Protein AF-0000000085236898 (afdb_homodimer)

InterPro domains:
  IPR001519 Ferritin [PTHR11431] (28-196)
  IPR008331 Ferritin/DPS domain [PF00210] (46-177)
  IPR009040 Ferritin-like diiron domain [PS50905] (30-179)
  IPR009078 Ferritin-like superfamily [SSF47240] (22-196)
  IPR012347 Ferritin-like [G3DSA:1.20.1260.10] (22-197)

Nearest PDB structures (foldseek):
  4p18-assembly1_X  TM=9.624E-01  e=1.725E-09  Aquarana catesbeiana
  4p18-assembly1_U  TM=9.627E-01  e=2.567E-09  Aquarana catesbeiana
  8i8u-assembly1_X  TM=9.588E-01  e=2.979E-09  Equus caballus
  4p18-assembly1_A  TM=9.625E-01  e=3.634E-09  Aquarana catesbeiana
  2iu2-assembly1_A  TM=9.644E-01  e=4.896E-09  Homo sapiens

Structure (mmCIF, N/CA/C/O backbone):
data_AF-0000000085236898-model_v1
#
loop_
_entity.id
_entity.type
_entity.pdbx_description
1 polymer Ferritin
#
loop_
_atom_site.group_PDB
_atom_site.id
_atom_site.type_symbol
_atom_site.label_atom_id
_atom_site.label_alt_id
_atom_site.label_comp_id
_atom_site.label_asym_id
_atom_site.label_entity_id
_atom_site.label_seq_id
_atom_site.pdbx_PDB_ins_code
_atom_site.Cartn_x
_atom_site.Cartn_y
_atom_site.Cartn_z
_atom_site.occupancy
_atom_site.B_iso_or_equiv
_atom_site.auth_seq_id
_atom_site.auth_comp_id
_atom_site.auth_asym_id
_atom_site.auth_atom_id
_atom_site.pdbx_PDB_model_num
ATOM 1 N N . MET A 1 1 ? 45.156 -29.141 2.406 1 27.42 1 MET A N 1
ATOM 2 C CA . MET A 1 1 ? 44.844 -27.781 2.824 1 27.42 1 MET A CA 1
ATOM 3 C C . MET A 1 1 ? 43.375 -27.469 2.633 1 27.42 1 MET A C 1
ATOM 5 O O . MET A 1 1 ? 42.844 -27.594 1.526 1 27.42 1 MET A O 1
ATOM 9 N N . ALA A 1 2 ? 42.531 -27.484 3.748 1 35.25 2 ALA A N 1
ATOM 10 C CA . ALA A 1 2 ? 41.094 -27.375 3.777 1 35.25 2 ALA A CA 1
ATOM 11 C C . ALA A 1 2 ? 40.625 -26.078 3.117 1 35.25 2 ALA A C 1
ATOM 13 O O . ALA A 1 2 ? 41.188 -25.016 3.35 1 35.25 2 ALA A O 1
ATOM 14 N N . GLU A 1 3 ? 40.031 -26.094 1.934 1 35.41 3 GLU A N 1
ATOM 15 C CA . GLU A 1 3 ? 39.562 -24.953 1.132 1 35.41 3 GLU A CA 1
ATOM 16 C C . GLU A 1 3 ? 38.75 -23.984 1.964 1 35.41 3 GLU A C 1
ATOM 18 O O . GLU A 1 3 ? 37.844 -24.406 2.715 1 35.41 3 GLU A O 1
ATOM 23 N N . PRO A 1 4 ? 39.25 -22.734 2.248 1 33.22 4 PRO A N 1
ATOM 24 C CA . PRO A 1 4 ? 38.594 -21.781 3.168 1 33.22 4 PRO A CA 1
ATOM 25 C C . PRO A 1 4 ? 37.125 -21.641 2.912 1 33.22 4 PRO A C 1
ATOM 27 O O . PRO A 1 4 ? 36.656 -21.797 1.777 1 33.22 4 PRO A O 1
ATOM 30 N N . ALA A 1 5 ? 36.281 -22 3.854 1 33.91 5 ALA A N 1
ATOM 31 C CA . ALA A 1 5 ? 34.844 -21.859 3.896 1 33.91 5 ALA A CA 1
ATOM 32 C C . ALA A 1 5 ? 34.406 -20.469 3.426 1 33.91 5 ALA A C 1
ATOM 34 O O . ALA A 1 5 ? 34.844 -19.469 3.979 1 33.91 5 ALA A O 1
ATOM 35 N N . GLY A 1 6 ? 34.25 -20.25 2.166 1 28.98 6 GLY A N 1
ATOM 36 C CA . GLY A 1 6 ? 33.875 -19.016 1.508 1 28.98 6 GLY A CA 1
ATOM 37 C C . GLY A 1 6 ? 32.844 -18.203 2.277 1 28.98 6 GLY A C 1
ATOM 38 O O . GLY A 1 6 ? 31.891 -18.766 2.818 1 28.98 6 GLY A O 1
ATOM 39 N N . LYS A 1 7 ? 33.188 -17 2.824 1 34.94 7 LYS A N 1
ATOM 40 C CA . LYS A 1 7 ? 32.406 -15.992 3.51 1 34.94 7 LYS A CA 1
ATOM 41 C C . LYS A 1 7 ? 31.016 -15.852 2.861 1 34.94 7 LYS A C 1
ATOM 43 O O . LYS A 1 7 ? 30.906 -15.391 1.721 1 34.94 7 LYS A O 1
ATOM 48 N N . ARG A 1 8 ? 30.125 -16.719 3.07 1 31.36 8 ARG A N 1
ATOM 49 C CA . ARG A 1 8 ? 28.734 -16.547 2.668 1 31.36 8 ARG A CA 1
ATOM 50 C C . ARG A 1 8 ? 28.266 -15.117 2.896 1 31.36 8 ARG A C 1
ATOM 52 O O . ARG A 1 8 ? 28.234 -14.641 4.035 1 31.36 8 ARG A O 1
ATOM 59 N N . LEU A 1 9 ? 28.359 -14.156 1.987 1 33.47 9 LEU A N 1
ATOM 60 C CA . LEU A 1 9 ? 27.891 -12.781 2.025 1 33.47 9 LEU A CA 1
ATOM 61 C C . LEU A 1 9 ? 26.453 -12.703 2.527 1 33.47 9 LEU A C 1
ATOM 63 O O . LEU A 1 9 ? 25.578 -13.422 2.035 1 33.47 9 LEU A O 1
ATOM 67 N N . LYS A 1 10 ? 26.141 -12.211 3.729 1 42.09 10 LYS A N 1
ATOM 68 C CA . LYS A 1 10 ? 24.906 -11.984 4.465 1 42.09 10 LYS A CA 1
ATOM 69 C C . LYS A 1 10 ? 23.797 -11.477 3.537 1 42.09 10 LYS A C 1
ATOM 71 O O . LYS A 1 10 ? 23.984 -10.469 2.842 1 42.09 10 LYS A O 1
ATOM 76 N N . SER A 1 11 ? 22.984 -12.32 3.047 1 50 11 SER A N 1
ATOM 77 C CA . SER A 1 11 ? 21.906 -11.992 2.105 1 50 11 SER A CA 1
ATOM 78 C C . SER A 1 11 ? 21.047 -10.852 2.625 1 50 11 SER A C 1
ATOM 80 O O . SER A 1 11 ? 20.719 -10.805 3.811 1 50 11 SER A O 1
ATOM 82 N N . SER A 1 12 ? 21.078 -9.625 2.049 1 62.38 12 SER A N 1
ATOM 83 C CA . SER A 1 12 ? 20.234 -8.484 2.393 1 62.38 12 SER A CA 1
ATOM 84 C C . SER A 1 12 ? 18.797 -8.703 1.942 1 62.38 12 SER A C 1
ATOM 86 O O . SER A 1 12 ? 17.969 -7.793 2.031 1 62.38 12 SER A O 1
ATOM 88 N N . LEU A 1 13 ? 18.531 -9.969 1.569 1 67.31 13 LEU A N 1
ATOM 89 C CA . LEU A 1 13 ? 17.188 -10.219 1.052 1 67.31 13 LEU A CA 1
ATOM 90 C C . LEU A 1 13 ? 16.188 -10.406 2.191 1 67.31 13 LEU A C 1
ATOM 92 O O . LEU A 1 13 ? 16.5 -11.055 3.191 1 67.31 13 LEU A O 1
ATOM 96 N N . PRO A 1 14 ? 15.102 -9.766 2.109 1 61.53 14 PRO A N 1
ATOM 97 C CA . PRO A 1 14 ? 14.086 -9.953 3.146 1 61.53 14 PRO A CA 1
ATOM 98 C C . PRO A 1 14 ? 13.398 -11.32 3.059 1 61.53 14 PRO A C 1
ATOM 100 O O . PRO A 1 14 ? 12.422 -11.477 2.328 1 61.53 14 PRO A O 1
ATOM 103 N N . LEU A 1 15 ? 13.93 -12.312 3.691 1 61.09 15 LEU A N 1
ATOM 104 C CA . LEU A 1 15 ? 13.422 -13.68 3.582 1 61.09 15 LEU A CA 1
ATOM 105 C C . LEU A 1 15 ? 12.242 -13.898 4.516 1 61.09 15 LEU A C 1
ATOM 107 O O . LEU A 1 15 ? 12.188 -13.32 5.605 1 61.09 15 LEU A O 1
ATOM 111 N N . CYS A 1 16 ? 11.227 -14.484 3.955 1 60.56 16 CYS A N 1
ATOM 112 C CA . CYS A 1 16 ? 10.055 -14.844 4.746 1 60.56 16 CYS A CA 1
ATOM 113 C C . CYS A 1 16 ? 10.227 -16.219 5.391 1 60.56 16 CYS A C 1
ATOM 115 O O . CYS A 1 16 ? 10.336 -17.219 4.691 1 60.56 16 CYS A O 1
ATOM 117 N N . THR A 1 17 ? 10.273 -16.203 6.652 1 52.06 17 THR A N 1
ATOM 118 C CA . THR A 1 17 ? 10.469 -17.453 7.367 1 52.06 17 THR A CA 1
ATOM 119 C C . THR A 1 17 ? 9.25 -18.359 7.211 1 52.06 17 THR A C 1
ATOM 121 O O . THR A 1 17 ? 9.359 -19.594 7.34 1 52.06 17 THR A O 1
ATOM 124 N N . ALA A 1 18 ? 8.109 -17.766 6.859 1 53.56 18 ALA A N 1
ATOM 125 C CA . ALA A 1 18 ? 6.879 -18.547 6.77 1 53.56 18 ALA A CA 1
ATOM 126 C C . ALA A 1 18 ? 6.594 -18.953 5.328 1 53.56 18 ALA A C 1
ATOM 128 O O . ALA A 1 18 ? 5.508 -19.453 5.02 1 53.56 18 ALA A O 1
ATOM 129 N N . HIS A 1 19 ? 7.613 -18.703 4.531 1 60.81 19 HIS A N 1
ATOM 130 C CA . HIS A 1 19 ? 7.387 -18.984 3.117 1 60.81 19 HIS A CA 1
ATOM 131 C C . HIS A 1 19 ? 7.238 -20.484 2.863 1 60.81 19 HIS A C 1
ATOM 133 O O . HIS A 1 19 ? 8.094 -21.266 3.266 1 60.81 19 HIS A O 1
ATOM 139 N N . ARG A 1 20 ? 5.992 -20.891 2.637 1 57.41 20 ARG A N 1
ATOM 140 C CA . ARG A 1 20 ? 5.762 -22.266 2.256 1 57.41 20 ARG A CA 1
ATOM 141 C C . ARG A 1 20 ? 5.668 -22.422 0.742 1 57.41 20 ARG A C 1
ATOM 143 O O . ARG A 1 20 ? 4.902 -21.703 0.091 1 57.41 20 ARG A O 1
ATOM 150 N N . SER A 1 21 ? 6.73 -22.906 0.188 1 56.16 21 SER A N 1
ATOM 151 C CA . SER A 1 21 ? 6.699 -23.141 -1.25 1 56.16 21 SER A CA 1
ATOM 152 C C . SER A 1 21 ? 5.535 -24.062 -1.631 1 56.16 21 SER A C 1
ATOM 154 O O . SER A 1 21 ? 5.117 -24.906 -0.837 1 56.16 21 SER A O 1
ATOM 156 N N . SER A 1 22 ? 4.551 -23.5 -2.352 1 51.44 22 SER A N 1
ATOM 157 C CA . SER A 1 22 ? 3.439 -24.344 -2.791 1 51.44 22 SER A CA 1
ATOM 158 C C . SER A 1 22 ? 3.916 -25.75 -3.143 1 51.44 22 SER A C 1
ATOM 160 O O . SER A 1 22 ? 4.984 -25.922 -3.732 1 51.44 22 SER A O 1
ATOM 162 N N . ALA A 1 23 ? 3.49 -26.703 -2.488 1 47.5 23 ALA A N 1
ATOM 163 C CA . ALA A 1 23 ? 3.691 -28.094 -2.9 1 47.5 23 ALA A CA 1
ATOM 164 C C . ALA A 1 23 ? 3.662 -28.219 -4.422 1 47.5 23 ALA A C 1
ATOM 166 O O . ALA A 1 23 ? 3.23 -27.297 -5.121 1 47.5 23 ALA A O 1
ATOM 167 N N . ASP A 1 24 ? 4.062 -29.391 -4.973 1 46.81 24 ASP A N 1
ATOM 168 C CA . ASP A 1 24 ? 4.246 -30.078 -6.246 1 46.81 24 ASP A CA 1
ATOM 169 C C . ASP A 1 24 ? 3.135 -29.703 -7.23 1 46.81 24 ASP A C 1
ATOM 171 O O . ASP A 1 24 ? 3.109 -30.203 -8.359 1 46.81 24 ASP A O 1
ATOM 175 N N . GLY A 1 25 ? 2.072 -28.984 -6.773 1 46.72 25 GLY A N 1
ATOM 176 C CA . GLY A 1 25 ? 0.953 -29.188 -7.68 1 46.72 25 GLY A CA 1
ATOM 177 C C . GLY A 1 25 ? 0.885 -28.141 -8.781 1 46.72 25 GLY A C 1
ATOM 178 O O . GLY A 1 25 ? -0.084 -28.094 -9.539 1 46.72 25 GLY A O 1
ATOM 179 N N . SER A 1 26 ? 1.623 -26.984 -8.586 1 53.66 26 SER A N 1
ATOM 180 C CA . SER A 1 26 ? 1.399 -26.047 -9.68 1 53.66 26 SER A CA 1
ATOM 181 C C . SER A 1 26 ? 1.988 -26.578 -10.984 1 53.66 26 SER A C 1
ATOM 183 O O . SER A 1 26 ? 3.135 -27.031 -11.016 1 53.66 26 SER A O 1
ATOM 185 N N . ARG A 1 27 ? 1.148 -26.984 -11.82 1 51.62 27 ARG A N 1
ATOM 186 C CA . ARG A 1 27 ? 1.585 -27.453 -13.133 1 51.62 27 ARG A CA 1
ATOM 187 C C . ARG A 1 27 ? 2.553 -26.453 -13.773 1 51.62 27 ARG A C 1
ATOM 189 O O . ARG A 1 27 ? 3.453 -26.859 -14.516 1 51.62 27 ARG A O 1
ATOM 196 N N . ALA A 1 28 ? 2.365 -25.172 -13.492 1 52.16 28 ALA A N 1
ATOM 197 C CA . ALA A 1 28 ? 3.162 -24.156 -14.188 1 52.16 28 ALA A CA 1
ATOM 198 C C . ALA A 1 28 ? 4.484 -23.922 -13.461 1 52.16 28 ALA A C 1
ATOM 200 O O . ALA A 1 28 ? 5.383 -23.266 -14.008 1 52.16 28 ALA A O 1
ATOM 201 N N . LYS A 1 29 ? 4.457 -24.438 -12.188 1 57.09 29 LYS A N 1
ATOM 202 C CA . LYS A 1 29 ? 5.75 -24.234 -11.547 1 57.09 29 LYS A CA 1
ATOM 203 C C . LYS A 1 29 ? 6.879 -24.844 -12.367 1 57.09 29 LYS A C 1
ATOM 205 O O . LYS A 1 29 ? 7.109 -26.047 -12.312 1 57.09 29 LYS A O 1
ATOM 210 N N . HIS A 1 30 ? 6.961 -24.406 -13.578 1 62.94 30 HIS A N 1
ATOM 211 C CA . HIS A 1 30 ? 8.125 -24.875 -14.328 1 62.94 30 HIS A CA 1
ATOM 212 C C . HIS A 1 30 ? 9.383 -24.109 -13.922 1 62.94 30 HIS A C 1
ATOM 214 O O . HIS A 1 30 ? 9.602 -22.984 -14.367 1 62.94 30 HIS A O 1
ATOM 220 N N . ASN A 1 31 ? 10.258 -24.547 -12.953 1 71.44 31 ASN A N 1
ATOM 221 C CA . ASN A 1 31 ? 11.648 -24.219 -12.648 1 71.44 31 ASN A CA 1
ATOM 222 C C . ASN A 1 31 ? 11.75 -22.969 -11.781 1 71.44 31 ASN A C 1
ATOM 224 O O . ASN A 1 31 ? 12.586 -22.094 -12.031 1 71.44 31 ASN A O 1
ATOM 228 N N . LEU A 1 32 ? 10.688 -22.656 -10.875 1 88.88 32 LEU A N 1
ATOM 229 C CA . LEU A 1 32 ? 10.938 -21.562 -9.938 1 88.88 32 LEU A CA 1
ATOM 230 C C . LEU A 1 32 ? 11.547 -22.094 -8.641 1 88.88 32 LEU A C 1
ATOM 232 O O . LEU A 1 32 ? 10.844 -22.625 -7.793 1 88.88 32 LEU A O 1
ATOM 236 N N . PRO A 1 33 ? 12.867 -21.906 -8.562 1 91.75 33 PRO A N 1
ATOM 237 C CA . PRO A 1 33 ? 13.516 -22.391 -7.344 1 91.75 33 PRO A CA 1
ATOM 238 C C . PRO A 1 33 ? 12.953 -21.75 -6.082 1 91.75 33 PRO A C 1
ATOM 240 O O . PRO A 1 33 ? 12.617 -20.562 -6.082 1 91.75 33 PRO A O 1
ATOM 243 N N . ALA A 1 34 ? 12.867 -22.516 -5.066 1 89.69 34 ALA A N 1
ATOM 244 C CA . ALA A 1 34 ? 12.258 -22.094 -3.811 1 89.69 34 ALA A CA 1
ATOM 245 C C . ALA A 1 34 ? 12.93 -20.828 -3.277 1 89.69 34 ALA A C 1
ATOM 247 O O . ALA A 1 34 ? 12.258 -19.922 -2.775 1 89.69 34 ALA A O 1
ATOM 248 N N . ALA A 1 35 ? 14.234 -20.812 -3.383 1 90.88 35 ALA A N 1
ATOM 249 C CA . ALA A 1 35 ? 14.984 -19.672 -2.877 1 90.88 35 ALA A CA 1
ATOM 250 C C . ALA A 1 35 ? 14.641 -18.406 -3.65 1 90.88 35 ALA A C 1
ATOM 252 O O . ALA A 1 35 ? 14.555 -17.312 -3.07 1 90.88 35 ALA A O 1
ATOM 253 N N . VAL A 1 36 ? 14.445 -18.547 -4.949 1 93.94 36 VAL A N 1
ATOM 254 C CA . VAL A 1 36 ? 14.109 -17.422 -5.805 1 93.94 36 VAL A CA 1
ATOM 255 C C . VAL A 1 36 ? 12.688 -16.953 -5.508 1 93.94 36 VAL A C 1
ATOM 257 O O . VAL A 1 36 ? 12.422 -15.75 -5.434 1 93.94 36 VAL A O 1
ATOM 260 N N . GLU A 1 37 ? 11.805 -17.859 -5.293 1 92.12 37 GLU A N 1
ATOM 261 C CA . GLU A 1 37 ? 10.43 -17.547 -4.91 1 92.12 37 GLU A CA 1
ATOM 262 C C . GLU A 1 37 ? 10.391 -16.734 -3.619 1 92.12 37 GLU A C 1
ATOM 264 O O . GLU A 1 37 ? 9.734 -15.688 -3.555 1 92.12 37 GLU A O 1
ATOM 269 N N . GLU A 1 38 ? 11.102 -17.219 -2.697 1 91.81 38 GLU A N 1
ATOM 270 C CA . GLU A 1 38 ? 11.156 -16.531 -1.411 1 91.81 38 GLU A CA 1
ATOM 271 C C . GLU A 1 38 ? 11.727 -15.133 -1.562 1 91.81 38 GLU A C 1
ATOM 273 O O . GLU A 1 38 ? 11.234 -14.18 -0.947 1 91.81 38 GLU A O 1
ATOM 278 N N . ALA A 1 39 ? 12.75 -15.016 -2.336 1 93.88 39 ALA A N 1
ATOM 279 C CA . ALA A 1 39 ? 13.375 -13.719 -2.559 1 93.88 39 ALA A CA 1
ATOM 280 C C . ALA A 1 39 ? 12.422 -12.758 -3.264 1 93.88 39 ALA A C 1
ATOM 282 O O . ALA A 1 39 ? 12.359 -11.57 -2.932 1 93.88 39 ALA A O 1
ATOM 283 N N . LEU A 1 40 ? 11.688 -13.25 -4.223 1 94.69 40 LEU A N 1
ATOM 284 C CA . LEU A 1 40 ? 10.688 -12.438 -4.906 1 94.69 40 LEU A CA 1
ATOM 285 C C . LEU A 1 40 ? 9.633 -11.93 -3.928 1 94.69 40 LEU A C 1
ATOM 287 O O . LEU A 1 40 ? 9.234 -10.766 -3.98 1 94.69 40 LEU A O 1
ATOM 291 N N . CYS A 1 41 ? 9.25 -12.781 -3.041 1 92.19 41 CYS A N 1
ATOM 292 C CA . CYS A 1 41 ? 8.289 -12.398 -2.012 1 92.19 41 CYS A CA 1
ATOM 293 C C . CYS A 1 41 ? 8.852 -11.289 -1.129 1 92.19 41 CYS A C 1
ATOM 295 O O . CYS A 1 41 ? 8.18 -10.289 -0.875 1 92.19 41 CYS A O 1
ATOM 297 N N . GLY A 1 42 ? 10.047 -11.516 -0.758 1 93.38 42 GLY A N 1
ATOM 298 C CA . GLY A 1 42 ? 10.695 -10.531 0.093 1 93.38 42 GLY A CA 1
ATOM 299 C C . GLY A 1 42 ? 10.859 -9.18 -0.574 1 93.38 42 GLY A C 1
ATOM 300 O O . GLY A 1 42 ? 10.594 -8.148 0.04 1 93.38 42 GLY A O 1
ATOM 301 N N . VAL A 1 43 ? 11.297 -9.219 -1.784 1 95.5 43 VAL A N 1
ATOM 302 C CA . VAL A 1 43 ? 11.516 -7.973 -2.512 1 95.5 43 VAL A CA 1
ATOM 303 C C . VAL A 1 43 ? 10.188 -7.273 -2.768 1 95.5 43 VAL A C 1
ATOM 305 O O . VAL A 1 43 ? 10.094 -6.047 -2.688 1 95.5 43 VAL A O 1
ATOM 308 N N . SER A 1 44 ? 9.148 -7.988 -3.064 1 94.62 44 SER A N 1
ATOM 309 C CA . SER A 1 44 ? 7.828 -7.398 -3.244 1 94.62 44 SER A CA 1
ATOM 310 C C . SER A 1 44 ? 7.363 -6.691 -1.976 1 94.62 44 SER A C 1
ATOM 312 O O . SER A 1 44 ? 6.836 -5.578 -2.035 1 94.62 44 SER A O 1
ATOM 314 N N . SER A 1 45 ? 7.57 -7.316 -0.865 1 93.81 45 SER A N 1
ATOM 315 C CA . SER A 1 45 ? 7.203 -6.715 0.412 1 93.81 45 SER A CA 1
ATOM 316 C C . SER A 1 45 ? 8.008 -5.445 0.673 1 93.81 45 SER A C 1
ATOM 318 O O . SER A 1 45 ? 7.484 -4.473 1.227 1 93.81 45 SER A O 1
ATOM 320 N N . LEU A 1 46 ? 9.242 -5.512 0.314 1 94.94 46 LEU A N 1
ATOM 321 C CA . LEU A 1 46 ? 10.094 -4.336 0.464 1 94.94 46 LEU A CA 1
ATOM 322 C C . LEU A 1 46 ? 9.57 -3.172 -0.366 1 94.94 46 LEU A C 1
ATOM 324 O O . LEU A 1 46 ? 9.617 -2.02 0.07 1 94.94 46 LEU A O 1
ATOM 328 N N . LEU A 1 47 ? 9.094 -3.475 -1.547 1 95.94 47 LEU A N 1
ATOM 329 C CA . LEU A 1 47 ? 8.531 -2.432 -2.4 1 95.94 47 LEU A CA 1
ATOM 330 C C . LEU A 1 47 ? 7.27 -1.843 -1.783 1 95.94 47 LEU A C 1
ATOM 332 O O . LEU A 1 47 ? 7.07 -0.626 -1.812 1 95.94 47 LEU A O 1
ATOM 336 N N . TRP A 1 48 ? 6.488 -2.688 -1.167 1 93.5 48 TRP A N 1
ATOM 337 C CA . TRP A 1 48 ? 5.301 -2.203 -0.473 1 93.5 48 TRP A CA 1
ATOM 338 C C . TRP A 1 48 ? 5.684 -1.324 0.713 1 93.5 48 TRP A C 1
ATOM 340 O O . TRP A 1 48 ? 5.055 -0.292 0.957 1 93.5 48 TRP A O 1
ATOM 350 N N . ASP A 1 49 ? 6.664 -1.769 1.366 1 93.44 49 ASP A N 1
ATOM 351 C CA . ASP A 1 49 ? 7.195 -0.982 2.475 1 93.44 49 ASP A CA 1
ATOM 352 C C . ASP A 1 49 ? 7.633 0.403 2.006 1 93.44 49 ASP A C 1
ATOM 354 O O . ASP A 1 49 ? 7.328 1.407 2.652 1 93.44 49 ASP A O 1
ATOM 358 N N . GLY A 1 50 ? 8.32 0.394 0.92 1 94.94 50 GLY A N 1
ATOM 359 C CA . GLY A 1 50 ? 8.758 1.656 0.35 1 94.94 50 GLY A CA 1
ATOM 360 C C . GLY A 1 50 ? 7.613 2.559 -0.063 1 94.94 50 GLY A C 1
ATOM 361 O O . GLY A 1 50 ? 7.656 3.77 0.167 1 94.94 50 GLY A O 1
ATOM 362 N N . ALA A 1 51 ? 6.574 2.01 -0.68 1 94.69 51 ALA A N 1
ATOM 363 C CA . ALA A 1 51 ? 5.402 2.783 -1.083 1 94.69 51 ALA A CA 1
ATOM 364 C C . ALA A 1 51 ? 4.727 3.424 0.125 1 94.69 51 ALA A C 1
ATOM 366 O O . ALA A 1 51 ? 4.332 4.594 0.078 1 94.69 51 ALA A O 1
ATOM 367 N N . TYR A 1 52 ? 4.633 2.645 1.143 1 93.5 52 TYR A N 1
ATOM 368 C CA . TYR A 1 52 ? 4.039 3.117 2.389 1 93.5 52 TYR A CA 1
ATOM 369 C C . TYR A 1 52 ? 4.816 4.301 2.949 1 93.5 52 TYR A C 1
ATOM 371 O O . TYR A 1 52 ? 4.227 5.32 3.32 1 93.5 52 TYR A O 1
ATOM 379 N N . ARG A 1 53 ? 6.051 4.238 2.93 1 93.81 53 ARG A N 1
ATOM 380 C CA . ARG A 1 53 ? 6.91 5.305 3.43 1 93.81 53 ARG A CA 1
ATOM 381 C C . ARG A 1 53 ? 6.809 6.547 2.551 1 93.81 53 ARG A C 1
ATOM 383 O O . ARG A 1 53 ? 6.75 7.672 3.059 1 93.81 53 ARG A O 1
ATOM 390 N N . LEU A 1 54 ? 6.82 6.348 1.287 1 95.5 54 LEU A N 1
ATOM 391 C CA . LEU A 1 54 ? 6.766 7.469 0.354 1 95.5 54 LEU A CA 1
ATOM 392 C C . LEU A 1 54 ? 5.434 8.211 0.472 1 95.5 54 LEU A C 1
ATOM 394 O O . LEU A 1 54 ? 5.387 9.43 0.334 1 95.5 54 LEU A O 1
ATOM 398 N N . GLN A 1 55 ? 4.43 7.453 0.726 1 92.75 55 GLN A N 1
ATOM 399 C CA . GLN A 1 55 ? 3.135 8.086 0.952 1 92.75 55 GLN A CA 1
ATOM 400 C C . GLN A 1 55 ? 3.152 8.938 2.221 1 92.75 55 GLN A C 1
ATOM 402 O O . GLN A 1 55 ? 2.582 10.023 2.252 1 92.75 55 GLN A O 1
ATOM 407 N N . ALA A 1 56 ? 3.756 8.398 3.201 1 92.25 56 ALA A N 1
ATOM 408 C CA . ALA A 1 56 ? 3.895 9.156 4.441 1 92.25 56 ALA A CA 1
ATOM 409 C C . ALA A 1 56 ? 4.688 10.438 4.219 1 92.25 56 ALA A C 1
ATOM 411 O O . ALA A 1 56 ? 4.324 11.5 4.738 1 92.25 56 ALA A O 1
ATOM 412 N N . LEU A 1 57 ? 5.703 10.398 3.434 1 92.69 57 LEU A N 1
ATOM 413 C CA . LEU A 1 57 ? 6.523 11.57 3.143 1 92.69 57 LEU A CA 1
ATOM 414 C C . LEU A 1 57 ? 5.723 12.609 2.367 1 92.69 57 LEU A C 1
ATOM 416 O O . LEU A 1 57 ? 5.852 13.812 2.613 1 92.69 57 LEU A O 1
ATOM 420 N N . ALA A 1 58 ? 4.93 12.109 1.368 1 92.56 58 ALA A N 1
ATOM 421 C CA . ALA A 1 58 ? 4.07 13.031 0.632 1 92.56 58 ALA A CA 1
ATOM 422 C C . ALA A 1 58 ? 3.16 13.812 1.579 1 92.56 58 ALA A C 1
ATOM 424 O O . ALA A 1 58 ? 2.98 15.023 1.423 1 92.56 58 ALA A O 1
ATOM 425 N N . ASN A 1 59 ? 2.674 13.141 2.562 1 89.12 59 ASN A N 1
ATOM 426 C CA . ASN A 1 59 ? 1.763 13.758 3.521 1 89.12 59 ASN A CA 1
ATOM 427 C C . ASN A 1 59 ? 2.461 14.836 4.34 1 89.12 59 ASN A C 1
ATOM 429 O O . ASN A 1 59 ? 1.851 15.852 4.684 1 89.12 59 ASN A O 1
ATOM 433 N N . VAL A 1 60 ? 3.695 14.633 4.629 1 86.5 60 VAL A N 1
ATOM 434 C CA . VAL A 1 60 ? 4.465 15.617 5.387 1 86.5 60 VAL A CA 1
ATOM 435 C C . VAL A 1 60 ? 4.461 16.953 4.652 1 86.5 60 VAL A C 1
ATOM 437 O O . VAL A 1 60 ? 4.262 18 5.266 1 86.5 60 VAL A O 1
ATOM 440 N N . PHE A 1 61 ? 4.559 16.953 3.369 1 89.69 61 PHE A N 1
ATOM 441 C CA . PHE A 1 61 ? 4.746 18.172 2.596 1 89.69 61 PHE A CA 1
ATOM 442 C C . PHE A 1 61 ? 3.404 18.766 2.176 1 89.69 61 PHE A C 1
ATOM 444 O O . PHE A 1 61 ? 3.35 19.844 1.599 1 89.69 61 PHE A O 1
ATOM 451 N N . GLU A 1 62 ? 2.377 18.047 2.502 1 86.56 62 GLU A N 1
ATOM 452 C CA . GLU A 1 62 ? 1.028 18.547 2.266 1 86.56 62 GLU A CA 1
ATOM 453 C C . GLU A 1 62 ? 0.502 19.312 3.48 1 86.56 62 GLU A C 1
ATOM 455 O O . GLU A 1 62 ? -0.501 20.016 3.391 1 86.56 62 GLU A O 1
ATOM 460 N N . GLN A 1 63 ? 1.205 19.172 4.551 1 81.38 63 GLN A N 1
ATOM 461 C CA . GLN A 1 63 ? 0.742 19.812 5.781 1 81.38 63 GLN A CA 1
ATOM 462 C C . GLN A 1 63 ? 0.711 21.328 5.633 1 81.38 63 GLN A C 1
ATOM 464 O O . GLN A 1 63 ? 1.497 21.906 4.875 1 81.38 63 GLN A O 1
ATOM 469 N N . ASP A 1 64 ? -0.096 21.953 6.363 1 74.19 64 ASP A N 1
ATOM 470 C CA . ASP A 1 64 ? -0.372 23.375 6.227 1 74.19 64 ASP A CA 1
ATOM 471 C C . ASP A 1 64 ? 0.855 24.219 6.59 1 74.19 64 ASP A C 1
ATOM 473 O O . ASP A 1 64 ? 1.04 25.312 6.07 1 74.19 64 ASP A O 1
ATOM 477 N N . ASP A 1 65 ? 1.706 23.734 7.43 1 74.75 65 ASP A N 1
ATOM 478 C CA . ASP A 1 65 ? 2.859 24.516 7.867 1 74.75 65 ASP A CA 1
ATOM 479 C C . ASP A 1 65 ? 4.039 24.328 6.914 1 74.75 65 ASP A C 1
ATOM 481 O O . ASP A 1 65 ? 5.039 25.031 7.012 1 74.75 65 ASP A O 1
ATOM 485 N N . VAL A 1 66 ? 3.936 23.422 6.035 1 79.06 66 VAL A N 1
ATOM 486 C CA . VAL A 1 66 ? 4.988 23.172 5.055 1 79.06 66 VAL A CA 1
ATOM 487 C C . VAL A 1 66 ? 4.508 23.594 3.666 1 79.06 66 VAL A C 1
ATOM 489 O O . VAL A 1 66 ? 5.035 24.547 3.078 1 79.06 66 VAL A O 1
ATOM 492 N N . THR A 1 67 ? 3.434 23.203 3.168 1 80.62 67 THR A N 1
ATOM 493 C CA . THR A 1 67 ? 2.719 23.484 1.931 1 80.62 67 THR A CA 1
ATOM 494 C C . THR A 1 67 ? 3.688 23.578 0.756 1 80.62 67 THR A C 1
ATOM 496 O O . THR A 1 67 ? 3.908 24.672 0.219 1 80.62 67 THR A O 1
ATOM 499 N N . LEU A 1 68 ? 4.266 22.547 0.343 1 88.12 68 LEU A N 1
ATOM 500 C CA . LEU A 1 68 ? 5.066 22.391 -0.866 1 88.12 68 LEU A CA 1
ATOM 501 C C . LEU A 1 68 ? 4.422 21.406 -1.823 1 88.12 68 LEU A C 1
ATOM 503 O O . LEU A 1 68 ? 4.852 20.25 -1.912 1 88.12 68 LEU A O 1
ATOM 507 N N . PRO A 1 69 ? 3.438 21.875 -2.543 1 89.06 69 PRO A N 1
ATOM 508 C CA . PRO A 1 69 ? 2.566 20.969 -3.295 1 89.06 69 PRO A CA 1
ATOM 509 C C . PRO A 1 69 ? 3.316 20.188 -4.371 1 89.06 69 PRO A C 1
ATOM 511 O O . PRO A 1 69 ? 2.986 19.031 -4.641 1 89.06 69 PRO A O 1
ATOM 514 N N . ARG A 1 70 ? 4.27 20.75 -5.047 1 91.31 70 ARG A N 1
ATOM 515 C CA . ARG A 1 70 ? 4.988 20.031 -6.094 1 91.31 70 ARG A CA 1
ATOM 516 C C . ARG A 1 70 ? 5.891 18.953 -5.496 1 91.31 70 ARG A C 1
ATOM 518 O O . ARG A 1 70 ? 6.043 17.875 -6.074 1 91.31 70 ARG A O 1
ATOM 525 N N . VAL A 1 71 ? 6.477 19.266 -4.344 1 92.69 71 VAL A N 1
ATOM 526 C CA . VAL A 1 71 ? 7.277 18.266 -3.646 1 92.69 71 VAL A CA 1
ATOM 527 C C . VAL A 1 71 ? 6.387 17.109 -3.174 1 92.69 71 VAL A C 1
ATOM 529 O O . VAL A 1 71 ? 6.73 15.945 -3.342 1 92.69 71 VAL A O 1
ATOM 532 N N . ALA A 1 72 ? 5.258 17.5 -2.553 1 92.38 72 ALA A N 1
ATOM 533 C CA . ALA A 1 72 ? 4.293 16.484 -2.129 1 92.38 72 ALA A CA 1
ATOM 534 C C . ALA A 1 72 ? 3.873 15.609 -3.301 1 92.38 72 ALA A C 1
ATOM 536 O O . ALA A 1 72 ? 3.844 14.383 -3.184 1 92.38 72 ALA A O 1
ATOM 537 N N . SER A 1 73 ? 3.588 16.234 -4.43 1 92.94 73 SER A N 1
ATOM 538 C CA . SER A 1 73 ? 3.18 15.516 -5.629 1 92.94 73 SER A CA 1
ATOM 539 C C . SER A 1 73 ? 4.281 14.578 -6.113 1 92.94 73 SER A C 1
ATOM 541 O O . SER A 1 73 ? 4.008 13.469 -6.566 1 92.94 73 SER A O 1
ATOM 543 N N . PHE A 1 74 ? 5.492 15.047 -6.078 1 94.94 74 PHE A N 1
ATOM 544 C CA . PHE A 1 74 ? 6.641 14.234 -6.461 1 94.94 74 PHE A CA 1
ATOM 545 C C . PHE A 1 74 ? 6.684 12.945 -5.641 1 94.94 74 PHE A C 1
ATOM 547 O O . PHE A 1 74 ? 6.797 11.852 -6.203 1 94.94 74 PHE A O 1
ATOM 554 N N . PHE A 1 75 ? 6.551 13.047 -4.312 1 95.31 75 PHE A N 1
ATOM 555 C CA . PHE A 1 75 ? 6.617 11.875 -3.455 1 95.31 75 PHE A CA 1
ATOM 556 C C . PHE A 1 75 ? 5.395 10.984 -3.656 1 95.31 75 PHE A C 1
ATOM 558 O O . PHE A 1 75 ? 5.484 9.758 -3.57 1 95.31 75 PHE A O 1
ATOM 565 N N . HIS A 1 76 ? 4.293 11.578 -3.873 1 93.94 76 HIS A N 1
ATOM 566 C CA . HIS A 1 76 ? 3.096 10.805 -4.191 1 93.94 76 HIS A CA 1
ATOM 567 C C . HIS A 1 76 ? 3.295 9.961 -5.445 1 93.94 76 HIS A C 1
ATOM 569 O O . HIS A 1 76 ? 2.947 8.781 -5.469 1 93.94 76 HIS A O 1
ATOM 575 N N . GLN A 1 77 ? 3.85 10.57 -6.461 1 94.19 77 GLN A N 1
ATOM 576 C CA . GLN A 1 77 ? 4.094 9.867 -7.715 1 94.19 77 GLN A CA 1
ATOM 577 C C . GLN A 1 77 ? 5.113 8.75 -7.527 1 94.19 77 GLN A C 1
ATOM 579 O O . GLN A 1 77 ? 4.969 7.664 -8.094 1 94.19 77 GLN A O 1
ATOM 584 N N . GLU A 1 78 ? 6.117 9.055 -6.73 1 95.62 78 GLU A N 1
ATOM 585 C CA . GLU A 1 78 ? 7.09 8.008 -6.426 1 95.62 78 GLU A CA 1
ATOM 586 C C . GLU A 1 78 ? 6.434 6.836 -5.707 1 95.62 78 GLU A C 1
ATOM 588 O O . GLU A 1 78 ? 6.77 5.68 -5.965 1 95.62 78 GLU A O 1
ATOM 593 N N . ALA A 1 79 ? 5.531 7.105 -4.77 1 94.81 79 ALA A N 1
ATOM 594 C CA . ALA A 1 79 ? 4.805 6.066 -4.043 1 94.81 79 ALA A CA 1
ATOM 595 C C . ALA A 1 79 ? 3.973 5.207 -4.996 1 94.81 79 ALA A C 1
ATOM 597 O O . ALA A 1 79 ? 3.963 3.98 -4.883 1 94.81 79 ALA A O 1
ATOM 598 N N . LEU A 1 80 ? 3.312 5.852 -5.926 1 93.25 80 LEU A N 1
ATOM 599 C CA . LEU A 1 80 ? 2.484 5.141 -6.895 1 93.25 80 LEU A CA 1
ATOM 600 C C . LEU A 1 80 ? 3.34 4.242 -7.781 1 93.25 80 LEU A C 1
ATOM 602 O O . LEU A 1 80 ? 2.963 3.1 -8.062 1 93.25 80 LEU A O 1
ATOM 606 N N . LYS A 1 81 ? 4.449 4.777 -8.211 1 94.25 81 LYS A N 1
ATOM 607 C CA . LYS A 1 81 ? 5.363 3.982 -9.023 1 94.25 81 LYS A CA 1
ATOM 608 C C . LYS A 1 81 ? 5.832 2.74 -8.273 1 94.25 81 LYS A C 1
ATOM 610 O O . LYS A 1 81 ? 5.891 1.649 -8.844 1 94.25 81 LYS A O 1
ATOM 615 N N . GLN A 1 82 ? 6.141 2.961 -7.039 1 95.62 82 GLN A N 1
ATOM 616 C CA . GLN A 1 82 ? 6.59 1.845 -6.215 1 95.62 82 GLN A CA 1
ATOM 617 C C . GLN A 1 82 ? 5.488 0.801 -6.055 1 95.62 82 GLN A C 1
ATOM 619 O O . GLN A 1 82 ? 5.754 -0.402 -6.102 1 95.62 82 GLN A O 1
ATOM 624 N N . GLN A 1 83 ? 4.352 1.227 -5.828 1 93.38 83 GLN A N 1
ATOM 625 C CA . GLN A 1 83 ? 3.209 0.326 -5.723 1 93.38 83 GLN A CA 1
ATOM 626 C C . GLN A 1 83 ? 3.023 -0.479 -7.004 1 93.38 83 GLN A C 1
ATOM 628 O O . GLN A 1 83 ? 2.814 -1.693 -6.957 1 93.38 83 GLN A O 1
ATOM 633 N N . ASP A 1 84 ? 3.096 0.209 -8.109 1 93.44 84 ASP A N 1
ATOM 634 C CA . ASP A 1 84 ? 2.959 -0.451 -9.398 1 93.44 84 ASP A CA 1
ATOM 635 C C . ASP A 1 84 ? 4.027 -1.528 -9.586 1 93.44 84 ASP A C 1
ATOM 637 O O . ASP A 1 84 ? 3.74 -2.611 -10.094 1 93.44 84 ASP A O 1
ATOM 641 N N . GLU A 1 85 ? 5.188 -1.219 -9.188 1 96.12 85 GLU A N 1
ATOM 642 C CA . GLU A 1 85 ? 6.285 -2.17 -9.336 1 96.12 85 GLU A CA 1
ATOM 643 C C . GLU A 1 85 ? 6.098 -3.373 -8.414 1 96.12 85 GLU A C 1
ATOM 645 O O . GLU A 1 85 ? 6.414 -4.504 -8.789 1 96.12 85 GLU A O 1
ATOM 650 N N . ALA A 1 86 ? 5.625 -3.139 -7.219 1 95 86 ALA A N 1
ATOM 651 C CA . ALA A 1 86 ? 5.32 -4.238 -6.305 1 95 86 ALA A CA 1
ATOM 652 C C . ALA A 1 86 ? 4.273 -5.172 -6.902 1 95 86 ALA A C 1
ATOM 654 O O . ALA A 1 86 ? 4.426 -6.398 -6.852 1 95 86 ALA A O 1
ATOM 655 N N . GLU A 1 87 ? 3.25 -4.578 -7.473 1 91.81 87 GLU A N 1
ATOM 656 C CA . GLU A 1 87 ? 2.188 -5.359 -8.094 1 91.81 87 GLU A CA 1
ATOM 657 C C . GLU A 1 87 ? 2.709 -6.148 -9.289 1 91.81 87 GLU A C 1
ATOM 659 O O . GLU A 1 87 ? 2.33 -7.301 -9.492 1 91.81 87 GLU A O 1
ATOM 664 N N . ALA A 1 88 ? 3.523 -5.492 -10.078 1 94.88 88 ALA A N 1
ATOM 665 C CA . ALA A 1 88 ? 4.105 -6.164 -11.242 1 94.88 88 ALA A CA 1
ATOM 666 C C . ALA A 1 88 ? 4.957 -7.355 -10.812 1 94.88 88 ALA A C 1
ATOM 668 O O . ALA A 1 88 ? 4.934 -8.406 -11.453 1 94.88 88 ALA A O 1
ATOM 669 N N . MET A 1 89 ? 5.672 -7.195 -9.766 1 95.75 89 MET A N 1
ATOM 670 C CA . MET A 1 89 ? 6.516 -8.289 -9.289 1 95.75 89 MET A CA 1
ATOM 671 C C . MET A 1 89 ? 5.668 -9.445 -8.773 1 95.75 89 MET A C 1
ATOM 673 O O . MET A 1 89 ? 5.98 -10.609 -9.023 1 95.75 89 MET A O 1
ATOM 677 N N . LEU A 1 90 ? 4.641 -9.133 -8.133 1 92.5 90 LEU A N 1
ATOM 678 C CA . LEU A 1 90 ? 3.711 -10.164 -7.68 1 92.5 90 LEU A CA 1
ATOM 679 C C . LEU A 1 90 ? 3.074 -10.883 -8.867 1 92.5 90 LEU A C 1
ATOM 681 O O . LEU A 1 90 ? 2.887 -12.102 -8.836 1 92.5 90 LEU A O 1
ATOM 685 N N . GLY A 1 91 ? 2.719 -10.039 -9.828 1 90.75 91 GLY A N 1
ATOM 686 C CA . GLY A 1 91 ? 2.195 -10.648 -11.039 1 90.75 91 GLY A CA 1
ATOM 687 C C . GLY A 1 91 ? 3.156 -11.633 -11.68 1 90.75 91 GLY A C 1
ATOM 688 O O . GLY A 1 91 ? 2.752 -12.719 -12.102 1 90.75 91 GLY A O 1
ATOM 689 N N . TYR A 1 92 ? 4.41 -11.297 -11.734 1 93.75 92 TYR A N 1
ATOM 690 C CA . TYR A 1 92 ? 5.422 -12.195 -12.289 1 93.75 92 TYR A CA 1
ATOM 691 C C . TYR A 1 92 ? 5.539 -13.461 -11.445 1 93.75 92 TYR A C 1
ATOM 693 O O . TYR A 1 92 ? 5.641 -14.562 -11.992 1 93.75 92 TYR A O 1
ATOM 701 N N . LEU A 1 93 ? 5.559 -13.273 -10.125 1 92.31 93 LEU A N 1
ATOM 702 C CA . LEU A 1 93 ? 5.613 -14.406 -9.211 1 92.31 93 LEU A CA 1
ATOM 703 C C . LEU A 1 93 ? 4.484 -15.391 -9.5 1 92.31 93 LEU A C 1
ATOM 705 O O . LEU A 1 93 ? 4.715 -16.594 -9.594 1 92.31 93 LEU A O 1
ATOM 709 N N . ALA A 1 94 ? 3.334 -14.875 -9.703 1 87.88 94 ALA A N 1
ATOM 710 C CA . ALA A 1 94 ? 2.168 -15.711 -9.977 1 87.88 94 ALA A CA 1
ATOM 711 C C . ALA A 1 94 ? 2.301 -16.422 -11.328 1 87.88 94 ALA A C 1
ATOM 713 O O . ALA A 1 94 ? 1.954 -17.594 -11.453 1 87.88 94 ALA A O 1
ATOM 714 N N . GLU A 1 95 ? 2.793 -15.664 -12.289 1 88.38 95 GLU A N 1
ATOM 715 C CA . GLU A 1 95 ? 2.996 -16.234 -13.617 1 88.38 95 GLU A CA 1
ATOM 716 C C . GLU A 1 95 ? 3.943 -17.422 -13.57 1 88.38 95 GLU A C 1
ATOM 718 O O . GLU A 1 95 ? 3.801 -18.375 -14.359 1 88.38 95 GLU A O 1
ATOM 723 N N . ARG A 1 96 ? 4.863 -17.344 -12.656 1 89.94 96 ARG A N 1
ATOM 724 C CA . ARG A 1 96 ? 5.852 -18.406 -12.531 1 89.94 96 ARG A CA 1
ATOM 725 C C . ARG A 1 96 ? 5.336 -19.531 -11.625 1 89.94 96 ARG A C 1
ATOM 727 O O . ARG A 1 96 ? 6.062 -20.484 -11.336 1 89.94 96 ARG A O 1
ATOM 734 N N . GLY A 1 97 ? 4.105 -19.328 -11.141 1 84.44 97 GLY A N 1
ATOM 735 C CA . GLY A 1 97 ? 3.482 -20.344 -10.312 1 84.44 97 GLY A CA 1
ATOM 736 C C . GLY A 1 97 ? 3.871 -20.25 -8.852 1 84.44 97 GLY A C 1
ATOM 737 O O . GLY A 1 97 ? 3.729 -21.219 -8.102 1 84.44 97 GLY A O 1
ATOM 738 N N . GLY A 1 98 ? 4.43 -19.094 -8.461 1 87.06 98 GLY A N 1
ATOM 739 C CA . GLY A 1 98 ? 4.8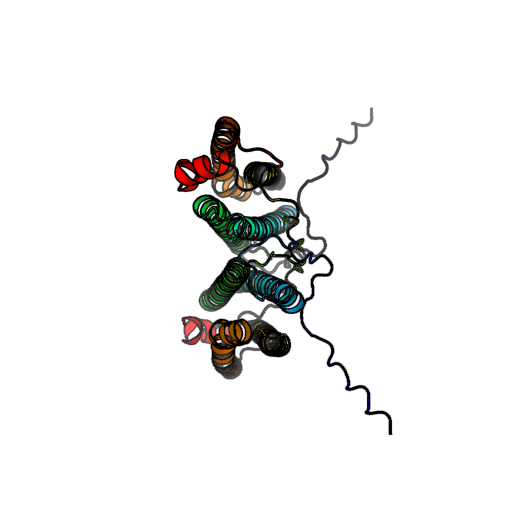59 -18.922 -7.082 1 87.06 98 GLY A CA 1
ATOM 740 C C . GLY A 1 98 ? 3.754 -18.422 -6.168 1 87.06 98 GLY A C 1
ATOM 741 O O . GLY A 1 98 ? 2.781 -17.828 -6.633 1 87.06 98 GLY A O 1
ATOM 742 N N . ASN A 1 99 ? 3.998 -18.672 -4.906 1 84.19 99 ASN A N 1
ATOM 743 C CA . ASN A 1 99 ? 3.1 -18.203 -3.855 1 84.19 99 ASN A CA 1
ATOM 744 C C . ASN A 1 99 ? 3.682 -17.016 -3.113 1 84.19 99 ASN A C 1
ATOM 746 O O . ASN A 1 99 ? 4.875 -16.984 -2.801 1 84.19 99 ASN A O 1
ATOM 750 N N . PHE A 1 100 ? 2.787 -16.141 -2.969 1 89.12 100 PHE A N 1
ATOM 751 C CA . PHE A 1 100 ? 3.24 -14.938 -2.27 1 89.12 100 PHE A CA 1
ATOM 752 C C . PHE A 1 100 ? 3.139 -15.117 -0.76 1 89.12 100 PHE A C 1
ATOM 754 O O . PHE A 1 100 ? 2.078 -15.477 -0.244 1 89.12 100 PHE A O 1
ATOM 761 N N . CYS A 1 101 ? 4.23 -14.93 -0.151 1 85.62 101 CYS A N 1
ATOM 762 C CA . CYS A 1 101 ? 4.336 -14.844 1.302 1 85.62 101 CYS A CA 1
ATOM 763 C C . CYS A 1 101 ? 4.891 -13.492 1.731 1 85.62 101 CYS A C 1
ATOM 765 O O . CYS A 1 101 ? 6.105 -13.273 1.697 1 85.62 101 CYS A O 1
ATOM 767 N N . GLY A 1 102 ? 3.982 -12.656 2.096 1 86.62 102 GLY A N 1
ATOM 768 C CA . GLY A 1 102 ? 4.359 -11.289 2.416 1 86.62 102 GLY A CA 1
ATOM 769 C C . GLY A 1 102 ? 5.016 -11.156 3.779 1 86.62 102 GLY A C 1
ATOM 770 O O . GLY A 1 102 ? 4.91 -12.055 4.613 1 86.62 102 GLY A O 1
ATOM 771 N N . LYS A 1 103 ? 5.68 -10.031 3.994 1 89.19 103 LYS A N 1
ATOM 772 C CA . LYS A 1 103 ? 6.324 -9.703 5.266 1 89.19 103 LYS A CA 1
ATOM 773 C C . LYS A 1 103 ? 5.637 -8.523 5.941 1 89.19 103 LYS A C 1
ATOM 775 O O . LYS A 1 103 ? 4.863 -7.801 5.312 1 89.19 103 LYS A O 1
ATOM 780 N N . ASP A 1 104 ? 5.949 -8.492 7.191 1 91.81 104 ASP A N 1
ATOM 781 C CA . ASP A 1 104 ? 5.465 -7.32 7.914 1 91.81 104 ASP A CA 1
ATOM 782 C C . ASP A 1 104 ? 6.07 -6.039 7.34 1 91.81 104 ASP A C 1
ATOM 784 O O . ASP A 1 104 ? 7.219 -6.031 6.898 1 91.81 104 ASP A O 1
ATOM 788 N N . ILE A 1 105 ? 5.309 -5.074 7.367 1 91.56 105 ILE A N 1
ATOM 789 C CA . ILE A 1 105 ? 5.75 -3.75 6.945 1 91.56 105 ILE A CA 1
ATOM 790 C C . ILE A 1 105 ? 5.832 -2.822 8.156 1 91.56 105 ILE A C 1
ATOM 792 O O . ILE A 1 105 ? 4.887 -2.732 8.945 1 91.56 105 ILE A O 1
ATOM 796 N N . GLN A 1 106 ? 6.93 -2.217 8.273 1 88 106 GLN A N 1
ATOM 797 C CA . GLN A 1 106 ? 7.148 -1.333 9.414 1 88 106 GLN A CA 1
ATOM 798 C C . GLN A 1 106 ? 6.488 0.025 9.195 1 88 106 GLN A C 1
ATOM 800 O O . GLN A 1 106 ? 6.367 0.483 8.055 1 88 106 GLN A O 1
ATOM 805 N N . ARG A 1 107 ? 6.105 0.618 10.266 1 90.38 107 ARG A N 1
ATOM 806 C CA . ARG A 1 107 ? 5.566 1.972 10.18 1 90.38 107 ARG A CA 1
ATOM 807 C C . ARG A 1 107 ? 6.582 2.93 9.57 1 90.38 107 ARG A C 1
ATOM 809 O O . ARG A 1 107 ? 7.785 2.787 9.781 1 90.38 107 ARG A O 1
ATOM 816 N N . PRO A 1 108 ? 5.98 3.859 8.836 1 87.31 108 PRO A N 1
ATOM 817 C CA . PRO A 1 108 ? 6.914 4.844 8.281 1 87.31 108 PRO A CA 1
ATOM 818 C C . PRO A 1 108 ? 7.562 5.711 9.359 1 87.31 108 PRO A C 1
ATOM 820 O O . PRO A 1 108 ? 6.906 6.09 10.328 1 87.31 108 PRO A O 1
ATOM 823 N N . SER A 1 109 ? 8.867 5.754 9.438 1 78.88 109 SER A N 1
ATOM 824 C CA . SER A 1 109 ? 9.586 6.594 10.391 1 78.88 109 SER A CA 1
ATOM 825 C C . SER A 1 109 ? 9.906 7.957 9.797 1 78.88 109 SER A C 1
ATOM 827 O O . SER A 1 109 ? 11.078 8.312 9.641 1 78.88 109 SER A O 1
ATOM 829 N N . CYS A 1 110 ? 8.836 8.688 9.477 1 78.06 110 CYS A N 1
ATOM 830 C CA . CYS A 1 110 ? 9.055 9.969 8.812 1 78.06 110 CYS A CA 1
ATOM 831 C C . CYS A 1 110 ? 8.836 11.125 9.781 1 78.06 110 CYS A C 1
ATOM 833 O O . CYS A 1 110 ? 8.844 12.289 9.375 1 78.06 110 CYS A O 1
ATOM 835 N N . GLU A 1 111 ? 8.672 10.891 11.008 1 71 111 GLU A N 1
ATOM 836 C CA . GLU A 1 111 ? 8.352 11.922 11.984 1 71 111 GLU A CA 1
ATOM 837 C C . GLU A 1 111 ? 9.469 12.961 12.078 1 71 111 GLU A C 1
ATOM 839 O O . GLU A 1 111 ? 9.211 14.133 12.375 1 71 111 GLU A O 1
ATOM 844 N N . ALA A 1 112 ? 10.594 12.492 11.727 1 73.5 112 ALA A N 1
ATOM 845 C CA . ALA A 1 112 ? 11.734 13.391 11.883 1 73.5 112 ALA A CA 1
ATOM 846 C C . ALA A 1 112 ? 11.977 14.195 10.609 1 73.5 112 ALA A C 1
ATOM 848 O O . ALA A 1 112 ? 12.781 15.133 10.609 1 73.5 112 ALA A O 1
ATOM 849 N N . VAL A 1 113 ? 11.25 13.844 9.609 1 82.44 113 VAL A N 1
ATOM 850 C CA . VAL A 1 113 ? 11.484 14.523 8.336 1 82.44 113 VAL A CA 1
ATOM 851 C C . VAL A 1 113 ? 10.633 15.789 8.258 1 82.44 113 VAL A C 1
ATOM 853 O O . VAL A 1 113 ? 9.406 15.719 8.344 1 82.44 113 VAL A O 1
ATOM 856 N N . CYS A 1 114 ? 11.266 16.984 8.148 1 76.81 114 CYS A N 1
ATOM 857 C CA . CYS A 1 114 ? 10.516 18.234 8.125 1 76.81 114 CYS A CA 1
ATOM 858 C C . CYS A 1 114 ? 10.984 19.125 6.977 1 76.81 114 CYS A C 1
ATOM 860 O O . CYS A 1 114 ? 10.492 20.25 6.816 1 76.81 114 CYS A O 1
ATOM 862 N N . ALA A 1 115 ? 11.984 18.625 6.242 1 87.88 115 ALA A N 1
ATOM 863 C CA . ALA A 1 115 ? 12.531 19.422 5.141 1 87.88 115 ALA A CA 1
ATOM 864 C C . ALA A 1 115 ? 12.711 18.562 3.891 1 87.88 115 ALA A C 1
ATOM 866 O O . ALA A 1 115 ? 12.703 17.328 3.963 1 87.88 115 ALA A O 1
ATOM 867 N N . VAL A 1 116 ? 12.859 19.219 2.836 1 91.19 116 VAL A N 1
ATOM 868 C CA . VAL A 1 116 ? 12.914 18.547 1.537 1 91.19 116 VAL A CA 1
ATOM 869 C C . VAL A 1 116 ? 14.203 17.734 1.43 1 91.19 116 VAL A C 1
ATOM 871 O O . VAL A 1 116 ? 14.188 16.594 0.97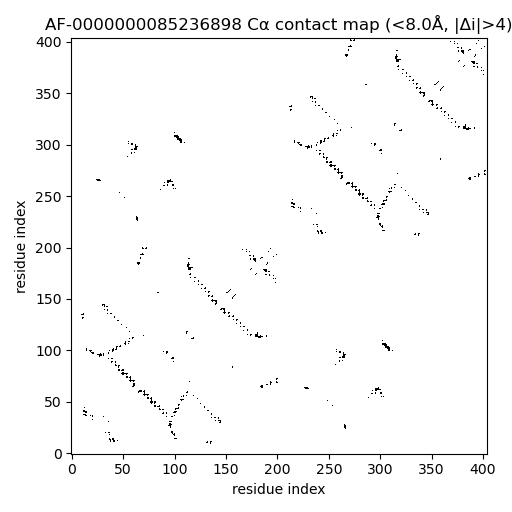2 1 91.19 116 VAL A O 1
ATOM 874 N N . LEU A 1 117 ? 15.312 18.312 1.897 1 92 117 LEU A N 1
ATOM 875 C CA . LEU A 1 117 ? 16.609 17.672 1.72 1 92 117 LEU A CA 1
ATOM 876 C C . LEU A 1 117 ? 16.656 16.328 2.439 1 92 117 LEU A C 1
ATOM 878 O O . LEU A 1 117 ? 16.969 15.297 1.831 1 92 117 LEU A O 1
ATOM 882 N N . PRO A 1 118 ? 16.312 16.25 3.695 1 92.69 118 PRO A N 1
ATOM 883 C CA . PRO A 1 118 ? 16.312 14.953 4.355 1 92.69 118 PRO A CA 1
ATOM 884 C C . PRO A 1 118 ? 15.336 13.961 3.719 1 92.69 118 PRO A C 1
ATOM 886 O O . PRO A 1 118 ? 15.594 12.758 3.711 1 92.69 118 PRO A O 1
ATOM 889 N N . ALA A 1 119 ? 14.258 14.414 3.23 1 93.5 119 ALA A N 1
ATOM 890 C CA . ALA A 1 119 ? 13.305 13.539 2.553 1 93.5 119 ALA A CA 1
ATOM 891 C C . ALA A 1 119 ? 13.922 12.93 1.296 1 93.5 119 ALA A C 1
ATOM 893 O O . ALA A 1 119 ? 13.773 11.734 1.04 1 93.5 119 ALA A O 1
ATOM 894 N N . LEU A 1 120 ? 14.586 13.773 0.537 1 94.25 120 LEU A N 1
ATOM 895 C CA . LEU A 1 120 ? 15.25 13.297 -0.673 1 94.25 120 LEU A CA 1
ATOM 896 C C . LEU A 1 120 ? 16.375 12.328 -0.333 1 94.25 120 LEU A C 1
ATOM 898 O O . LEU A 1 120 ? 16.594 11.352 -1.05 1 94.25 120 LEU A O 1
ATOM 902 N N . GLU A 1 121 ? 17.062 12.586 0.704 1 94.06 121 GLU A N 1
ATOM 903 C CA . GLU A 1 121 ? 18.125 11.688 1.147 1 94.06 121 GLU A CA 1
ATOM 904 C C . GLU A 1 121 ? 17.562 10.336 1.569 1 94.06 121 GLU A C 1
ATOM 906 O O . GLU A 1 121 ? 18.172 9.297 1.302 1 94.06 121 GLU A O 1
ATOM 911 N N . LEU A 1 122 ? 16.469 10.352 2.252 1 94.06 122 LEU A N 1
ATOM 912 C CA . LEU A 1 122 ? 15.805 9.102 2.623 1 94.06 122 LEU A CA 1
ATOM 913 C C . LEU A 1 122 ? 15.398 8.312 1.382 1 94.06 122 LEU A C 1
ATOM 915 O O . LEU A 1 122 ? 15.547 7.09 1.344 1 94.06 122 LEU A O 1
ATOM 919 N N . LEU A 1 123 ? 14.852 9.008 0.42 1 95.94 123 LEU A N 1
ATOM 920 C CA . LEU A 1 123 ? 14.477 8.352 -0.83 1 95.94 123 LEU A CA 1
ATOM 921 C C . LEU A 1 123 ? 15.703 7.758 -1.515 1 95.94 123 LEU A C 1
ATOM 923 O O . LEU A 1 123 ? 15.641 6.648 -2.053 1 95.94 123 LEU A O 1
ATOM 927 N N . LEU A 1 124 ? 16.844 8.484 -1.5 1 95.75 124 LEU A N 1
ATOM 928 C CA . LEU A 1 124 ? 18.078 7.984 -2.082 1 95.75 124 LEU A CA 1
ATOM 929 C C . LEU A 1 124 ? 18.516 6.695 -1.395 1 95.75 124 LEU A C 1
ATOM 931 O O . LEU A 1 124 ? 18.875 5.723 -2.061 1 95.75 124 LEU A O 1
ATOM 935 N N . LEU A 1 125 ? 18.484 6.695 -0.092 1 94.81 125 LEU A N 1
ATOM 936 C CA . LEU A 1 125 ? 18.859 5.512 0.674 1 94.81 125 LEU A CA 1
ATOM 937 C C . LEU A 1 125 ? 17.938 4.336 0.345 1 94.81 125 LEU A C 1
ATOM 939 O O . LEU A 1 125 ? 18.406 3.205 0.193 1 94.81 125 LEU A O 1
ATOM 943 N N . GLN A 1 126 ? 16.672 4.574 0.3 1 95.31 126 GLN A N 1
ATOM 944 C CA . GLN A 1 126 ? 15.695 3.551 -0.069 1 95.31 126 GLN A CA 1
ATOM 945 C C . GLN A 1 126 ? 16.016 2.957 -1.438 1 95.31 126 GLN A C 1
ATOM 947 O O . GLN A 1 126 ? 16.016 1.735 -1.605 1 95.31 126 GLN A O 1
ATOM 952 N N . LEU A 1 127 ? 16.25 3.82 -2.404 1 96.69 127 LEU A N 1
ATOM 953 C CA . LEU A 1 127 ? 16.547 3.371 -3.762 1 96.69 127 LEU A 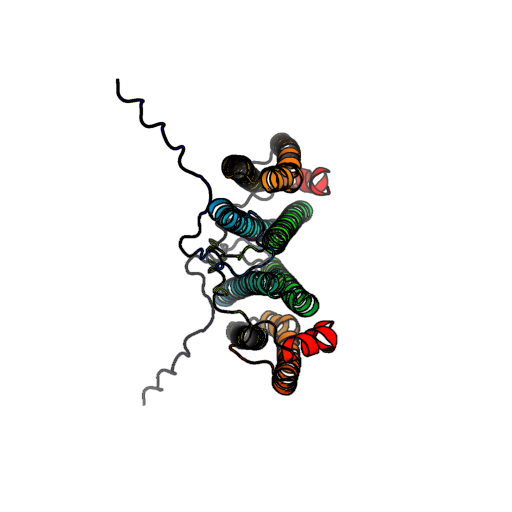CA 1
ATOM 954 C C . LEU A 1 127 ? 17.828 2.543 -3.803 1 96.69 127 LEU A C 1
ATOM 956 O O . LEU A 1 127 ? 17.891 1.53 -4.5 1 96.69 127 LEU A O 1
ATOM 960 N N . LYS A 1 128 ? 18.828 2.961 -3.102 1 95.94 128 LYS A N 1
ATOM 961 C CA . LYS A 1 128 ? 20.078 2.209 -3.045 1 95.94 128 LYS A CA 1
ATOM 962 C C . LYS A 1 128 ? 19.859 0.821 -2.451 1 95.94 128 LYS A C 1
ATOM 964 O O . LYS A 1 128 ? 20.422 -0.164 -2.939 1 95.94 128 LYS A O 1
ATOM 969 N N . GLU A 1 129 ? 19.094 0.763 -1.419 1 95.94 129 GLU A N 1
ATOM 970 C CA . GLU A 1 129 ? 18.75 -0.529 -0.831 1 95.94 129 GLU A CA 1
ATOM 971 C C . GLU A 1 129 ? 18.031 -1.42 -1.835 1 95.94 129 GLU A C 1
ATOM 973 O O . GLU A 1 129 ? 18.359 -2.598 -1.982 1 95.94 129 GLU A O 1
ATOM 978 N N . GLU A 1 130 ? 17.062 -0.874 -2.496 1 96.5 130 GLU A N 1
ATOM 979 C CA . GLU A 1 130 ? 16.297 -1.632 -3.479 1 96.5 130 GLU A CA 1
ATOM 980 C C . GLU A 1 130 ? 17.188 -2.123 -4.617 1 96.5 130 GLU A C 1
ATOM 982 O O . GLU A 1 130 ? 17.047 -3.26 -5.074 1 96.5 130 GLU A O 1
ATOM 987 N N . VAL A 1 131 ? 18.078 -1.242 -5.074 1 96.31 131 VAL A N 1
ATOM 988 C CA . VAL A 1 131 ? 19.016 -1.635 -6.121 1 96.31 131 VAL A CA 1
ATOM 989 C C . VAL A 1 131 ? 19.859 -2.812 -5.641 1 96.31 131 VAL A C 1
ATOM 991 O O . VAL A 1 131 ? 20.016 -3.807 -6.355 1 96.31 131 VAL A O 1
ATOM 994 N N . SER A 1 132 ? 20.375 -2.721 -4.461 1 96.5 132 SER A N 1
ATOM 995 C CA . SER A 1 132 ? 21.219 -3.766 -3.906 1 96.5 132 SER A CA 1
ATOM 996 C C . SER A 1 132 ? 20.484 -5.098 -3.82 1 96.5 132 SER A C 1
ATOM 998 O O . SER A 1 132 ? 21 -6.129 -4.242 1 96.5 132 SER A O 1
ATOM 1000 N N . VAL A 1 133 ? 19.281 -5.09 -3.346 1 96 133 VAL A N 1
ATOM 1001 C CA . VAL A 1 133 ? 18.516 -6.32 -3.162 1 96 133 VAL A CA 1
ATOM 1002 C C . VAL A 1 133 ? 18.156 -6.906 -4.523 1 96 133 VAL A C 1
ATOM 1004 O O . VAL A 1 133 ? 18.109 -8.125 -4.691 1 96 133 VAL A O 1
ATOM 1007 N N . MET A 1 134 ? 17.891 -6.059 -5.477 1 97.31 134 MET A N 1
ATOM 1008 C CA . MET A 1 134 ? 17.5 -6.543 -6.797 1 97.31 134 MET A CA 1
ATOM 1009 C C . MET A 1 134 ? 18.688 -7.133 -7.539 1 97.31 134 MET A C 1
ATOM 1011 O O . MET A 1 134 ? 18.547 -8.086 -8.305 1 97.31 134 MET A O 1
ATOM 1015 N N . VAL A 1 135 ? 19.875 -6.48 -7.352 1 96.62 135 VAL A N 1
ATOM 1016 C CA . VAL A 1 135 ? 21.109 -7.074 -7.887 1 96.62 135 VAL A CA 1
ATOM 1017 C C . VAL A 1 135 ? 21.297 -8.477 -7.309 1 96.62 135 VAL A C 1
ATOM 1019 O O . VAL A 1 135 ? 21.531 -9.438 -8.047 1 96.62 135 VAL A O 1
ATOM 1022 N N . GLU A 1 136 ? 21.125 -8.586 -6.062 1 96.56 136 GLU A N 1
ATOM 1023 C CA . GLU A 1 136 ? 21.281 -9.867 -5.383 1 96.56 136 GLU A CA 1
ATOM 1024 C C . GLU A 1 136 ? 20.234 -10.875 -5.863 1 96.56 136 GLU A C 1
ATOM 1026 O O . GLU A 1 136 ? 20.562 -12.039 -6.098 1 96.56 136 GLU A O 1
ATOM 1031 N N . LEU A 1 137 ? 19.016 -10.445 -5.977 1 96.94 137 LEU A N 1
ATOM 1032 C CA . LEU A 1 137 ? 17.953 -11.32 -6.445 1 96.94 137 LEU A CA 1
ATOM 1033 C C . LEU A 1 137 ? 18.234 -11.828 -7.852 1 96.94 137 LEU A C 1
ATOM 1035 O O . LEU A 1 137 ? 18.062 -13.016 -8.141 1 96.94 137 LEU A O 1
ATOM 1039 N N . SER A 1 138 ? 18.641 -10.938 -8.703 1 97.38 138 SER A N 1
ATOM 1040 C CA . SER A 1 138 ? 18.969 -11.305 -10.078 1 97.38 138 SER A CA 1
ATOM 1041 C C . SER A 1 138 ? 20.078 -12.352 -10.117 1 97.38 138 SER A C 1
ATOM 1043 O O . SER A 1 138 ? 19.969 -13.352 -10.828 1 97.38 138 SER A O 1
ATOM 1045 N N . GLN A 1 139 ? 21.094 -12.133 -9.344 1 96.56 139 GLN A N 1
ATOM 1046 C CA . GLN A 1 139 ? 22.219 -13.055 -9.289 1 96.56 139 GLN A CA 1
ATOM 1047 C C . GLN A 1 139 ? 21.797 -14.398 -8.688 1 96.56 139 GLN A C 1
ATOM 1049 O O . GLN A 1 139 ? 22.172 -15.453 -9.203 1 96.56 139 GLN A O 1
ATOM 1054 N N . MET A 1 140 ? 21.062 -14.312 -7.637 1 95.38 140 MET A N 1
ATOM 1055 C CA . MET A 1 140 ? 20.578 -15.523 -6.98 1 95.38 140 MET A CA 1
ATOM 1056 C C . MET A 1 140 ? 19.75 -16.375 -7.941 1 95.38 140 MET A C 1
ATOM 1058 O O . MET A 1 140 ? 19.859 -17.594 -7.953 1 95.38 140 MET A O 1
ATOM 1062 N N . ALA A 1 141 ? 18.891 -15.719 -8.695 1 96.19 141 ALA A N 1
ATOM 1063 C CA . ALA A 1 141 ? 18.062 -16.438 -9.672 1 96.19 141 ALA A CA 1
ATOM 1064 C C . ALA A 1 141 ? 18.938 -17.188 -10.672 1 96.19 141 ALA A C 1
ATOM 1066 O O . ALA A 1 141 ? 18.703 -18.359 -10.953 1 96.19 141 ALA A O 1
ATOM 1067 N N . ARG A 1 142 ? 19.938 -16.578 -11.164 1 95.88 142 ARG A N 1
ATOM 1068 C CA . ARG A 1 142 ? 20.859 -17.203 -12.117 1 95.88 142 ARG A CA 1
ATOM 1069 C C . ARG A 1 142 ? 21.609 -18.375 -11.461 1 95.88 142 ARG A C 1
ATOM 1071 O O . ARG A 1 142 ? 21.734 -19.438 -12.055 1 95.88 142 ARG A O 1
ATOM 1078 N N . ASP A 1 143 ? 22.047 -18.141 -10.281 1 95.75 143 ASP A N 1
ATOM 1079 C CA . ASP A 1 143 ? 22.812 -19.141 -9.547 1 95.75 143 ASP A CA 1
ATOM 1080 C C . ASP A 1 143 ? 21.969 -20.391 -9.266 1 95.75 143 ASP A C 1
ATOM 1082 O O . ASP A 1 143 ? 22.516 -21.484 -9.133 1 95.75 143 ASP A O 1
ATOM 1086 N N . HIS A 1 144 ? 20.688 -20.219 -9.227 1 94.81 144 HIS A N 1
ATOM 1087 C CA . HIS A 1 144 ? 19.797 -21.328 -8.922 1 94.81 144 HIS A CA 1
ATOM 1088 C C . HIS A 1 144 ? 19.156 -21.875 -10.195 1 94.81 144 HIS A C 1
ATOM 1090 O O . HIS A 1 144 ? 18.094 -22.516 -10.133 1 94.81 144 HIS A O 1
ATOM 1096 N N . GLY A 1 145 ? 19.672 -21.5 -11.398 1 93.06 145 GLY A N 1
ATOM 1097 C CA . GLY A 1 145 ? 19.266 -22.094 -12.656 1 93.06 145 GLY A CA 1
ATOM 1098 C C . GLY A 1 145 ? 18.031 -21.438 -13.258 1 93.06 145 GLY A C 1
ATOM 1099 O O . GLY A 1 145 ? 17.25 -22.078 -13.961 1 93.06 145 GLY A O 1
ATOM 1100 N N . ASP A 1 146 ? 17.719 -20.266 -12.938 1 94.62 146 ASP A N 1
ATOM 1101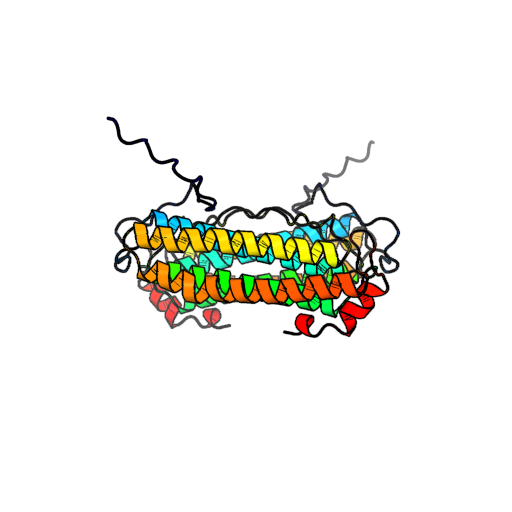 C CA . ASP A 1 146 ? 16.578 -19.516 -13.461 1 94.62 146 ASP A CA 1
ATOM 1102 C C . ASP A 1 146 ? 17.047 -18.203 -14.102 1 94.62 146 ASP A C 1
ATOM 1104 O O . ASP A 1 146 ? 16.656 -17.125 -13.656 1 94.62 146 ASP A O 1
ATOM 1108 N N . PRO A 1 147 ? 17.781 -18.266 -15.195 1 95.38 147 PRO A N 1
ATOM 1109 C CA . PRO A 1 147 ? 18.281 -17.047 -15.844 1 95.38 147 PRO A CA 1
ATOM 1110 C C . PRO A 1 147 ? 17.156 -16.141 -16.344 1 95.38 147 PRO A C 1
ATOM 1112 O O . PRO A 1 147 ? 17.344 -14.922 -16.438 1 95.38 147 PRO A O 1
ATOM 1115 N N . THR A 1 148 ? 16.016 -16.719 -16.656 1 95.12 148 THR A N 1
ATOM 1116 C CA . THR A 1 148 ? 14.875 -15.922 -17.109 1 95.12 148 THR A CA 1
ATOM 1117 C C . THR A 1 148 ? 14.461 -14.914 -16.031 1 95.12 148 THR A C 1
ATOM 1119 O O . THR A 1 148 ? 14.352 -13.719 -16.312 1 95.12 148 THR A O 1
ATOM 1122 N N . THR A 1 149 ? 14.281 -15.414 -14.805 1 96.69 149 THR A N 1
ATOM 1123 C CA . THR A 1 149 ? 13.945 -14.516 -13.711 1 96.69 149 THR A CA 1
ATOM 1124 C C . THR A 1 149 ? 15.039 -13.477 -13.492 1 96.69 149 THR A C 1
ATOM 1126 O O . THR A 1 149 ? 14.75 -12.305 -13.266 1 96.69 149 THR A O 1
ATOM 1129 N N . GLY A 1 150 ? 16.297 -13.914 -13.539 1 97.62 150 GLY A N 1
ATOM 1130 C CA . GLY A 1 150 ? 17.391 -12.969 -13.422 1 97.62 150 GLY A CA 1
ATOM 1131 C C . GLY A 1 150 ? 17.297 -11.828 -14.43 1 97.62 150 GLY A C 1
ATOM 1132 O O . GLY A 1 150 ? 17.5 -10.664 -14.078 1 97.62 150 GLY A O 1
ATOM 1133 N N . HIS A 1 151 ? 16.938 -12.211 -15.641 1 97.62 151 HIS A N 1
ATOM 1134 C CA . HIS A 1 151 ? 16.844 -11.227 -16.719 1 97.62 151 HIS A CA 1
ATOM 1135 C C . HIS A 1 151 ? 15.648 -10.305 -16.5 1 97.62 151 HIS A C 1
ATOM 1137 O O . HIS A 1 151 ? 15.758 -9.086 -16.688 1 97.62 151 HIS A O 1
ATOM 1143 N N . ILE A 1 152 ? 14.508 -10.812 -16.094 1 97.62 152 ILE A N 1
ATOM 1144 C CA . ILE A 1 152 ? 13.289 -10.031 -15.891 1 97.62 152 ILE A CA 1
ATOM 1145 C C . ILE A 1 152 ? 13.516 -9.023 -14.758 1 97.62 152 ILE A C 1
ATOM 1147 O O . ILE A 1 152 ? 13.156 -7.852 -14.875 1 97.62 152 ILE A O 1
ATOM 1151 N N . VAL A 1 153 ? 14.133 -9.477 -13.695 1 97.94 153 VAL A N 1
ATOM 1152 C CA . VAL A 1 153 ? 14.414 -8.602 -12.555 1 97.94 153 VAL A CA 1
ATOM 1153 C C . VAL A 1 153 ? 15.344 -7.469 -12.992 1 97.94 153 VAL A C 1
ATOM 1155 O O . VAL A 1 153 ? 15.117 -6.305 -12.656 1 97.94 153 VAL A O 1
ATOM 1158 N N . LYS A 1 154 ? 16.359 -7.766 -13.703 1 97.06 154 LYS A N 1
ATOM 1159 C CA . LYS A 1 154 ? 17.328 -6.77 -14.164 1 97.06 154 LYS A CA 1
ATOM 1160 C C . LYS A 1 154 ? 16.672 -5.762 -15.109 1 97.06 154 LYS A C 1
ATOM 1162 O O . LYS A 1 154 ? 16.734 -4.555 -14.883 1 97.06 154 LYS A O 1
ATOM 1167 N N . SER A 1 155 ? 15.914 -6.215 -16.078 1 97.31 155 SER A N 1
ATOM 1168 C CA . SER A 1 155 ? 15.422 -5.363 -17.156 1 97.31 155 SER A CA 1
ATOM 1169 C C . SER A 1 155 ? 14.203 -4.559 -16.719 1 97.31 155 SER A C 1
ATOM 1171 O O . SER A 1 155 ? 14.07 -3.385 -17.062 1 97.31 155 SER A O 1
ATOM 1173 N N . HIS A 1 156 ? 13.344 -5.164 -15.883 1 96.62 156 HIS A N 1
ATOM 1174 C CA . HIS A 1 156 ? 12.062 -4.523 -15.602 1 96.62 156 HIS A CA 1
ATOM 1175 C C . HIS A 1 156 ? 12.094 -3.795 -14.266 1 96.62 156 HIS A C 1
ATOM 1177 O O . HIS A 1 156 ? 11.305 -2.877 -14.031 1 96.62 156 HIS A O 1
ATOM 1183 N N . PHE A 1 157 ? 13.023 -4.188 -13.43 1 97.62 157 PHE A N 1
ATOM 1184 C CA . PHE A 1 157 ? 12.961 -3.615 -12.086 1 97.62 157 PHE A CA 1
ATOM 1185 C C . PHE A 1 157 ? 14.266 -2.908 -11.742 1 97.62 157 PHE A C 1
ATOM 1187 O O . PHE A 1 157 ? 14.258 -1.797 -11.211 1 97.62 157 PHE A O 1
ATOM 1194 N N . LEU A 1 158 ? 15.406 -3.449 -12.047 1 97.25 158 LEU A N 1
ATOM 1195 C CA . LEU A 1 158 ? 16.703 -2.926 -11.633 1 97.25 158 LEU A CA 1
ATOM 1196 C C . LEU A 1 158 ? 17.109 -1.73 -12.484 1 97.25 158 LEU A C 1
ATOM 1198 O O . LEU A 1 158 ? 17.469 -0.677 -11.961 1 97.25 158 LEU A O 1
ATOM 1202 N N . VAL A 1 159 ? 17.016 -1.835 -13.797 1 96 159 VAL A N 1
ATOM 1203 C CA . VAL A 1 159 ? 17.484 -0.803 -14.719 1 96 159 VAL A CA 1
ATOM 1204 C C . VAL A 1 159 ? 16.719 0.494 -14.477 1 96 159 VAL A C 1
ATOM 1206 O O . VAL A 1 159 ? 17.312 1.556 -14.297 1 96 159 VAL A O 1
ATOM 1209 N N . PRO A 1 160 ? 15.344 0.446 -14.391 1 94.5 160 PRO A N 1
ATOM 1210 C CA . PRO A 1 160 ? 14.625 1.691 -14.117 1 94.5 160 PRO A CA 1
ATOM 1211 C C . PRO A 1 160 ? 15.062 2.344 -12.805 1 94.5 160 PRO A C 1
ATOM 1213 O O . PRO A 1 160 ? 15.07 3.572 -12.695 1 94.5 160 PRO A O 1
ATOM 1216 N N . ARG A 1 161 ? 15.469 1.54 -11.812 1 95.62 161 ARG A N 1
ATOM 1217 C CA . ARG A 1 161 ? 15.875 2.082 -10.523 1 95.62 161 ARG A CA 1
ATOM 1218 C C . ARG A 1 161 ? 17.234 2.764 -10.617 1 95.62 161 ARG A C 1
ATOM 1220 O O . ARG A 1 161 ? 17.469 3.775 -9.953 1 95.62 161 ARG A O 1
ATOM 1227 N N . VAL A 1 162 ? 18.078 2.256 -11.398 1 94.88 162 VAL A N 1
ATOM 1228 C CA . VAL A 1 162 ? 19.391 2.863 -11.586 1 94.88 162 VAL A CA 1
ATOM 1229 C C . VAL A 1 162 ? 19.234 4.223 -12.266 1 94.88 162 VAL A C 1
ATOM 1231 O O . VAL A 1 162 ? 19.891 5.191 -11.883 1 94.88 162 VAL A O 1
ATOM 1234 N N . ASP A 1 163 ? 18.312 4.297 -13.234 1 93.44 163 ASP A N 1
ATOM 1235 C CA . ASP A 1 163 ? 18.016 5.57 -13.883 1 93.44 163 ASP A CA 1
ATOM 1236 C C . ASP A 1 163 ? 17.453 6.578 -12.891 1 93.44 163 ASP A C 1
ATOM 1238 O O . ASP A 1 163 ? 17.781 7.766 -12.953 1 93.44 163 ASP A O 1
ATOM 1242 N N . ARG A 1 164 ? 16.672 6.074 -12.016 1 94.19 164 ARG A N 1
ATOM 1243 C CA . ARG A 1 164 ? 16.062 6.949 -11.016 1 94.19 164 ARG A CA 1
ATOM 1244 C C . ARG A 1 164 ? 17.125 7.48 -10.047 1 94.19 164 ARG A C 1
ATOM 1246 O O . ARG A 1 164 ? 17.016 8.609 -9.57 1 94.19 164 ARG A O 1
ATOM 1253 N N . LEU A 1 165 ? 18.125 6.699 -9.758 1 94.62 165 LEU A N 1
ATOM 1254 C CA . LEU A 1 165 ? 19.203 7.141 -8.891 1 94.62 165 LEU A CA 1
ATOM 1255 C C . LEU A 1 165 ? 19.906 8.367 -9.461 1 94.62 165 LEU A C 1
ATOM 1257 O O . LEU A 1 165 ? 20.203 9.312 -8.734 1 94.62 165 LEU A O 1
ATOM 1261 N N . LYS A 1 166 ? 20.094 8.328 -10.719 1 91.81 166 LYS A N 1
ATOM 1262 C CA . LYS A 1 166 ? 20.734 9.469 -11.383 1 91.81 166 LYS A CA 1
ATOM 1263 C C . LYS A 1 166 ? 19.859 10.719 -11.266 1 91.81 166 LYS A C 1
ATOM 1265 O O . LYS A 1 166 ? 20.375 11.805 -10.953 1 91.81 166 LYS A O 1
ATOM 1270 N N . LEU A 1 167 ? 18.625 10.555 -11.555 1 91 167 LEU A N 1
ATOM 1271 C CA . LEU A 1 167 ? 17.688 11.664 -11.453 1 91 167 LEU A CA 1
ATOM 1272 C C . LEU A 1 167 ? 17.672 12.234 -10.039 1 91 167 LEU A C 1
ATOM 1274 O O . LEU A 1 167 ? 17.688 13.453 -9.859 1 91 167 LEU A O 1
ATOM 1278 N N . LEU A 1 168 ? 17.672 11.375 -9.055 1 93.69 168 LEU A N 1
ATOM 1279 C CA . LEU A 1 168 ? 17.641 11.812 -7.664 1 93.69 168 LEU A CA 1
ATOM 1280 C C . LEU A 1 168 ? 18.938 12.531 -7.293 1 93.69 168 LEU A C 1
ATOM 1282 O O . LEU A 1 168 ? 18.922 13.492 -6.52 1 93.69 168 LEU A O 1
ATOM 1286 N N . GLY A 1 169 ? 20.031 12.031 -7.805 1 91.06 169 GLY A N 1
ATOM 1287 C CA . GLY A 1 169 ? 21.281 12.734 -7.613 1 91.06 169 GLY A CA 1
ATOM 1288 C C . GLY A 1 169 ? 21.25 14.172 -8.094 1 91.06 169 GLY A C 1
ATOM 1289 O O . GLY A 1 169 ? 21.688 15.078 -7.395 1 91.06 169 GLY A O 1
ATOM 1290 N N . ASN A 1 170 ? 20.641 14.398 -9.281 1 89.88 170 ASN A N 1
ATOM 1291 C CA . ASN A 1 170 ? 20.484 15.742 -9.828 1 89.88 170 ASN A CA 1
ATOM 1292 C C . ASN A 1 170 ? 19.562 16.594 -8.945 1 89.88 170 ASN A C 1
ATOM 1294 O O . ASN A 1 170 ? 19.844 17.766 -8.719 1 89.88 170 ASN A O 1
ATOM 1298 N N . LEU A 1 171 ? 18.562 16.016 -8.477 1 91.69 171 LEU A N 1
ATOM 1299 C CA . LEU A 1 171 ? 17.609 16.734 -7.637 1 91.69 171 LEU A CA 1
ATOM 1300 C C . LEU A 1 171 ? 18.25 17.156 -6.324 1 91.69 171 LEU A C 1
ATOM 1302 O O . LEU A 1 171 ? 18.047 18.266 -5.855 1 91.69 171 LEU A O 1
ATOM 1306 N N . LEU A 1 172 ? 19.016 16.266 -5.734 1 93.25 172 LEU A N 1
ATOM 1307 C CA . LEU A 1 172 ? 19.703 16.562 -4.484 1 93.25 172 LEU A CA 1
ATOM 1308 C C . LEU A 1 172 ? 20.734 17.672 -4.68 1 93.25 172 LEU A C 1
ATOM 1310 O O . LEU A 1 172 ? 20.859 18.562 -3.828 1 93.25 172 LEU A O 1
ATOM 1314 N N . THR A 1 173 ? 21.406 17.656 -5.758 1 90.75 173 THR A N 1
ATOM 1315 C CA . THR A 1 173 ? 22.359 18.719 -6.082 1 90.75 173 THR A CA 1
ATOM 1316 C C . THR A 1 173 ? 21.641 20.062 -6.234 1 90.75 173 THR A C 1
ATOM 1318 O O . THR A 1 173 ? 22.094 21.062 -5.68 1 90.75 173 THR A O 1
ATOM 1321 N N . SER A 1 174 ? 20.516 20.031 -6.965 1 90 174 SER A N 1
ATOM 1322 C CA . SER A 1 174 ? 19.734 21.25 -7.145 1 90 174 SER A CA 1
ATOM 1323 C C . SER A 1 174 ? 19.203 21.766 -5.809 1 90 174 SER A C 1
ATOM 1325 O O . SER A 1 174 ? 19.203 22.969 -5.57 1 90 174 SER A O 1
ATOM 1327 N N . ALA A 1 175 ? 18.766 20.875 -4.949 1 91.25 175 ALA A N 1
ATOM 1328 C CA . ALA A 1 175 ? 18.25 21.25 -3.639 1 91.25 175 ALA A CA 1
ATOM 1329 C C . ALA A 1 175 ? 19.328 21.953 -2.807 1 91.25 175 ALA A C 1
ATOM 1331 O O . ALA A 1 175 ? 19.078 22.984 -2.195 1 91.25 175 ALA A O 1
ATOM 1332 N N . ARG A 1 176 ? 20.5 21.391 -2.846 1 90.56 176 ARG A N 1
ATOM 1333 C CA . ARG A 1 176 ? 21.594 21.984 -2.109 1 90.56 176 ARG A CA 1
ATOM 1334 C C . ARG A 1 176 ? 22 23.328 -2.721 1 90.56 176 ARG A C 1
ATOM 1336 O O . ARG A 1 176 ? 22.328 24.281 -2 1 90.56 176 ARG A O 1
ATOM 1343 N N . ARG A 1 177 ? 21.906 23.391 -3.961 1 88 177 ARG A N 1
ATOM 1344 C CA . ARG A 1 177 ? 22.297 24.609 -4.68 1 88 177 ARG A CA 1
ATOM 1345 C C . ARG A 1 177 ? 21.391 25.766 -4.332 1 88 177 ARG A C 1
ATOM 1347 O O . ARG A 1 177 ? 21.844 26.906 -4.184 1 88 177 ARG A O 1
ATOM 1354 N N . VAL A 1 178 ? 20.141 25.484 -4.145 1 88.56 178 VAL A N 1
ATOM 1355 C CA . VAL A 1 178 ? 19.203 26.578 -3.889 1 88.56 178 VAL A CA 1
ATOM 1356 C C . VAL A 1 178 ? 19.109 26.844 -2.389 1 88.56 178 VAL A C 1
ATOM 1358 O O . VAL A 1 178 ? 18.297 27.656 -1.943 1 88.56 178 VAL A O 1
ATOM 1361 N N . GLY A 1 179 ? 19.828 26.078 -1.551 1 86.31 179 GLY A N 1
ATOM 1362 C CA . GLY A 1 179 ? 19.953 26.406 -0.14 1 86.31 179 GLY A CA 1
ATOM 1363 C C . GLY A 1 179 ? 19.047 25.578 0.749 1 86.31 179 GLY A C 1
ATOM 1364 O O . GLY A 1 179 ? 18.75 25.969 1.883 1 86.31 179 GLY A O 1
ATOM 1365 N N . CYS A 1 180 ? 18.5 24.516 0.182 1 87.44 180 CYS A N 1
ATOM 1366 C CA . CYS A 1 180 ? 17.781 23.625 1.081 1 87.44 180 CYS A CA 1
ATOM 1367 C C . CYS A 1 180 ? 18.719 23.031 2.125 1 87.44 180 CYS A C 1
ATOM 1369 O O . CYS A 1 180 ? 19.859 22.672 1.815 1 87.44 180 CYS A O 1
ATOM 1371 N N . THR A 1 181 ? 18.188 23.078 3.398 1 83.69 181 THR A N 1
ATOM 1372 C CA . THR A 1 181 ? 19 22.547 4.488 1 83.69 181 THR A CA 1
ATOM 1373 C C . THR A 1 181 ? 18.266 21.422 5.215 1 83.69 181 THR A C 1
ATOM 1375 O O . THR A 1 181 ? 17.109 21.141 4.918 1 83.69 181 THR A O 1
ATOM 1378 N N . ASN A 1 182 ? 19.031 20.797 6.156 1 81 182 ASN A N 1
ATOM 1379 C CA . ASN A 1 182 ? 18.469 19.641 6.863 1 81 182 ASN A CA 1
ATOM 1380 C C . ASN A 1 182 ? 17.531 20.094 7.992 1 81 182 ASN A C 1
ATOM 1382 O O . ASN A 1 182 ? 16.688 19.312 8.438 1 81 182 ASN A O 1
ATOM 1386 N N . ASP A 1 183 ? 17.688 21.281 8.352 1 71.44 183 ASP A N 1
ATOM 1387 C CA . ASP A 1 183 ? 17.047 21.703 9.594 1 71.44 183 ASP A CA 1
ATOM 1388 C C . ASP A 1 183 ? 15.945 22.734 9.312 1 71.44 183 ASP A C 1
ATOM 1390 O O . ASP A 1 183 ? 15.219 23.141 10.227 1 71.44 183 ASP A O 1
ATOM 1394 N N . GLN A 1 184 ? 15.891 23.203 8.125 1 65.31 184 GLN A N 1
ATOM 1395 C CA . GLN A 1 184 ? 14.969 24.312 7.898 1 65.31 184 GLN A CA 1
ATOM 1396 C C . GLN A 1 184 ? 13.766 23.875 7.059 1 65.31 184 GLN A C 1
ATOM 1398 O O . GLN A 1 184 ? 13.93 23.406 5.926 1 65.31 184 GLN A O 1
ATOM 1403 N N . LYS A 1 185 ? 12.688 23.969 7.695 1 67.75 185 LYS A N 1
ATOM 1404 C CA . LYS A 1 185 ? 11.398 23.75 7.035 1 67.75 185 LYS A CA 1
ATOM 1405 C C . LYS A 1 185 ? 10.898 25.031 6.379 1 67.75 185 LYS A C 1
ATOM 1407 O O . LYS A 1 185 ? 10.883 26.094 7.004 1 67.75 185 LYS A O 1
ATOM 1412 N N . GLY A 1 186 ? 10.547 24.922 5.152 1 64.81 186 GLY A N 1
ATOM 1413 C CA . GLY A 1 186 ? 9.836 26.016 4.484 1 64.81 186 GLY A CA 1
ATOM 1414 C C . GLY A 1 186 ? 10.719 27.203 4.168 1 64.81 186 GLY A C 1
ATOM 1415 O O . GLY A 1 186 ? 10.25 28.344 4.141 1 64.81 186 GLY A O 1
ATOM 1416 N N . GLY A 1 187 ? 11.969 26.938 3.941 1 77.38 187 GLY A N 1
ATOM 1417 C CA . GLY A 1 187 ? 12.852 28.047 3.615 1 77.38 187 GLY A CA 1
ATOM 1418 C C . GLY A 1 187 ? 12.789 28.438 2.154 1 77.38 187 GLY A C 1
ATOM 1419 O O . GLY A 1 187 ? 12.086 27.812 1.36 1 77.38 187 GLY A O 1
ATOM 1420 N N . PHE A 1 188 ? 13.367 29.531 1.863 1 80.69 188 PHE A N 1
ATOM 1421 C CA . PHE A 1 188 ? 13.375 30.078 0.514 1 80.69 188 PHE A CA 1
ATOM 1422 C C . PHE A 1 188 ? 13.875 29.047 -0.49 1 80.69 188 PHE A C 1
ATOM 1424 O O . PHE A 1 188 ? 13.328 28.922 -1.588 1 80.69 188 PHE A O 1
ATOM 1431 N N . GLY A 1 189 ? 14.852 28.344 -0.165 1 83.69 189 GLY A N 1
ATOM 1432 C CA . GLY A 1 189 ? 15.359 27.281 -1.032 1 83.69 189 GLY A CA 1
ATOM 1433 C C . GLY A 1 189 ? 14.328 26.234 -1.365 1 83.69 189 GLY A C 1
ATOM 1434 O O . GLY A 1 189 ? 14.211 25.812 -2.518 1 83.69 189 GLY A O 1
ATOM 1435 N N . GLU A 1 190 ? 13.617 25.812 -0.429 1 86.5 190 GLU A N 1
ATOM 1436 C CA . GLU A 1 190 ? 12.57 24.812 -0.651 1 86.5 190 GLU A CA 1
ATOM 1437 C C . GLU A 1 190 ? 11.469 25.359 -1.551 1 86.5 190 GLU A C 1
ATOM 1439 O O . GLU A 1 190 ? 10.922 24.641 -2.387 1 86.5 190 GLU A O 1
AT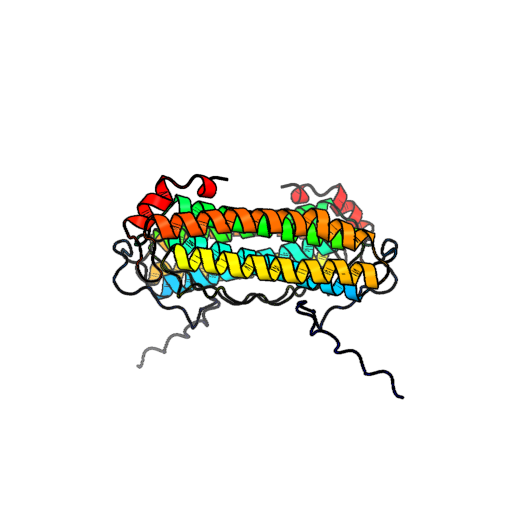OM 1444 N N . TYR A 1 191 ? 11.195 26.609 -1.328 1 83.06 191 TYR A N 1
ATOM 1445 C CA . TYR A 1 191 ? 10.195 27.25 -2.174 1 83.06 191 TYR A CA 1
ATOM 1446 C C . TYR A 1 191 ? 10.648 27.281 -3.627 1 83.06 191 TYR A C 1
ATOM 1448 O O . TYR A 1 191 ? 9.875 26.969 -4.535 1 83.06 191 TYR A O 1
ATOM 1456 N N . ILE A 1 192 ? 11.859 27.625 -3.799 1 83.25 192 ILE A N 1
ATOM 1457 C CA . ILE A 1 192 ? 12.414 27.719 -5.145 1 83.25 192 ILE A CA 1
ATOM 1458 C C . ILE A 1 192 ? 12.43 26.344 -5.789 1 83.25 192 ILE A C 1
ATOM 1460 O O . ILE A 1 192 ? 12.055 26.188 -6.953 1 83.25 192 ILE A O 1
ATOM 1464 N N . LEU A 1 193 ? 12.844 25.422 -5.008 1 85.12 193 LEU A N 1
ATOM 1465 C CA . LEU A 1 193 ? 12.859 24.047 -5.516 1 85.12 193 LEU A CA 1
ATOM 1466 C C . LEU A 1 193 ? 11.461 23.609 -5.914 1 85.12 193 LEU A C 1
ATOM 1468 O O . LEU A 1 193 ? 11.266 23.047 -6.996 1 85.12 193 LEU A O 1
ATOM 1472 N N . ASN A 1 194 ? 10.562 23.875 -5.082 1 85.94 194 ASN A N 1
ATOM 1473 C CA . ASN A 1 194 ? 9.172 23.5 -5.316 1 85.94 194 ASN A CA 1
ATOM 1474 C C . ASN A 1 194 ? 8.625 24.141 -6.59 1 85.94 194 ASN A C 1
ATOM 1476 O O . ASN A 1 194 ? 7.914 23.484 -7.359 1 85.94 194 ASN A O 1
ATOM 1480 N N . GLU A 1 195 ? 9 25.297 -6.875 1 84.62 195 GLU A N 1
ATOM 1481 C CA . GLU A 1 195 ? 8.414 26.062 -7.977 1 84.62 195 GLU A CA 1
ATOM 1482 C C . GLU A 1 195 ? 9.148 25.797 -9.281 1 84.62 195 GLU A C 1
ATOM 1484 O O . GLU A 1 195 ? 8.539 25.812 -10.359 1 84.62 195 GLU A O 1
ATOM 1489 N N . LEU A 1 196 ? 10.383 25.422 -9.164 1 76.25 196 LEU A N 1
ATOM 1490 C CA . LEU A 1 196 ? 11.156 25.547 -10.391 1 76.25 196 LEU A CA 1
ATOM 1491 C C . LEU A 1 196 ? 11.789 24.219 -10.781 1 76.25 196 LEU A C 1
ATOM 1493 O O . LEU A 1 196 ? 12.195 24.031 -11.93 1 76.25 196 LEU A O 1
ATOM 1497 N N . GLN A 1 197 ? 11.758 23.359 -9.898 1 78.88 197 GLN A N 1
ATOM 1498 C CA . GLN A 1 197 ? 12.508 22.141 -10.188 1 78.88 197 GLN A CA 1
ATOM 1499 C C . GLN A 1 197 ? 11.727 21.219 -11.117 1 78.88 197 GLN A C 1
ATOM 1501 O O . GLN A 1 197 ? 10.711 20.641 -10.719 1 78.88 197 GLN A O 1
ATOM 1506 N N . GLU A 1 198 ? 12.18 21 -12.336 1 75.19 198 GLU A N 1
ATOM 1507 C CA . GLU A 1 198 ? 11.523 20.25 -13.406 1 75.19 198 GLU A CA 1
ATOM 1508 C C . GLU A 1 198 ? 11.398 18.766 -13.062 1 75.19 198 GLU A C 1
ATOM 1510 O O . GLU A 1 198 ? 10.406 18.125 -13.406 1 75.19 198 GLU A O 1
ATOM 1515 N N . GLU A 1 199 ? 12.422 18.344 -12.344 1 78 199 GLU A N 1
ATOM 1516 C CA . GLU A 1 199 ? 12.477 16.922 -12.023 1 78 199 GLU A CA 1
ATOM 1517 C C . GLU A 1 199 ? 11.328 16.516 -11.102 1 78 199 GLU A C 1
ATOM 1519 O O . GLU A 1 199 ? 11.031 15.32 -10.961 1 78 199 GLU A O 1
ATOM 1524 N N . LEU A 1 200 ? 10.789 17.469 -10.477 1 79.75 200 LEU A N 1
ATOM 1525 C CA . LEU A 1 200 ? 9.664 17.188 -9.594 1 79.75 200 LEU A CA 1
ATOM 1526 C C . LEU A 1 200 ? 8.414 16.844 -10.398 1 79.75 200 LEU A C 1
ATOM 1528 O O . LEU A 1 200 ? 7.449 16.297 -9.867 1 79.75 200 LEU A O 1
ATOM 1532 N N . THR A 1 201 ? 8.352 17.156 -11.703 1 71.44 201 THR A N 1
ATOM 1533 C CA . THR A 1 201 ? 7.18 16.938 -12.547 1 71.44 201 THR A CA 1
ATOM 1534 C C . THR A 1 201 ? 7.398 15.75 -13.477 1 71.44 201 THR A C 1
ATOM 1536 O O . THR A 1 201 ? 6.535 15.43 -14.297 1 71.44 201 THR A O 1
ATOM 1539 N N . ARG A 1 202 ? 8.531 15.07 -13.461 1 66.62 202 ARG A N 1
ATOM 1540 C CA . ARG A 1 202 ? 8.812 13.922 -14.32 1 66.62 202 ARG A CA 1
ATOM 1541 C C . ARG A 1 202 ? 8.461 12.617 -13.625 1 66.62 202 ARG A C 1
ATOM 1543 O O . ARG A 1 202 ? 8.562 12.508 -12.398 1 66.62 202 ARG A O 1
ATOM 1550 N N . MET B 1 1 ? -25.516 8.43 45.75 1 27.2 1 MET B N 1
ATOM 1551 C CA . MET B 1 1 ? -25.422 7.23 44.906 1 27.2 1 MET B CA 1
ATOM 1552 C C . MET B 1 1 ? -24.469 7.453 43.75 1 27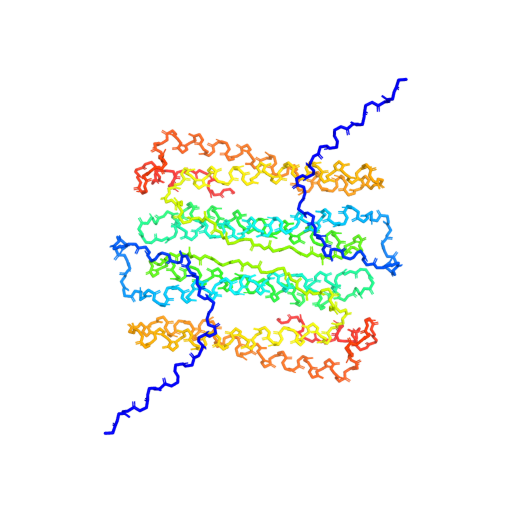.2 1 MET B C 1
ATOM 1554 O O . MET B 1 1 ? -24.672 8.359 42.938 1 27.2 1 MET B O 1
ATOM 1558 N N . ALA B 1 2 ? -23.172 7 43.875 1 35.59 2 ALA B N 1
ATOM 1559 C CA . ALA B 1 2 ? -22.062 7.254 42.938 1 35.59 2 ALA B CA 1
ATOM 1560 C C . ALA B 1 2 ? -22.406 6.773 41.531 1 35.59 2 ALA B C 1
ATOM 1562 O O . ALA B 1 2 ? -22.953 5.68 41.375 1 35.59 2 ALA B O 1
ATOM 1563 N N . GLU B 1 3 ? -22.672 7.633 40.562 1 35.31 3 GLU B N 1
ATOM 1564 C CA . GLU B 1 3 ? -23.062 7.355 39.188 1 35.31 3 GLU B CA 1
ATOM 1565 C C . GLU B 1 3 ? -22.141 6.328 38.531 1 35.31 3 GLU B C 1
ATOM 1567 O O . GLU B 1 3 ? -20.906 6.406 38.688 1 35.31 3 GLU B O 1
ATOM 1572 N N . PRO B 1 4 ? -22.672 5.094 38.219 1 32.72 4 PRO B N 1
ATOM 1573 C CA . PRO B 1 4 ? -21.859 3.977 37.719 1 32.72 4 PRO B CA 1
ATOM 1574 C C . PRO B 1 4 ? -20.875 4.398 36.625 1 32.72 4 PRO B C 1
ATOM 1576 O O . PRO B 1 4 ? -21.156 5.316 35.875 1 32.72 4 PRO B O 1
ATOM 1579 N N . ALA B 1 5 ? -19.609 4.336 36.906 1 33.56 5 ALA B N 1
ATOM 1580 C CA . ALA B 1 5 ? -18.5 4.57 35.969 1 33.56 5 ALA B CA 1
ATOM 1581 C C . ALA B 1 5 ? -18.734 3.902 34.625 1 33.56 5 ALA B C 1
ATOM 1583 O O . ALA B 1 5 ? -18.938 2.688 34.562 1 33.56 5 ALA B O 1
ATOM 1584 N N . GLY B 1 6 ? -19.453 4.523 33.75 1 29.09 6 GLY B N 1
ATOM 1585 C CA . GLY B 1 6 ? -19.828 4.043 32.438 1 29.09 6 GLY B CA 1
ATOM 1586 C C . GLY B 1 6 ? -18.734 3.242 31.75 1 29.09 6 GLY B C 1
ATOM 1587 O O . GLY B 1 6 ? -17.562 3.588 31.828 1 29.09 6 GLY B O 1
ATOM 1588 N N . LYS B 1 7 ? -18.938 1.912 31.453 1 35.03 7 LYS B N 1
ATOM 1589 C CA . LYS B 1 7 ? -18.125 0.943 30.734 1 35.03 7 LYS B CA 1
ATOM 1590 C C . LYS B 1 7 ? -17.453 1.585 29.516 1 35.03 7 LYS B C 1
ATOM 1592 O O . LYS B 1 7 ? -18.141 1.969 28.562 1 35.03 7 LYS B O 1
ATOM 1597 N N . ARG B 1 8 ? -16.438 2.326 29.656 1 31.64 8 ARG B N 1
ATOM 1598 C CA . ARG B 1 8 ? -15.625 2.809 28.547 1 31.64 8 ARG B CA 1
ATOM 1599 C C . ARG B 1 8 ? -15.461 1.727 27.484 1 31.64 8 ARG B C 1
ATOM 1601 O O . ARG B 1 8 ? -14.883 0.67 27.75 1 31.64 8 ARG B O 1
ATOM 1608 N N . LEU B 1 9 ? -16.297 1.564 26.469 1 34.06 9 LEU B N 1
ATOM 1609 C CA . LEU B 1 9 ? -16.234 0.634 25.344 1 34.06 9 LEU B CA 1
ATOM 1610 C C . LEU B 1 9 ? -14.836 0.63 24.719 1 34.06 9 LEU B C 1
ATOM 1612 O O . LEU B 1 9 ? -14.289 1.689 24.422 1 34.06 9 LEU B O 1
ATOM 1616 N N . LYS B 1 10 ? -14.008 -0.404 24.828 1 41.75 10 LYS B N 1
ATOM 1617 C CA . LYS B 1 10 ? -12.68 -0.709 24.328 1 41.75 10 LYS B CA 1
ATOM 1618 C C . LYS B 1 10 ? -12.508 -0.21 22.891 1 41.75 10 LYS B C 1
ATOM 1620 O O . LYS B 1 10 ? -13.312 -0.534 22.016 1 41.75 10 LYS B O 1
ATOM 1625 N N . SER B 1 11 ? -11.945 0.911 22.688 1 49.81 11 SER B N 1
ATOM 1626 C CA . SER B 1 11 ? -11.766 1.557 21.391 1 49.81 11 SER B CA 1
ATOM 1627 C C . SER B 1 11 ? -11.094 0.62 20.406 1 49.81 11 SER B C 1
ATOM 1629 O O . SER B 1 11 ? -10.156 -0.099 20.75 1 49.81 11 SER B O 1
ATOM 1631 N N . SER B 1 12 ? -11.773 0.087 19.375 1 62.59 12 SER B N 1
ATOM 1632 C CA . SER B 1 12 ? -11.219 -0.747 18.312 1 62.59 12 SER B CA 1
ATOM 1633 C C . SER B 1 12 ? -10.336 0.068 17.375 1 62.59 12 SER B C 1
ATOM 1635 O O . SER B 1 12 ? -9.883 -0.438 16.344 1 62.59 12 SER B O 1
ATOM 1637 N N . LEU B 1 13 ? -10.031 1.306 17.828 1 66.88 13 LEU B N 1
ATOM 1638 C CA . LEU B 1 13 ? -9.25 2.158 16.938 1 66.88 13 LEU B CA 1
ATOM 1639 C C . LEU B 1 13 ? -7.766 1.814 17.016 1 66.88 13 LEU B C 1
ATOM 1641 O O . LEU B 1 13 ? -7.242 1.556 18.094 1 66.88 13 LEU B O 1
ATOM 1645 N N . PRO B 1 14 ? -7.152 1.681 15.906 1 62.22 14 PRO B N 1
ATOM 1646 C CA . PRO B 1 14 ? -5.715 1.413 15.922 1 62.22 14 PRO B CA 1
ATOM 1647 C C . PRO B 1 14 ? -4.891 2.631 16.344 1 62.22 14 PRO B C 1
ATOM 1649 O O . PRO B 1 14 ? -4.551 3.467 15.5 1 62.22 14 PRO B O 1
ATOM 1652 N N . LEU B 1 15 ? -4.66 2.812 17.594 1 61.38 15 LEU B N 1
ATOM 1653 C CA . LEU B 1 15 ? -3.986 3.996 18.125 1 61.38 15 LEU B CA 1
ATOM 1654 C C . LEU B 1 15 ? -2.473 3.861 17.984 1 61.38 15 LEU B C 1
ATOM 1656 O O . LEU B 1 15 ? -1.931 2.762 18.109 1 61.38 15 LEU B O 1
ATOM 1660 N N . CYS B 1 16 ? -1.895 4.895 17.469 1 60.38 16 CYS B N 1
ATOM 1661 C CA . CYS B 1 16 ? -0.44 4.953 17.391 1 60.38 16 CYS B CA 1
ATOM 1662 C C . CYS B 1 16 ? 0.165 5.484 18.672 1 60.38 16 CYS B C 1
ATOM 1664 O O . CYS B 1 16 ? -0.075 6.633 19.062 1 60.38 16 CYS B O 1
ATOM 1666 N N . THR B 1 17 ? 0.885 4.656 19.312 1 52.16 17 THR B N 1
ATOM 1667 C CA . THR B 1 17 ? 1.481 5.051 20.594 1 52.16 17 THR B CA 1
ATOM 1668 C C . THR B 1 17 ? 2.543 6.125 20.375 1 52.16 17 THR B C 1
ATOM 1670 O O . THR B 1 17 ? 2.84 6.898 21.297 1 52.16 17 THR B O 1
ATOM 1673 N N . ALA B 1 18 ? 3.049 6.215 19.141 1 53.75 18 ALA B N 1
ATOM 1674 C CA . ALA B 1 18 ? 4.129 7.16 18.875 1 53.75 18 ALA B CA 1
ATOM 1675 C C . ALA B 1 18 ? 3.59 8.453 18.266 1 53.75 18 ALA B C 1
ATOM 1677 O O . ALA B 1 18 ? 4.359 9.289 17.797 1 53.75 18 ALA B O 1
ATOM 1678 N N . HIS B 1 19 ? 2.275 8.516 18.328 1 61.38 19 HIS B N 1
ATOM 1679 C CA . HIS B 1 19 ? 1.676 9.672 17.688 1 61.38 19 HIS B CA 1
ATOM 1680 C C . HIS B 1 19 ? 2.014 10.961 18.422 1 61.38 19 HIS B C 1
ATOM 1682 O O . HIS B 1 19 ? 1.797 11.062 19.641 1 61.38 19 HIS B O 1
ATOM 1688 N N . ARG B 1 20 ? 2.936 11.711 17.844 1 57.5 20 ARG B N 1
ATOM 1689 C CA . ARG B 1 20 ? 3.236 13.023 18.406 1 57.5 20 ARG B CA 1
ATOM 1690 C C . ARG B 1 20 ? 2.441 14.117 17.703 1 57.5 20 ARG B C 1
ATOM 1692 O O . ARG B 1 20 ? 2.461 14.219 16.469 1 57.5 20 ARG B O 1
ATOM 1699 N N . SER B 1 21 ? 1.42 14.547 18.359 1 56.78 21 SER B N 1
ATOM 1700 C CA . SER B 1 21 ? 0.647 15.648 17.797 1 56.78 21 SER B CA 1
ATOM 1701 C C . SER B 1 21 ? 1.536 16.844 17.5 1 56.78 21 SER B C 1
ATOM 1703 O O . SER B 1 21 ? 2.545 17.062 18.172 1 56.78 21 SER B O 1
ATOM 1705 N N . SER B 1 22 ? 1.72 17.156 16.203 1 51.66 22 SER B N 1
ATOM 1706 C CA . SER B 1 22 ? 2.518 18.328 15.859 1 51.66 22 SER B CA 1
ATOM 1707 C C . SER B 1 22 ? 2.32 19.453 16.875 1 51.66 22 SER B C 1
ATOM 1709 O O . SER B 1 22 ? 1.206 19.688 17.344 1 51.66 22 SER B O 1
ATOM 1711 N N . ALA B 1 23 ? 3.279 19.844 17.547 1 47.5 23 ALA B N 1
ATOM 1712 C CA . ALA B 1 23 ? 3.25 21.047 18.359 1 47.5 23 ALA B CA 1
ATOM 1713 C C . ALA B 1 23 ? 2.4 22.125 17.688 1 47.5 23 ALA B C 1
ATOM 1715 O O . ALA B 1 23 ? 2.066 22.031 16.5 1 47.5 23 ALA B O 1
ATOM 1716 N N . ASP B 1 24 ? 2.082 23.219 18.406 1 46.78 24 ASP B N 1
ATOM 1717 C CA . ASP B 1 24 ? 1.364 24.484 18.344 1 46.78 24 ASP B CA 1
ATOM 1718 C C . ASP B 1 24 ? 1.535 25.141 16.969 1 46.78 24 ASP B C 1
ATOM 1720 O O . ASP B 1 24 ? 1.018 26.234 16.734 1 46.78 24 ASP B O 1
ATOM 1724 N N . GLY B 1 25 ? 2.436 24.578 16.094 1 46.41 25 GLY B N 1
ATOM 1725 C CA . GLY B 1 25 ? 2.805 25.578 15.109 1 46.41 25 GLY B CA 1
ATOM 1726 C C . GLY B 1 25 ? 1.928 25.547 13.875 1 46.41 25 GLY B C 1
ATOM 1727 O O . GLY B 1 25 ? 2.207 26.234 12.891 1 46.41 25 GLY B O 1
ATOM 1728 N N . SER B 1 26 ? 1.185 24.406 13.688 1 53.41 26 SER B N 1
ATOM 1729 C CA . SER B 1 26 ? 0.457 24.484 12.422 1 53.41 26 SER B CA 1
ATOM 1730 C C . SER B 1 26 ? -0.634 25.547 12.477 1 53.41 26 SER B C 1
ATOM 1732 O O . SER B 1 26 ? -1.409 25.609 13.438 1 53.41 26 SER B O 1
ATOM 1734 N N . ARG B 1 27 ? -0.38 26.625 11.836 1 51.47 27 ARG B N 1
ATOM 1735 C CA . ARG B 1 27 ? -1.37 27.688 11.766 1 51.47 27 ARG B CA 1
ATOM 1736 C C . ARG B 1 27 ? -2.744 27.141 11.398 1 51.47 27 ARG B C 1
ATOM 1738 O O . ARG B 1 27 ? -3.768 27.672 11.836 1 51.47 27 ARG B O 1
ATOM 1745 N N . ALA B 1 28 ? -2.756 26.078 10.594 1 51.94 28 ALA B N 1
ATOM 1746 C CA . ALA B 1 28 ? -4.039 25.609 10.078 1 51.94 28 ALA B CA 1
ATOM 1747 C C . ALA B 1 28 ? -4.684 24.609 11.039 1 51.94 28 ALA B C 1
ATOM 1749 O O . ALA B 1 28 ? -5.855 24.266 10.883 1 51.94 28 ALA B O 1
ATOM 1750 N N . LYS B 1 29 ? -3.789 24.172 11.992 1 57.28 29 LYS B N 1
ATOM 1751 C CA . LYS B 1 29 ? -4.453 23.266 12.93 1 57.28 29 LYS B CA 1
ATOM 1752 C C . LYS B 1 29 ? -5.652 23.938 13.586 1 57.28 29 LYS B C 1
ATOM 1754 O O . LYS B 1 29 ? -5.492 24.719 14.531 1 57.28 29 LYS B O 1
ATOM 1759 N N . HIS B 1 30 ? -6.543 24.375 12.758 1 63.12 30 HIS B N 1
ATOM 1760 C CA . HIS B 1 30 ? -7.754 24.891 13.375 1 63.12 30 HIS B CA 1
ATOM 1761 C C . HIS B 1 30 ? -8.664 23.766 13.844 1 63.12 30 HIS B C 1
ATOM 1763 O O . HIS B 1 30 ? -9.383 23.172 13.039 1 63.12 30 HIS B O 1
ATOM 1769 N N . ASN B 1 31 ? -8.641 23.25 15.109 1 70.94 31 ASN B N 1
ATOM 1770 C CA . ASN B 1 31 ? -9.609 22.469 15.875 1 70.94 31 ASN B CA 1
ATOM 1771 C C . ASN B 1 31 ? -9.492 20.969 15.562 1 70.94 31 ASN B C 1
ATOM 1773 O O . ASN B 1 31 ? -10.5 20.297 15.375 1 70.94 31 ASN B O 1
ATOM 1777 N N . LEU B 1 32 ? -8.219 20.438 15.172 1 88.75 32 LEU B N 1
ATOM 1778 C CA . LEU B 1 32 ? -8.125 18.984 15.086 1 88.75 32 LEU B CA 1
ATOM 1779 C C . LEU B 1 32 ? -7.684 18.391 16.422 1 88.75 32 LEU B C 1
ATOM 1781 O O . LEU B 1 32 ? -6.496 18.406 16.75 1 88.75 32 LEU B O 1
ATOM 1785 N N . PRO B 1 33 ? -8.68 17.875 17.125 1 91.81 33 PRO B N 1
ATOM 1786 C CA . PRO B 1 33 ? -8.328 17.281 18.422 1 91.81 33 PRO B CA 1
ATOM 1787 C C . PRO B 1 33 ? -7.305 16.156 18.281 1 91.81 33 PRO B C 1
ATOM 1789 O O . PRO B 1 33 ? -7.359 15.375 17.328 1 91.81 33 PRO B O 1
ATOM 1792 N N . ALA B 1 34 ? -6.445 16.094 19.219 1 89.69 34 ALA B N 1
ATOM 1793 C CA . ALA B 1 34 ? -5.348 15.133 19.203 1 89.69 34 ALA B CA 1
ATOM 1794 C C . ALA B 1 34 ? -5.867 13.703 19.047 1 89.69 34 ALA B C 1
ATOM 1796 O O . ALA B 1 34 ? -5.293 12.898 18.328 1 89.69 34 ALA B O 1
ATOM 1797 N N . ALA B 1 35 ? -6.934 13.438 19.781 1 90.94 35 ALA B N 1
ATOM 1798 C CA . ALA B 1 35 ? -7.5 12.094 19.734 1 90.94 35 ALA B CA 1
ATOM 1799 C C . ALA B 1 35 ? -8.016 11.758 18.344 1 90.94 35 ALA B C 1
ATOM 1801 O O . ALA B 1 35 ? -7.887 10.617 17.891 1 90.94 35 ALA B O 1
ATOM 1802 N N . VAL B 1 36 ? -8.609 12.742 17.688 1 94 36 VAL B N 1
ATOM 1803 C CA . VAL B 1 36 ? -9.148 12.547 16.344 1 94 36 VAL B CA 1
ATOM 1804 C C . VAL B 1 36 ? -8.008 12.383 15.344 1 94 36 VAL B C 1
ATOM 1806 O O . VAL B 1 36 ? -8.07 11.523 14.461 1 94 36 VAL B O 1
ATOM 1809 N N . GLU B 1 37 ? -6.977 13.133 15.5 1 92.06 37 GLU B N 1
ATOM 1810 C CA . GLU B 1 37 ? -5.785 13.008 14.664 1 92.06 37 GLU B CA 1
ATOM 1811 C C . GLU B 1 37 ? -5.191 11.602 14.75 1 92.06 37 GLU B C 1
ATOM 1813 O O . GLU B 1 37 ? -4.922 10.969 13.727 1 92.06 37 GLU B O 1
ATOM 1818 N N . GLU B 1 38 ? -5.051 11.188 15.945 1 91.81 38 GLU B N 1
ATOM 1819 C CA . GLU B 1 38 ? -4.504 9.852 16.156 1 91.81 38 GLU B CA 1
ATOM 1820 C C . GLU B 1 38 ? -5.395 8.781 15.539 1 91.81 38 GLU B C 1
ATOM 1822 O O . GLU B 1 38 ? -4.895 7.828 14.938 1 91.81 38 GLU B O 1
ATOM 1827 N N . ALA B 1 39 ? -6.664 8.938 15.703 1 93.88 39 ALA B N 1
ATOM 1828 C CA . ALA B 1 39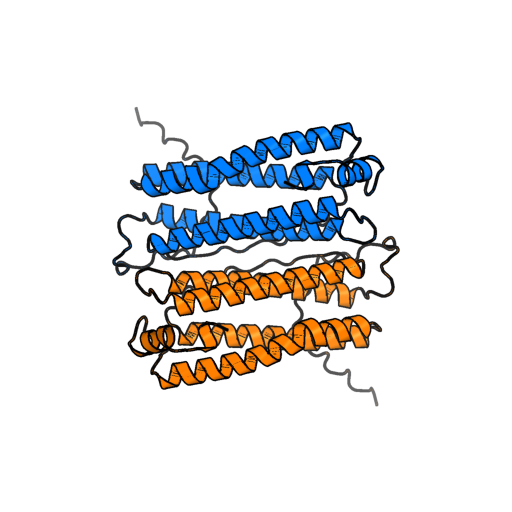 ? -7.605 7.973 15.141 1 93.88 39 ALA B CA 1
ATOM 1829 C C . ALA B 1 39 ? -7.543 7.973 13.617 1 93.88 39 ALA B C 1
ATOM 1831 O O . ALA B 1 39 ? -7.605 6.914 12.984 1 93.88 39 ALA B O 1
ATOM 1832 N N . LEU B 1 40 ? -7.438 9.125 13.016 1 94.69 40 LEU B N 1
ATOM 1833 C CA . LEU B 1 40 ? -7.297 9.219 11.57 1 94.69 40 LEU B CA 1
ATOM 1834 C C . LEU B 1 40 ? -6.035 8.5 11.102 1 94.69 40 LEU B C 1
ATOM 1836 O O . LEU B 1 40 ? -6.062 7.789 10.094 1 94.69 40 LEU B O 1
ATOM 1840 N N . CYS B 1 41 ? -4.988 8.664 11.844 1 92.12 41 CYS B N 1
ATOM 1841 C CA . CYS B 1 41 ? -3.744 7.969 11.531 1 92.12 41 CYS B CA 1
ATOM 1842 C C . CYS B 1 41 ? -3.932 6.457 11.594 1 92.12 41 CYS B C 1
ATOM 1844 O O . CYS B 1 41 ? -3.525 5.742 10.68 1 92.12 41 CYS B O 1
ATOM 1846 N N . GLY B 1 42 ? -4.562 6.074 12.625 1 93.38 42 GLY B N 1
ATOM 1847 C CA . GLY B 1 42 ? -4.801 4.652 12.805 1 93.38 42 GLY B CA 1
ATOM 1848 C C . GLY B 1 42 ? -5.668 4.055 11.711 1 93.38 42 GLY B C 1
ATOM 1849 O O . GLY B 1 42 ? -5.367 2.977 11.195 1 93.38 42 GLY B O 1
ATOM 1850 N N . VAL B 1 43 ? -6.711 4.742 11.406 1 95.56 43 VAL B N 1
ATOM 1851 C CA . VAL B 1 43 ? -7.633 4.246 10.398 1 95.56 43 VAL B CA 1
ATOM 1852 C C . VAL B 1 43 ? -6.949 4.242 9.031 1 95.56 43 VAL B C 1
ATOM 1854 O O . VAL B 1 43 ? -7.145 3.32 8.234 1 95.56 43 VAL B O 1
ATOM 1857 N N . SER B 1 44 ? -6.156 5.219 8.727 1 94.62 44 SER B N 1
ATOM 1858 C CA . SER B 1 44 ? -5.41 5.238 7.469 1 94.62 44 SER B CA 1
ATOM 1859 C C . SER B 1 44 ? -4.477 4.035 7.363 1 94.62 44 SER B C 1
ATOM 1861 O O . SER B 1 44 ? -4.398 3.398 6.309 1 94.62 44 SER B O 1
ATOM 1863 N N . SER B 1 45 ? -3.807 3.73 8.43 1 93.81 45 SER B N 1
ATOM 1864 C CA . SER B 1 45 ? -2.92 2.572 8.453 1 93.81 45 SER B CA 1
ATOM 1865 C C . SER B 1 45 ? -3.699 1.276 8.242 1 93.81 45 SER B C 1
ATOM 1867 O O . SER B 1 45 ? -3.219 0.356 7.582 1 93.81 45 SER B O 1
ATOM 1869 N N . LEU B 1 46 ? -4.836 1.244 8.844 1 95 46 LEU B N 1
ATOM 1870 C CA . LEU B 1 46 ? -5.691 0.074 8.68 1 95 46 LEU B CA 1
ATOM 1871 C C . LEU B 1 46 ? -6.082 -0.109 7.215 1 95 46 LEU B C 1
ATOM 1873 O O . LEU B 1 46 ? -6.156 -1.237 6.723 1 95 46 LEU B O 1
ATOM 1877 N N . LEU B 1 47 ? -6.359 0.979 6.547 1 96 47 LEU B N 1
ATOM 1878 C CA . LEU B 1 47 ? -6.711 0.907 5.133 1 96 47 LEU B CA 1
ATOM 1879 C C . LEU B 1 47 ? -5.527 0.408 4.309 1 96 47 LEU B C 1
ATOM 1881 O O . LEU B 1 47 ? -5.703 -0.41 3.4 1 96 47 LEU B O 1
ATOM 1885 N N . TRP B 1 48 ? -4.352 0.842 4.676 1 93.5 48 TRP B N 1
ATOM 1886 C CA . TRP B 1 48 ? -3.158 0.349 3.996 1 93.5 48 TRP B CA 1
ATOM 1887 C C . TRP B 1 48 ? -2.967 -1.144 4.242 1 93.5 48 TRP B C 1
ATOM 1889 O O . TRP B 1 48 ? -2.611 -1.891 3.33 1 93.5 48 TRP B O 1
ATOM 1899 N N . ASP B 1 49 ? -3.199 -1.492 5.434 1 93.56 49 ASP B N 1
ATOM 1900 C CA . ASP B 1 49 ? -3.141 -2.906 5.793 1 93.56 49 ASP B CA 1
ATOM 1901 C C . ASP B 1 49 ? -4.109 -3.729 4.941 1 93.56 49 ASP B C 1
ATOM 1903 O O . ASP B 1 49 ? -3.748 -4.793 4.434 1 93.56 49 ASP B O 1
ATOM 1907 N N . GLY B 1 50 ? -5.281 -3.203 4.836 1 95 50 GLY B N 1
ATOM 1908 C CA . GLY B 1 50 ? -6.277 -3.873 4.016 1 95 50 GLY B CA 1
ATOM 1909 C C . GLY B 1 50 ? -5.883 -3.973 2.555 1 95 50 GLY B C 1
ATOM 1910 O O . GLY B 1 50 ? -6.082 -5.012 1.922 1 95 50 GLY B O 1
ATOM 1911 N N . ALA B 1 51 ? -5.328 -2.92 1.976 1 94.69 51 ALA B N 1
ATOM 1912 C CA . ALA B 1 51 ? -4.879 -2.93 0.587 1 94.69 51 ALA B CA 1
ATOM 1913 C C . ALA B 1 51 ? -3.803 -3.99 0.367 1 94.69 51 ALA B C 1
ATOM 1915 O O . ALA B 1 51 ? -3.83 -4.715 -0.633 1 94.69 51 ALA B O 1
ATOM 1916 N N . TYR B 1 52 ? -2.916 -4.043 1.312 1 93.56 52 TYR B N 1
ATOM 1917 C CA . TYR B 1 52 ? -1.842 -5.027 1.263 1 93.56 52 TYR B CA 1
ATOM 1918 C C . TYR B 1 52 ? -2.4 -6.445 1.246 1 93.56 52 TYR B C 1
ATOM 1920 O O . TYR B 1 52 ? -1.992 -7.27 0.426 1 93.56 52 TYR B O 1
ATOM 1928 N N . ARG B 1 53 ? -3.34 -6.703 2.01 1 93.94 53 ARG B N 1
ATOM 1929 C CA . ARG B 1 53 ? -3.967 -8.023 2.088 1 93.94 53 ARG B CA 1
ATOM 1930 C C . ARG B 1 53 ? -4.73 -8.336 0.807 1 93.94 53 ARG B C 1
ATOM 1932 O O . ARG B 1 53 ? -4.664 -9.461 0.302 1 93.94 53 ARG B O 1
ATOM 1939 N N . LEU B 1 54 ? -5.445 -7.391 0.323 1 95.56 54 LEU B N 1
ATOM 1940 C CA . LEU B 1 54 ? -6.242 -7.602 -0.879 1 95.56 54 LEU B CA 1
ATOM 1941 C C . LEU B 1 54 ? -5.348 -7.871 -2.084 1 95.56 54 LEU B C 1
ATOM 1943 O O . LEU B 1 54 ? -5.707 -8.664 -2.961 1 95.56 54 LEU B O 1
ATOM 1947 N N . GLN B 1 55 ? -4.25 -7.215 -2.084 1 92.94 55 GLN B N 1
ATOM 1948 C CA . GLN B 1 55 ? -3.293 -7.492 -3.152 1 92.94 55 GLN B CA 1
ATOM 1949 C C . GLN B 1 55 ? -2.766 -8.922 -3.061 1 92.94 55 GLN B C 1
ATOM 1951 O O . GLN B 1 55 ? -2.594 -9.586 -4.082 1 92.94 55 GLN B O 1
ATOM 1956 N N . ALA B 1 56 ? -2.494 -9.32 -1.881 1 92.25 56 ALA B N 1
ATOM 1957 C CA . ALA B 1 56 ? -2.051 -10.695 -1.672 1 92.25 56 ALA B CA 1
ATOM 1958 C C . ALA B 1 56 ? -3.113 -11.688 -2.127 1 92.25 56 ALA B C 1
ATOM 1960 O O . ALA B 1 56 ? -2.799 -12.695 -2.764 1 92.25 56 ALA B O 1
ATOM 1961 N N . LEU B 1 57 ? -4.352 -11.414 -1.862 1 92.75 57 LEU B N 1
ATOM 1962 C CA . LEU B 1 57 ? -5.445 -12.297 -2.264 1 92.75 57 LEU B CA 1
ATOM 1963 C C . LEU B 1 57 ? -5.562 -12.352 -3.783 1 92.75 57 LEU B C 1
ATOM 19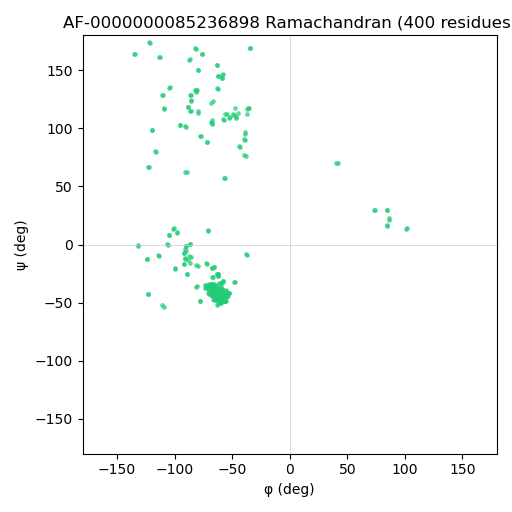65 O O . LEU B 1 57 ? -5.812 -13.422 -4.348 1 92.75 57 LEU B O 1
ATOM 1969 N N . ALA B 1 58 ? -5.434 -11.156 -4.434 1 92.62 58 ALA B N 1
ATOM 1970 C CA . ALA B 1 58 ? -5.457 -11.141 -5.895 1 92.62 58 ALA B CA 1
ATOM 1971 C C . ALA B 1 58 ? -4.398 -12.078 -6.473 1 92.62 58 ALA B C 1
ATOM 1973 O O . ALA B 1 58 ? -4.66 -12.812 -7.426 1 92.62 58 ALA B O 1
ATOM 1974 N N . ASN B 1 59 ? -3.266 -12.078 -5.855 1 89.19 59 ASN B N 1
ATOM 1975 C CA . ASN B 1 59 ? -2.158 -12.906 -6.324 1 89.19 59 ASN B CA 1
ATOM 1976 C C . ASN B 1 59 ? -2.475 -14.391 -6.195 1 89.19 59 ASN B C 1
ATOM 1978 O O . ASN B 1 59 ? -2.068 -15.195 -7.039 1 89.19 59 ASN B O 1
ATOM 1982 N N . VAL B 1 60 ? -3.184 -14.75 -5.191 1 86.62 60 VAL B N 1
ATOM 1983 C CA . VAL B 1 60 ? -3.566 -16.141 -4.984 1 86.62 60 VAL B CA 1
ATOM 1984 C C . VAL B 1 60 ? -4.344 -16.656 -6.199 1 86.62 60 VAL B C 1
ATOM 1986 O O . VAL B 1 60 ? -4.094 -17.75 -6.688 1 86.62 60 VAL B O 1
ATOM 1989 N N . PHE B 1 61 ? -5.184 -15.859 -6.762 1 89.75 61 PHE B N 1
ATOM 1990 C CA . PHE B 1 61 ? -6.098 -16.297 -7.805 1 89.75 61 PHE B CA 1
ATOM 1991 C C . PHE B 1 61 ? -5.48 -16.125 -9.18 1 89.75 61 PHE B C 1
ATOM 1993 O O . PHE B 1 61 ? -6.059 -16.531 -10.188 1 89.75 61 PHE B O 1
ATOM 2000 N N . GLU B 1 62 ? -4.332 -15.539 -9.18 1 86.62 62 GLU B N 1
ATOM 2001 C CA . GLU B 1 62 ? -3.58 -15.414 -10.43 1 86.62 62 GLU B CA 1
ATOM 2002 C C . GLU B 1 62 ? -2.65 -16.609 -10.633 1 86.62 62 GLU B C 1
ATOM 2004 O O . GLU B 1 62 ? -2.123 -16.812 -11.727 1 86.62 62 GLU B O 1
ATOM 2009 N N . GLN B 1 63 ? -2.504 -17.375 -9.609 1 81.38 63 GLN B N 1
ATOM 2010 C CA . GLN B 1 63 ? -1.582 -18.5 -9.695 1 81.38 63 GLN B CA 1
ATOM 2011 C C . GLN B 1 63 ? -2.035 -19.5 -10.75 1 81.38 63 GLN B C 1
ATOM 2013 O O . GLN B 1 63 ? -3.232 -19.641 -11.016 1 81.38 63 GLN B O 1
ATOM 2018 N N . ASP B 1 64 ? -1.155 -20.219 -11.281 1 74.25 64 ASP B N 1
ATOM 2019 C CA . ASP B 1 64 ? -1.396 -21.094 -12.422 1 74.25 64 ASP B CA 1
ATOM 2020 C C . ASP B 1 64 ? -2.324 -22.25 -12.039 1 74.25 64 ASP B C 1
ATOM 2022 O O . ASP B 1 64 ? -3.061 -22.766 -12.875 1 74.25 64 ASP B O 1
ATOM 2026 N N . ASP B 1 65 ? -2.33 -22.656 -10.812 1 74.81 65 ASP B N 1
ATOM 2027 C CA . ASP B 1 65 ? -3.146 -23.781 -10.406 1 74.81 65 ASP B CA 1
ATOM 2028 C C . ASP B 1 65 ? -4.566 -23.344 -10.055 1 74.81 65 ASP B C 1
ATOM 2030 O O . ASP B 1 65 ? -5.449 -24.188 -9.859 1 74.81 65 ASP B O 1
ATOM 2034 N N . VAL B 1 66 ? -4.773 -22.094 -9.961 1 79.19 66 VAL B N 1
ATOM 2035 C CA . VAL B 1 66 ? -6.098 -21.562 -9.656 1 79.19 66 VAL B CA 1
ATOM 2036 C C . VAL B 1 66 ? -6.668 -20.875 -10.891 1 79.19 66 VAL B C 1
ATOM 2038 O O . VAL B 1 66 ? -7.66 -21.328 -11.469 1 79.19 66 VAL B O 1
ATOM 2041 N N . THR B 1 67 ? -6.055 -19.984 -11.516 1 80.56 67 THR B N 1
ATOM 2042 C CA . THR B 1 67 ? -6.324 -19.219 -12.734 1 80.56 67 THR B CA 1
ATOM 2043 C C . THR B 1 67 ? -7.789 -18.797 -12.789 1 80.56 67 THR B C 1
ATOM 2045 O O . THR B 1 67 ? -8.555 -19.297 -13.609 1 80.56 67 THR B O 1
ATOM 2048 N N . LEU B 1 68 ? -8.211 -17.922 -11.984 1 88.38 68 LEU B N 1
ATOM 2049 C CA . LEU B 1 68 ? -9.5 -17.25 -12 1 88.38 68 LEU B CA 1
ATOM 2050 C C . LEU B 1 68 ? -9.32 -15.75 -12.211 1 88.38 68 LEU B C 1
ATOM 2052 O O . LEU B 1 68 ? -9.406 -14.969 -11.266 1 88.38 68 LEU B O 1
ATOM 2056 N N . PRO B 1 69 ? -9.125 -15.383 -13.453 1 89.25 69 PRO B N 1
ATOM 2057 C CA . PRO B 1 69 ? -8.68 -14.023 -13.766 1 89.25 69 PRO B CA 1
ATOM 2058 C C . PRO B 1 69 ? -9.695 -12.961 -13.344 1 89.25 69 PRO B C 1
ATOM 2060 O O . PRO B 1 69 ? -9.305 -11.859 -12.93 1 89.25 69 PRO B O 1
ATOM 2063 N N . ARG B 1 70 ? -10.961 -13.188 -13.461 1 91.5 70 ARG B N 1
ATOM 2064 C CA . ARG B 1 70 ? -11.953 -12.18 -13.086 1 91.5 70 ARG B CA 1
ATOM 2065 C C . ARG B 1 70 ? -12.008 -12.008 -11.57 1 91.5 70 ARG B C 1
ATOM 2067 O O . ARG B 1 70 ? -12.195 -10.891 -11.078 1 91.5 70 ARG B O 1
ATOM 2074 N N . VAL B 1 71 ? -11.836 -13.109 -10.852 1 92.81 71 VAL B N 1
ATOM 2075 C CA . VAL B 1 71 ? -11.781 -13.031 -9.391 1 92.81 71 VAL B CA 1
ATOM 2076 C C . VAL B 1 71 ? -10.523 -12.273 -8.961 1 92.81 71 VAL B C 1
ATOM 2078 O O . VAL B 1 71 ? -10.586 -11.398 -8.094 1 92.81 71 VAL B O 1
ATOM 2081 N N . ALA B 1 72 ? -9.391 -12.656 -9.586 1 92.5 72 ALA B N 1
ATOM 2082 C CA . ALA B 1 72 ? -8.141 -11.945 -9.312 1 92.5 72 ALA B CA 1
ATOM 2083 C C . ALA B 1 72 ? -8.297 -10.453 -9.57 1 92.5 72 ALA B C 1
ATOM 2085 O O . ALA B 1 72 ? -7.887 -9.625 -8.75 1 92.5 72 ALA B O 1
ATOM 2086 N N . SER B 1 73 ? -8.922 -10.117 -10.688 1 93.06 73 SER B N 1
ATOM 2087 C CA . SER B 1 73 ? -9.141 -8.727 -11.062 1 93.06 73 SER B CA 1
ATOM 2088 C C . SER B 1 73 ? -10.031 -8.016 -10.047 1 93.06 73 SER B C 1
ATOM 2090 O O . SER B 1 73 ? -9.805 -6.848 -9.719 1 93.06 73 SER B O 1
ATOM 2092 N N . PHE B 1 74 ? -11.047 -8.688 -9.602 1 95 74 PHE B N 1
ATOM 2093 C CA . PHE B 1 74 ? -11.938 -8.141 -8.586 1 95 74 PHE B CA 1
ATOM 2094 C C . PHE B 1 74 ? -11.156 -7.738 -7.34 1 95 74 PHE B C 1
ATOM 2096 O O . PHE B 1 74 ? -11.297 -6.617 -6.848 1 95 74 PHE B O 1
ATOM 2103 N N . PHE B 1 75 ? -10.289 -8.633 -6.836 1 95.38 75 PHE B N 1
ATOM 2104 C CA . PHE B 1 75 ? -9.531 -8.336 -5.629 1 95.38 75 PHE B CA 1
ATOM 2105 C C . PHE B 1 75 ? -8.484 -7.258 -5.891 1 95.38 75 PHE B C 1
ATOM 2107 O O . PHE B 1 75 ? -8.195 -6.441 -5.012 1 95.38 75 PHE B O 1
ATOM 2114 N N . HIS B 1 76 ? -7.934 -7.262 -7.027 1 94 76 HIS B N 1
ATOM 2115 C CA . HIS B 1 76 ? -7.012 -6.199 -7.41 1 94 76 HIS B CA 1
ATOM 2116 C C . HIS B 1 76 ? -7.695 -4.836 -7.371 1 94 76 HIS B C 1
ATOM 2118 O O . HIS B 1 76 ? -7.141 -3.873 -6.836 1 94 76 HIS B O 1
ATOM 2124 N N . GLN B 1 77 ? -8.883 -4.773 -7.926 1 94.19 77 GLN B N 1
ATOM 2125 C CA . GLN B 1 77 ? -9.633 -3.523 -7.945 1 94.19 77 GLN B CA 1
ATOM 2126 C C . GLN B 1 77 ? -10.016 -3.088 -6.531 1 94.19 77 GLN B C 1
ATOM 2128 O O . GLN B 1 77 ? -9.969 -1.9 -6.207 1 94.19 77 GLN B O 1
ATOM 2133 N N . GLU B 1 78 ? -10.375 -4.07 -5.734 1 95.62 78 GLU B N 1
ATOM 2134 C CA . GLU B 1 78 ? -10.672 -3.752 -4.344 1 95.62 78 GLU B CA 1
ATOM 2135 C C . GLU B 1 78 ? -9.438 -3.188 -3.633 1 95.62 78 GLU B C 1
ATOM 2137 O O . GLU B 1 78 ? -9.555 -2.268 -2.818 1 95.62 78 GLU B O 1
ATOM 2142 N N . ALA B 1 79 ? -8.258 -3.742 -3.889 1 94.88 79 ALA B N 1
ATOM 2143 C CA . ALA B 1 79 ? -7.008 -3.266 -3.305 1 94.88 79 ALA B CA 1
ATOM 2144 C C . ALA B 1 79 ? -6.723 -1.825 -3.719 1 94.88 79 ALA B C 1
ATOM 2146 O O . ALA B 1 79 ? -6.336 -1 -2.889 1 94.88 79 ALA B O 1
ATOM 2147 N N . LEU B 1 80 ? -6.949 -1.533 -4.977 1 93.25 80 LEU B N 1
ATOM 2148 C CA . LEU B 1 80 ? -6.715 -0.188 -5.492 1 93.25 80 LEU B CA 1
ATOM 2149 C C . LEU B 1 80 ? -7.668 0.813 -4.844 1 93.25 80 LEU B C 1
ATOM 2151 O O . LEU B 1 80 ? -7.258 1.918 -4.48 1 93.25 80 LEU B O 1
ATOM 2155 N N . LYS B 1 81 ? -8.898 0.415 -4.719 1 94.31 81 LYS B N 1
ATOM 2156 C CA . LYS B 1 81 ? -9.875 1.278 -4.07 1 94.31 81 LYS B CA 1
ATOM 2157 C C . LYS B 1 81 ? -9.477 1.587 -2.631 1 94.31 81 LYS B C 1
ATOM 2159 O O . LYS B 1 81 ? -9.586 2.729 -2.18 1 94.31 81 LYS B O 1
ATOM 2164 N N . GLN B 1 82 ? -9.016 0.56 -1.983 1 95.62 82 GLN B N 1
ATOM 2165 C CA . GLN B 1 82 ? -8.586 0.735 -0.6 1 95.62 82 GLN B CA 1
ATOM 2166 C C . GLN B 1 82 ? -7.387 1.671 -0.514 1 95.62 82 GLN B C 1
ATOM 2168 O O . GLN B 1 82 ? -7.309 2.51 0.386 1 95.62 82 GLN B O 1
ATOM 2173 N N . GLN B 1 83 ? -6.496 1.501 -1.354 1 93.44 83 GLN B N 1
ATOM 2174 C CA . GLN B 1 83 ? -5.336 2.379 -1.416 1 93.44 83 GLN B CA 1
ATOM 2175 C C . GLN B 1 83 ? -5.75 3.83 -1.641 1 93.44 83 GLN B C 1
ATOM 2177 O O . GLN B 1 83 ? -5.25 4.738 -0.972 1 93.44 83 GLN B O 1
ATOM 2182 N N . ASP B 1 84 ? -6.645 4.02 -2.574 1 93.44 84 ASP B N 1
ATOM 2183 C CA . ASP B 1 84 ? -7.145 5.355 -2.869 1 93.44 84 ASP B CA 1
ATOM 2184 C C . ASP B 1 84 ? -7.793 5.984 -1.637 1 93.44 84 ASP B C 1
ATOM 2186 O O . ASP B 1 84 ? -7.609 7.176 -1.37 1 93.44 84 ASP B O 1
ATOM 2190 N N . GLU B 1 85 ? -8.516 5.223 -0.937 1 96.12 85 GLU B N 1
ATOM 2191 C CA . GLU B 1 85 ? -9.195 5.727 0.251 1 96.12 85 GLU B CA 1
ATOM 2192 C C . GLU B 1 85 ? -8.203 6.062 1.356 1 96.12 85 GLU B C 1
ATOM 2194 O O . GLU B 1 85 ? -8.375 7.047 2.08 1 96.12 85 GLU B O 1
ATOM 2199 N N . ALA B 1 86 ? -7.184 5.25 1.508 1 95.06 86 ALA B N 1
ATOM 2200 C CA . ALA B 1 86 ? -6.129 5.543 2.473 1 95.06 86 ALA B CA 1
ATOM 2201 C C . ALA B 1 86 ? -5.449 6.871 2.152 1 95.06 86 ALA B C 1
ATOM 2203 O O . ALA B 1 86 ? -5.219 7.691 3.047 1 95.06 86 ALA B O 1
ATOM 2204 N N . GLU B 1 87 ? -5.168 7.066 0.885 1 91.81 87 GLU B N 1
ATOM 2205 C CA . GLU B 1 87 ? -4.531 8.305 0.44 1 91.81 87 GLU B CA 1
ATOM 2206 C C . GLU B 1 87 ? -5.441 9.508 0.669 1 91.81 87 GLU B C 1
ATOM 2208 O O . GLU B 1 87 ? -4.98 10.57 1.077 1 91.81 87 GLU B O 1
ATOM 2213 N N . ALA B 1 88 ? -6.688 9.328 0.36 1 94.81 88 ALA B N 1
ATOM 2214 C CA . ALA B 1 88 ? -7.652 10.406 0.568 1 94.81 88 ALA B CA 1
ATOM 2215 C C . ALA B 1 88 ? -7.746 10.781 2.045 1 94.81 88 ALA B C 1
ATOM 2217 O O . ALA B 1 88 ? -7.84 11.961 2.387 1 94.81 88 ALA B O 1
ATOM 2218 N N . MET B 1 89 ? -7.711 9.812 2.875 1 95.81 89 MET B N 1
ATOM 2219 C CA . MET B 1 89 ? -7.793 10.094 4.309 1 95.81 89 MET B CA 1
ATOM 2220 C C . MET B 1 89 ? -6.543 10.82 4.793 1 95.81 89 MET B C 1
ATOM 2222 O O . MET B 1 89 ? -6.633 11.742 5.602 1 95.81 89 MET B O 1
ATOM 2226 N N . LEU B 1 90 ? -5.457 10.445 4.293 1 92.44 90 LEU B N 1
ATOM 2227 C CA . LEU B 1 90 ? -4.215 11.141 4.613 1 92.44 90 LEU B CA 1
ATOM 2228 C C . LEU B 1 90 ? -4.254 12.586 4.109 1 92.44 90 LEU B C 1
ATOM 2230 O O . LEU B 1 90 ? -3.779 13.492 4.789 1 92.44 90 LEU B O 1
ATOM 2234 N N . GLY B 1 91 ? -4.777 12.672 2.893 1 90.69 91 GLY B N 1
ATOM 2235 C CA . GLY B 1 91 ? -4.945 14.023 2.377 1 90.69 91 GLY B CA 1
ATOM 2236 C C . GLY B 1 91 ? -5.805 14.898 3.268 1 90.69 91 GLY B C 1
ATOM 2237 O O . GLY B 1 91 ? -5.469 16.062 3.514 1 90.69 91 GLY B O 1
ATOM 2238 N N . TYR B 1 92 ? -6.871 14.375 3.779 1 93.69 92 TYR B N 1
ATOM 2239 C CA . TYR B 1 92 ? -7.738 15.117 4.688 1 93.69 92 TYR B CA 1
ATOM 2240 C C . TYR B 1 92 ? -7.008 15.469 5.973 1 93.69 92 TYR B C 1
ATOM 2242 O O . TYR B 1 92 ? -7.125 16.594 6.477 1 93.69 92 TYR B O 1
ATOM 2250 N N . LEU B 1 93 ? -6.281 14.484 6.508 1 92.25 93 LEU B N 1
ATOM 2251 C CA . LEU B 1 93 ? -5.488 14.711 7.707 1 92.25 93 LEU B CA 1
ATOM 2252 C C . LEU B 1 93 ? -4.547 15.898 7.523 1 92.25 93 LEU B C 1
ATOM 2254 O O . LEU B 1 93 ? -4.465 16.766 8.391 1 92.25 93 LEU B O 1
ATOM 2258 N N . ALA B 1 94 ? -3.936 15.945 6.406 1 87.75 94 ALA B N 1
ATOM 2259 C CA . ALA B 1 94 ? -2.996 17.016 6.109 1 87.75 94 ALA B CA 1
ATOM 2260 C C . ALA B 1 94 ? -3.719 18.359 5.98 1 87.75 94 ALA B C 1
ATOM 2262 O O . ALA B 1 94 ? -3.229 19.391 6.461 1 87.75 94 ALA B O 1
ATOM 2263 N N . GLU B 1 95 ? -4.852 18.312 5.332 1 88.25 95 GLU B N 1
ATOM 2264 C CA . GLU B 1 95 ? -5.656 19.516 5.164 1 88.25 95 GLU B CA 1
ATOM 2265 C C . GLU B 1 95 ? -6.043 20.109 6.512 1 88.25 95 GLU B C 1
ATOM 2267 O O . GLU B 1 95 ? -6.16 21.344 6.645 1 88.25 95 GLU B O 1
ATOM 2272 N N . ARG B 1 96 ? -6.219 19.234 7.449 1 89.88 96 ARG B N 1
ATOM 2273 C CA . ARG B 1 96 ? -6.621 19.672 8.781 1 89.88 96 ARG B CA 1
ATOM 2274 C C . ARG B 1 96 ? -5.41 20.031 9.625 1 89.88 96 ARG B C 1
ATOM 2276 O O . ARG B 1 96 ? -5.543 20.359 10.812 1 89.88 96 ARG B O 1
ATOM 2283 N N . GLY B 1 97 ? -4.234 19.891 8.992 1 84.31 97 GLY B N 1
ATOM 2284 C CA . GLY B 1 97 ? -3.004 20.266 9.672 1 84.31 97 GLY B CA 1
ATOM 2285 C C . GLY B 1 97 ? -2.455 19.172 10.562 1 84.31 97 GLY B C 1
ATOM 2286 O O . GLY B 1 97 ? -1.645 19.422 11.453 1 84.31 97 GLY B O 1
ATOM 2287 N N . GLY B 1 98 ? -2.941 17.938 10.352 1 87 98 GLY B N 1
ATOM 2288 C CA . GLY B 1 98 ? -2.49 16.828 11.164 1 87 98 GLY B CA 1
ATOM 2289 C C . GLY B 1 98 ? -1.237 16.156 10.633 1 87 98 GLY B C 1
ATOM 2290 O O . GLY B 1 98 ? -0.933 16.266 9.438 1 87 98 GLY B O 1
ATOM 2291 N N . ASN B 1 99 ? -0.597 15.477 11.562 1 84.25 99 ASN B N 1
ATOM 2292 C CA . ASN B 1 99 ? 0.591 14.695 11.234 1 84.25 99 ASN B CA 1
ATOM 2293 C C . ASN B 1 99 ? 0.283 13.203 11.18 1 84.25 99 ASN B C 1
ATOM 2295 O O . ASN B 1 99 ? -0.439 12.68 12.031 1 84.25 99 ASN B O 1
ATOM 2299 N N . PHE B 1 100 ? 0.826 12.703 10.156 1 89.12 100 PHE B N 1
ATOM 2300 C CA . PHE B 1 100 ? 0.591 11.266 10.008 1 89.12 100 PHE B CA 1
ATOM 2301 C C . PHE B 1 100 ? 1.62 10.469 10.797 1 89.12 100 PHE B C 1
ATOM 2303 O O . PHE B 1 100 ? 2.826 10.672 10.641 1 89.12 100 PHE B O 1
ATOM 2310 N N . CYS B 1 101 ? 1.108 9.664 11.625 1 85.62 101 CYS B N 1
ATOM 2311 C CA . CYS B 1 101 ? 1.876 8.648 12.336 1 85.62 101 CYS B CA 1
ATOM 2312 C C . CYS B 1 101 ? 1.357 7.25 12.023 1 85.62 101 CYS B C 1
ATOM 2314 O O . CYS B 1 101 ? 0.359 6.809 12.594 1 85.62 101 CYS B O 1
ATOM 2316 N N . GLY B 1 102 ? 2.037 6.641 11.125 1 86.56 102 GLY B N 1
ATOM 2317 C CA . GLY B 1 102 ? 1.582 5.348 10.641 1 86.56 102 GLY B CA 1
ATOM 2318 C C . GLY B 1 102 ? 1.862 4.215 11.609 1 86.56 102 GLY B C 1
ATOM 2319 O O . GLY B 1 102 ? 2.668 4.367 12.531 1 86.56 102 GLY B O 1
ATOM 2320 N N . LYS B 1 103 ? 1.201 3.084 11.391 1 89.25 103 LYS B N 1
ATOM 2321 C CA . LYS B 1 103 ? 1.386 1.873 12.188 1 89.25 103 LYS B CA 1
ATOM 2322 C C . LYS B 1 103 ? 2.014 0.76 11.352 1 89.25 103 LYS B C 1
ATOM 2324 O O . LYS B 1 103 ? 2.023 0.829 10.117 1 89.25 103 LYS B O 1
ATOM 2329 N N . ASP B 1 104 ? 2.523 -0.134 12.141 1 91.75 104 ASP B N 1
ATOM 2330 C CA . ASP B 1 104 ? 3.023 -1.322 11.453 1 91.75 104 ASP B CA 1
ATOM 2331 C C . ASP B 1 104 ? 1.897 -2.049 10.727 1 91.75 104 ASP B C 1
ATOM 2333 O O . ASP B 1 104 ? 0.758 -2.072 11.195 1 91.75 104 ASP B O 1
ATOM 2337 N N . ILE B 1 105 ? 2.24 -2.566 9.664 1 91.62 105 ILE B N 1
ATOM 2338 C CA . ILE B 1 105 ? 1.314 -3.379 8.883 1 91.62 105 ILE B CA 1
ATOM 2339 C C . ILE B 1 105 ? 1.741 -4.844 8.938 1 91.62 105 ILE B C 1
ATOM 2341 O O . ILE B 1 105 ? 2.908 -5.168 8.703 1 91.62 105 ILE B O 1
ATOM 2345 N N . GLN B 1 106 ? 0.834 -5.645 9.273 1 88 106 GLN B N 1
ATOM 2346 C CA . GLN B 1 106 ? 1.122 -7.07 9.398 1 88 106 GLN B CA 1
ATOM 2347 C C . GLN B 1 106 ? 1.139 -7.75 8.031 1 88 106 GLN B C 1
ATOM 2349 O O . GLN B 1 106 ? 0.436 -7.324 7.113 1 88 106 GLN B O 1
ATOM 2354 N N . ARG B 1 107 ? 1.918 -8.773 7.945 1 90.44 107 ARG B N 1
ATOM 2355 C CA . ARG B 1 107 ? 1.935 -9.57 6.727 1 90.44 107 ARG B CA 1
ATOM 2356 C C . ARG B 1 107 ? 0.548 -10.125 6.414 1 90.44 107 ARG B C 1
ATOM 2358 O O . ARG B 1 107 ? -0.216 -10.445 7.328 1 90.44 107 ARG B O 1
ATOM 2365 N N . PRO B 1 108 ? 0.348 -10.203 5.098 1 87.38 108 PRO B N 1
ATOM 2366 C CA . PRO B 1 108 ? -0.949 -10.789 4.75 1 87.38 108 PRO B CA 1
ATOM 2367 C C . PRO B 1 108 ? -1.04 -12.266 5.109 1 87.38 108 PRO B C 1
ATOM 2369 O O . PRO B 1 108 ? -0.063 -13.008 4.949 1 87.38 108 PRO B O 1
ATOM 2372 N N . SER B 1 109 ? -1.969 -12.672 5.922 1 78.75 109 SER B N 1
ATOM 2373 C CA . SER B 1 109 ? -2.17 -14.07 6.289 1 78.75 109 SER B CA 1
ATOM 2374 C C . SER B 1 109 ? -3.125 -14.766 5.32 1 78.75 109 SER B C 1
ATOM 2376 O O . SER B 1 109 ? -4.195 -15.219 5.723 1 78.75 109 SER B O 1
ATOM 2378 N N . CYS B 1 110 ? -2.688 -14.82 4.055 1 78.06 110 CYS B N 1
ATOM 2379 C CA . CYS B 1 110 ? -3.576 -15.391 3.049 1 78.06 110 CYS B CA 1
ATOM 2380 C C . CYS B 1 110 ? -3.133 -16.797 2.656 1 78.06 110 CYS B C 1
ATOM 2382 O O . CYS B 1 110 ? -3.684 -17.391 1.727 1 78.06 110 CYS B O 1
ATOM 2384 N N . GLU B 1 111 ? -2.217 -17.359 3.305 1 71 111 GLU B N 1
ATOM 2385 C CA . GLU B 1 111 ? -1.656 -18.656 2.934 1 71 111 GLU B CA 1
ATOM 2386 C C . GLU B 1 111 ? -2.717 -19.75 2.988 1 71 111 GLU B C 1
ATOM 2388 O O . GLU B 1 111 ? -2.645 -20.734 2.242 1 71 111 GLU B O 1
ATOM 2393 N N . ALA B 1 112 ? -3.66 -19.469 3.781 1 73.62 112 ALA B N 1
ATOM 2394 C CA . ALA B 1 112 ? -4.664 -20.516 3.971 1 73.62 112 ALA B CA 1
ATOM 2395 C C . ALA B 1 112 ? -5.816 -20.359 2.982 1 73.62 112 ALA B C 1
ATOM 2397 O O . ALA B 1 112 ? -6.672 -21.234 2.867 1 73.62 112 ALA B O 1
ATOM 2398 N N . VAL B 1 113 ? -5.77 -19.281 2.281 1 82.5 113 VAL B N 1
ATOM 2399 C CA . VAL B 1 113 ? -6.883 -19.031 1.369 1 82.5 113 VAL B CA 1
ATOM 2400 C C . VAL B 1 113 ? -6.598 -19.672 0.017 1 82.5 113 VAL B C 1
ATOM 2402 O O . VAL B 1 113 ? -5.598 -19.375 -0.63 1 82.5 113 VAL B O 1
ATOM 2405 N N . CYS B 1 114 ? -7.449 -20.641 -0.431 1 76.81 114 CYS B N 1
ATOM 2406 C CA . CYS B 1 114 ? -7.215 -21.344 -1.688 1 76.81 114 CYS B CA 1
ATOM 2407 C C . CYS B 1 114 ? -8.484 -21.391 -2.535 1 76.81 114 CYS B C 1
ATOM 2409 O O . CYS B 1 114 ? -8.5 -22 -3.605 1 76.81 114 CYS B O 1
ATOM 2411 N N . ALA B 1 115 ? -9.547 -20.797 -1.975 1 87.94 115 ALA B N 1
ATOM 2412 C CA . ALA B 1 115 ? -10.82 -20.812 -2.691 1 87.94 115 ALA B CA 1
ATOM 2413 C C . ALA B 1 115 ? -11.484 -19.438 -2.656 1 87.94 115 ALA B C 1
ATOM 2415 O O . ALA B 1 115 ? -11.125 -18.594 -1.841 1 87.94 115 ALA B O 1
ATOM 2416 N N . VAL B 1 116 ? -12.406 -19.297 -3.504 1 91.31 116 VAL B N 1
ATOM 2417 C CA . VAL B 1 116 ? -13.055 -18 -3.686 1 91.31 116 VAL B CA 1
ATOM 2418 C C . VAL B 1 116 ? -13.898 -17.672 -2.451 1 91.31 116 VAL B C 1
ATOM 2420 O O . VAL B 1 116 ? -13.859 -16.547 -1.958 1 91.31 116 VAL B O 1
ATOM 2423 N N . LEU B 1 117 ? -14.594 -18.656 -1.927 1 92.12 117 LEU B N 1
ATOM 2424 C CA . LEU B 1 117 ? -15.523 -18.406 -0.831 1 92.12 117 LEU B CA 1
ATOM 2425 C C . LEU B 1 117 ? -14.781 -17.891 0.403 1 92.12 117 LEU B C 1
ATOM 2427 O O . LEU B 1 117 ? -15.125 -16.844 0.944 1 92.12 117 LEU B O 1
ATOM 2431 N N . PRO B 1 118 ? -13.766 -18.562 0.855 1 92.75 118 PRO B N 1
ATOM 2432 C CA . PRO B 1 118 ? -13.047 -18.031 2.016 1 92.75 118 PRO B CA 1
ATOM 2433 C C . PRO B 1 118 ? -12.43 -16.656 1.749 1 92.75 118 PRO B C 1
ATOM 2435 O O . PRO B 1 118 ? -12.32 -15.828 2.664 1 92.75 118 PRO B O 1
ATOM 2438 N N . ALA B 1 119 ? -12.008 -16.406 0.569 1 93.5 119 ALA B N 1
ATOM 2439 C CA . ALA B 1 119 ? -11.469 -15.094 0.228 1 93.5 119 ALA B CA 1
ATOM 2440 C C . ALA B 1 119 ? -12.523 -14 0.368 1 93.5 119 ALA B C 1
ATOM 2442 O O . ALA B 1 119 ? -12.258 -12.93 0.914 1 93.5 119 ALA B O 1
ATOM 2443 N N . LEU B 1 120 ? -13.703 -14.305 -0.127 1 94.38 120 LEU B N 1
ATOM 2444 C CA . LEU B 1 120 ? -14.805 -13.352 -0.023 1 94.38 120 LEU B CA 1
ATOM 2445 C C . LEU B 1 120 ? -15.219 -13.148 1.432 1 94.38 120 LEU B C 1
ATOM 2447 O O . LEU B 1 120 ? -15.562 -12.039 1.835 1 94.38 120 LEU B O 1
ATOM 2451 N N . GLU B 1 121 ? -15.18 -14.18 2.178 1 94.12 121 GLU B N 1
ATOM 2452 C CA . GLU B 1 121 ? -15.492 -14.078 3.6 1 94.12 121 GLU B CA 1
ATOM 2453 C C . GLU B 1 121 ? -14.469 -13.219 4.332 1 94.12 121 GLU B C 1
ATOM 2455 O O . GLU B 1 121 ? -14.82 -12.438 5.223 1 94.12 121 GLU B O 1
ATOM 2460 N N . LEU B 1 122 ? -13.227 -13.383 3.998 1 94.06 122 LEU B N 1
ATOM 2461 C CA . LEU B 1 122 ? -12.188 -12.539 4.578 1 94.06 122 LEU B CA 1
ATOM 2462 C C . LEU B 1 122 ? -12.414 -11.07 4.234 1 94.06 122 LEU B C 1
ATOM 2464 O O . LEU B 1 122 ? -12.234 -10.195 5.086 1 94.06 122 LEU B O 1
ATOM 2468 N N . LEU B 1 123 ? -12.75 -10.828 2.996 1 96 123 LEU B N 1
ATOM 2469 C CA . LEU B 1 123 ? -13.047 -9.461 2.582 1 96 123 LEU B CA 1
ATOM 2470 C C . LEU B 1 123 ? -14.234 -8.906 3.354 1 96 123 LEU B C 1
ATOM 2472 O O . LEU B 1 123 ? -14.227 -7.738 3.76 1 96 123 LEU B O 1
ATOM 2476 N N . LEU B 1 124 ? -15.281 -9.734 3.576 1 95.81 124 LEU B N 1
ATOM 2477 C CA . LEU B 1 124 ? -16.438 -9.312 4.352 1 95.81 124 LEU B CA 1
ATOM 2478 C C . LEU B 1 124 ? -16.031 -8.922 5.77 1 95.81 124 LEU B C 1
ATOM 2480 O O . LEU B 1 124 ? -16.469 -7.883 6.277 1 95.81 124 LEU B O 1
ATOM 2484 N N . LEU B 1 125 ? -15.234 -9.734 6.371 1 94.81 125 LEU B N 1
ATOM 2485 C CA . LEU B 1 125 ? -14.766 -9.461 7.727 1 94.81 125 LEU B CA 1
ATOM 2486 C C . LEU B 1 125 ? -13.961 -8.164 7.773 1 94.81 125 LEU B C 1
ATOM 2488 O O . LEU B 1 125 ? -14.117 -7.363 8.695 1 94.81 125 LEU B O 1
ATOM 2492 N N . GLN B 1 126 ? -13.078 -7.988 6.84 1 95.31 126 GLN B N 1
ATOM 2493 C CA . GLN B 1 126 ? -12.297 -6.762 6.73 1 95.31 126 GLN B CA 1
ATOM 2494 C C . GLN B 1 126 ? -13.203 -5.539 6.629 1 95.31 126 GLN B C 1
ATOM 2496 O O . GLN B 1 126 ? -12.992 -4.543 7.324 1 95.31 126 GLN B O 1
ATOM 2501 N N . LEU B 1 127 ? -14.18 -5.613 5.754 1 96.69 127 LEU B N 1
ATOM 2502 C CA . LEU B 1 127 ? -15.094 -4.492 5.547 1 96.69 127 LEU B CA 1
ATOM 2503 C C . LEU B 1 127 ? -15.883 -4.191 6.812 1 96.69 127 LEU B C 1
ATOM 2505 O O . LEU B 1 127 ? -16.094 -3.025 7.156 1 96.69 127 LEU B O 1
ATOM 2509 N N . LYS B 1 128 ? -16.344 -5.195 7.496 1 95.94 128 LYS B N 1
ATOM 2510 C CA . LYS B 1 128 ? -17.062 -5.004 8.75 1 95.94 128 LYS B CA 1
ATOM 2511 C C . LYS B 1 128 ? -16.188 -4.316 9.789 1 95.94 128 LYS B C 1
ATOM 2513 O O . LYS B 1 128 ? -16.656 -3.432 10.516 1 95.94 128 LYS B O 1
ATOM 2518 N N . GLU B 1 129 ? -14.977 -4.734 9.875 1 95.94 129 GLU B N 1
ATOM 2519 C CA . GLU B 1 129 ? -14.039 -4.086 10.781 1 95.94 129 GLU B CA 1
ATOM 2520 C C . GLU B 1 129 ? -13.859 -2.611 10.422 1 95.94 129 GLU B C 1
ATOM 2522 O O . GLU B 1 129 ? -13.898 -1.746 11.305 1 95.94 129 GLU B O 1
ATOM 2527 N N . GLU B 1 130 ? -13.656 -2.34 9.18 1 96.44 130 GLU B N 1
ATOM 2528 C CA . GLU B 1 130 ? -13.469 -0.966 8.719 1 96.44 130 GLU B CA 1
ATOM 2529 C C . GLU B 1 130 ? -14.695 -0.11 9.008 1 96.44 130 GLU B C 1
ATOM 2531 O O . GLU B 1 130 ? -14.57 1.042 9.43 1 96.44 130 GLU B O 1
ATOM 2536 N N . VAL B 1 131 ? -15.867 -0.679 8.75 1 96.31 131 VAL B N 1
ATOM 2537 C CA . VAL B 1 131 ? -17.109 0.034 9.055 1 96.31 131 VAL B CA 1
ATOM 2538 C C . VAL B 1 131 ? -17.156 0.365 10.547 1 96.31 131 VAL B C 1
ATOM 2540 O O . VAL B 1 131 ? -17.453 1.503 10.922 1 96.31 131 VAL B O 1
ATOM 2543 N N . SER B 1 132 ? -16.875 -0.585 11.367 1 96.56 132 SER B N 1
ATOM 2544 C CA . SER B 1 132 ? -16.922 -0.401 12.812 1 96.56 132 SER B CA 1
ATOM 2545 C C . SER B 1 132 ? -15.969 0.702 13.266 1 96.56 132 SER B C 1
ATOM 2547 O O . SER B 1 132 ? -16.344 1.587 14.031 1 96.56 132 SER B O 1
ATOM 2549 N N . VAL B 1 133 ? -14.766 0.703 12.773 1 96 133 VAL B N 1
ATOM 2550 C CA . VAL B 1 133 ? -13.766 1.677 13.203 1 96 133 VAL B CA 1
ATOM 2551 C C . VAL B 1 133 ? -14.141 3.064 12.688 1 96 133 VAL B C 1
ATOM 2553 O O . VAL B 1 133 ? -13.898 4.07 13.359 1 96 133 VAL B O 1
ATOM 2556 N N . MET B 1 134 ? -14.734 3.125 11.523 1 97.31 134 MET B N 1
ATOM 2557 C CA . MET B 1 134 ? -15.102 4.418 10.953 1 97.31 134 MET B CA 1
ATOM 2558 C C . MET B 1 134 ? -16.297 5.016 11.68 1 97.31 134 MET B C 1
ATOM 2560 O O . MET B 1 134 ? -16.406 6.234 11.828 1 97.31 134 MET B O 1
ATOM 2564 N N . VAL B 1 135 ? -17.25 4.117 12.07 1 96.56 135 VAL B N 1
ATOM 2565 C CA . VAL B 1 135 ? -18.359 4.582 12.914 1 96.56 135 VAL B CA 1
ATOM 2566 C C . VAL B 1 135 ? -17.797 5.184 14.203 1 96.56 135 VAL B C 1
ATOM 2568 O O . VAL B 1 135 ? -18.172 6.289 14.594 1 96.56 135 VAL B O 1
ATOM 2571 N N . GLU B 1 136 ? -16.906 4.504 14.773 1 96.62 136 GLU B N 1
ATOM 2572 C CA . GLU B 1 136 ? -16.281 4.965 16.016 1 96.62 136 GLU B CA 1
ATOM 2573 C C . GLU B 1 136 ? -15.523 6.27 15.805 1 96.62 136 GLU B C 1
ATOM 2575 O O . GLU B 1 136 ? -15.609 7.184 16.625 1 96.62 136 GLU B O 1
ATOM 2580 N N . LEU B 1 137 ? -14.766 6.34 14.742 1 96.94 137 LEU B N 1
ATOM 2581 C CA . LEU B 1 137 ? -14.008 7.547 14.43 1 96.94 137 LEU B CA 1
ATOM 2582 C C . LEU B 1 137 ? -14.938 8.742 14.242 1 96.94 137 LEU B C 1
ATOM 2584 O O . LEU B 1 137 ? -14.672 9.828 14.758 1 96.94 137 LEU B O 1
ATOM 2588 N N . SER B 1 138 ? -16 8.539 13.508 1 97.38 138 SER B N 1
ATOM 2589 C CA . SER B 1 138 ? -16.969 9.594 13.266 1 97.38 138 SER B CA 1
ATOM 2590 C C . SER B 1 138 ? -17.578 10.102 14.578 1 97.38 138 SER B C 1
ATOM 2592 O O . SER B 1 138 ? -17.656 11.305 14.805 1 97.38 138 SER B O 1
ATOM 2594 N N . GLN B 1 139 ? -17.922 9.18 15.414 1 96.62 139 GLN B N 1
ATOM 2595 C CA . GLN B 1 139 ? -18.516 9.531 16.703 1 96.62 139 GLN B CA 1
ATOM 2596 C C . GLN B 1 139 ? -17.5 10.227 17.594 1 96.62 139 GLN B C 1
ATOM 2598 O O . GLN B 1 139 ? -17.812 11.227 18.25 1 96.62 139 GLN B O 1
ATOM 2603 N N . MET B 1 140 ? -16.328 9.695 17.609 1 95.38 140 MET B N 1
ATOM 2604 C CA . MET B 1 140 ? -15.25 10.281 18.422 1 95.38 140 MET B CA 1
ATOM 2605 C C . MET B 1 140 ? -14.977 11.719 17.984 1 95.38 140 MET B C 1
ATOM 2607 O O . MET B 1 140 ? -14.766 12.586 18.844 1 95.38 140 MET B O 1
ATOM 2611 N N . ALA B 1 141 ? -14.945 11.945 16.703 1 96.19 141 ALA B N 1
ATOM 2612 C CA . ALA B 1 141 ? -14.719 13.297 16.203 1 96.19 141 ALA B CA 1
ATOM 2613 C C . ALA B 1 141 ? -15.797 14.258 16.703 1 96.19 141 ALA B C 1
ATOM 2615 O O . ALA B 1 141 ? -15.484 15.352 17.172 1 96.19 141 ALA B O 1
ATOM 2616 N N . ARG B 1 142 ? -17 13.867 16.672 1 95.94 142 ARG B N 1
ATOM 2617 C CA . ARG B 1 142 ? -18.109 14.695 17.156 1 95.94 142 ARG B CA 1
ATOM 2618 C C . ARG B 1 142 ? -17.984 14.938 18.656 1 95.94 142 ARG B C 1
ATOM 2620 O O . ARG B 1 142 ? -18.172 16.062 19.125 1 95.94 142 ARG B O 1
ATOM 2627 N N . ASP B 1 143 ? -17.688 13.906 19.359 1 95.81 143 ASP B N 1
ATOM 2628 C CA . ASP B 1 143 ? -17.578 13.977 20.812 1 95.81 143 ASP B CA 1
ATOM 2629 C C . ASP B 1 143 ? -16.453 14.914 21.234 1 95.81 143 ASP B C 1
ATOM 2631 O O . ASP B 1 143 ? -16.484 15.492 22.328 1 95.81 143 ASP B O 1
ATOM 2635 N N . HIS B 1 144 ? -15.484 15.086 20.391 1 94.81 144 HIS B N 1
ATOM 2636 C CA . HIS B 1 144 ? -14.344 15.93 20.703 1 94.81 144 HIS B CA 1
ATOM 2637 C C . HIS B 1 144 ? -14.461 17.297 20.047 1 94.81 144 HIS B C 1
ATOM 2639 O O . HIS B 1 144 ? -13.461 17.984 19.859 1 94.81 144 HIS B O 1
ATOM 2645 N N . GLY B 1 145 ? -15.672 17.672 19.531 1 93.12 145 GLY B N 1
ATOM 2646 C CA . GLY B 1 145 ? -15.953 19.016 19.047 1 93.12 145 GLY B CA 1
ATOM 2647 C C . GLY B 1 145 ? -15.547 19.219 17.609 1 93.12 145 GLY B C 1
ATOM 2648 O O . GLY B 1 145 ? -15.219 20.344 17.203 1 93.12 145 GLY B O 1
ATOM 2649 N N . ASP B 1 146 ? -15.406 18.234 16.828 1 94.62 146 ASP B N 1
ATOM 2650 C CA . ASP B 1 146 ? -15.055 18.328 15.406 1 94.62 146 ASP B CA 1
ATOM 2651 C C . ASP B 1 146 ? -16.125 17.656 14.539 1 94.62 146 ASP B C 1
ATOM 2653 O O . ASP B 1 146 ? -15.844 16.688 13.836 1 94.62 146 ASP B O 1
ATOM 2657 N N . PRO B 1 147 ? -17.328 18.203 14.5 1 95.31 147 PRO B N 1
ATOM 2658 C CA . PRO B 1 147 ? -18.406 17.594 13.711 1 95.31 147 PRO B CA 1
ATOM 2659 C C . PRO B 1 147 ? -18.094 17.547 12.219 1 95.31 147 PRO B C 1
ATOM 2661 O O . PRO B 1 147 ? -18.594 16.688 11.5 1 95.31 147 PRO B O 1
ATOM 2664 N N . THR B 1 148 ? -17.266 18.469 11.75 1 95.12 148 THR B N 1
ATOM 2665 C CA . THR B 1 148 ? -16.875 18.469 10.352 1 95.12 148 THR B CA 1
ATOM 2666 C C . THR B 1 148 ? -16.172 17.156 9.977 1 95.12 148 THR B C 1
ATOM 2668 O O . THR B 1 148 ? -16.562 16.5 9.008 1 95.12 148 THR B O 1
ATOM 2671 N N . THR B 1 149 ? -15.18 16.797 10.781 1 96.69 149 THR B N 1
ATOM 2672 C CA . THR B 1 149 ? -14.484 15.531 10.547 1 96.69 149 THR B CA 1
ATOM 2673 C C . THR B 1 149 ? -15.453 14.352 10.641 1 96.69 149 THR B C 1
ATOM 2675 O O . THR B 1 149 ? -15.398 13.422 9.828 1 96.69 149 THR B O 1
ATOM 2678 N N . GLY B 1 150 ? -16.328 14.383 11.648 1 97.56 150 GLY B N 1
ATOM 2679 C CA . GLY B 1 150 ? -17.328 13.336 11.75 1 97.56 150 GLY B CA 1
ATOM 2680 C C . GLY B 1 150 ? -18.156 13.172 10.484 1 97.56 150 GLY B C 1
ATOM 2681 O O . GLY B 1 150 ? -18.391 12.055 10.039 1 97.56 150 GLY B O 1
ATOM 2682 N N . HIS B 1 151 ? -18.516 14.312 9.93 1 97.62 151 HIS B N 1
ATOM 2683 C CA . HIS B 1 151 ? -19.328 14.312 8.719 1 97.62 151 HIS B CA 1
ATOM 2684 C C . HIS B 1 151 ? -18.531 13.812 7.52 1 97.62 151 HIS B C 1
ATOM 2686 O O . HIS B 1 151 ? -19.031 13.016 6.723 1 97.62 151 HIS B O 1
ATOM 2692 N N . ILE B 1 152 ? -17.297 14.219 7.355 1 97.62 152 ILE B N 1
ATOM 2693 C CA . ILE B 1 152 ? -16.438 13.828 6.234 1 97.62 152 ILE B CA 1
ATOM 2694 C C . ILE B 1 152 ? -16.203 12.32 6.281 1 97.62 152 ILE B C 1
ATOM 2696 O O . ILE B 1 152 ? -16.297 11.641 5.258 1 97.62 152 ILE B O 1
ATOM 2700 N N . VAL B 1 153 ? -15.914 11.805 7.453 1 97.88 153 VAL B N 1
ATOM 2701 C CA . VAL B 1 153 ? -15.672 10.375 7.617 1 97.88 153 VAL B CA 1
ATOM 2702 C C . VAL B 1 153 ? -16.922 9.594 7.234 1 97.88 153 VAL B C 1
ATOM 2704 O O . VAL B 1 153 ? -16.844 8.594 6.52 1 97.88 153 VAL B O 1
ATOM 2707 N N . LYS B 1 154 ? -18.047 10 7.699 1 97.06 154 LYS B N 1
ATOM 2708 C CA . LYS B 1 154 ? -19.312 9.328 7.406 1 97.06 154 LYS B CA 1
ATOM 2709 C C . LYS B 1 154 ? -19.625 9.367 5.914 1 97.06 154 LYS B C 1
ATOM 2711 O O . LYS B 1 154 ? -19.844 8.32 5.297 1 97.06 154 LYS B O 1
ATOM 2716 N N . SER B 1 155 ? -19.5 10.5 5.277 1 97.25 155 SER B N 1
ATOM 2717 C CA . SER B 1 155 ? -20 10.695 3.918 1 97.25 155 SER B CA 1
ATOM 2718 C C . SER B 1 155 ? -19.016 10.141 2.891 1 97.25 155 SER B C 1
ATOM 2720 O O . SER B 1 155 ? -19.422 9.547 1.894 1 97.25 155 SER B O 1
ATOM 2722 N N . HIS B 1 156 ? -17.703 10.281 3.16 1 96.62 156 HIS B N 1
ATOM 2723 C CA . HIS B 1 156 ? -16.734 9.961 2.127 1 96.62 156 HIS B CA 1
ATOM 2724 C C . HIS B 1 156 ? -16.141 8.57 2.334 1 96.62 156 HIS B C 1
ATOM 2726 O O . HIS B 1 156 ? -15.641 7.957 1.39 1 96.62 156 HIS B O 1
ATOM 2732 N N . PHE B 1 157 ? -16.25 8.078 3.543 1 97.62 157 PHE B N 1
ATOM 2733 C CA . PHE B 1 157 ? -15.555 6.824 3.799 1 97.62 157 PHE B CA 1
ATOM 2734 C C . PHE B 1 157 ? -16.531 5.754 4.293 1 97.62 157 PHE B C 1
ATOM 2736 O O . PHE B 1 157 ? -16.484 4.609 3.842 1 97.62 157 PHE B O 1
ATOM 2743 N N . LEU B 1 158 ? -17.438 6.059 5.168 1 97.19 158 LEU B N 1
ATOM 2744 C CA . LEU B 1 158 ? -18.312 5.082 5.812 1 97.19 158 LEU B CA 1
ATOM 2745 C C . LEU B 1 158 ? -19.438 4.656 4.871 1 97.19 158 LEU B C 1
ATOM 2747 O O . LEU B 1 158 ? -19.656 3.461 4.672 1 97.19 158 LEU B O 1
ATOM 2751 N N . VAL B 1 159 ? -20.125 5.59 4.246 1 95.94 159 VAL B N 1
ATOM 2752 C CA . VAL B 1 159 ? -21.297 5.305 3.416 1 95.94 159 VAL B CA 1
ATOM 2753 C C . VAL B 1 159 ? -20.891 4.402 2.254 1 95.94 159 VAL B C 1
ATOM 2755 O O . VAL B 1 159 ? -21.516 3.363 2.023 1 95.94 159 VAL B O 1
ATOM 2758 N N . PRO B 1 160 ? -19.797 4.734 1.504 1 94.56 160 PRO B N 1
ATOM 2759 C CA . PRO B 1 160 ? -19.406 3.836 0.414 1 94.56 160 PRO B CA 1
ATOM 2760 C C . PRO B 1 160 ? -19.125 2.414 0.894 1 94.56 160 PRO B C 1
ATOM 2762 O O . PRO B 1 160 ? -19.375 1.451 0.169 1 94.56 160 PRO B O 1
ATOM 2765 N N . ARG B 1 161 ? -18.625 2.26 2.127 1 95.69 161 ARG B N 1
ATOM 2766 C CA . ARG B 1 161 ? -18.297 0.938 2.65 1 95.69 161 ARG B CA 1
ATOM 2767 C C . ARG B 1 161 ? -19.562 0.152 2.984 1 95.69 161 ARG B C 1
ATOM 2769 O O . ARG B 1 161 ? -19.594 -1.067 2.809 1 95.69 161 ARG B O 1
ATOM 2776 N N . VAL B 1 162 ? -20.547 0.807 3.432 1 94.75 162 VAL B N 1
ATOM 2777 C CA . VAL B 1 162 ? -21.812 0.148 3.734 1 94.75 162 VAL B CA 1
ATOM 2778 C C . VAL B 1 162 ? -22.438 -0.374 2.447 1 94.75 162 VAL B C 1
ATOM 2780 O O . VAL B 1 162 ? -22.953 -1.49 2.412 1 94.75 162 VAL B O 1
ATOM 2783 N N . ASP B 1 163 ? -22.344 0.427 1.373 1 93.31 163 ASP B N 1
ATOM 2784 C CA . ASP B 1 163 ? -22.828 -0.011 0.069 1 93.31 163 ASP B CA 1
ATOM 2785 C C . ASP B 1 163 ? -22.062 -1.238 -0.42 1 93.31 163 ASP B C 1
ATOM 2787 O O . ASP B 1 163 ? -22.656 -2.146 -1.012 1 93.31 163 ASP B O 1
ATOM 2791 N N . ARG B 1 164 ? -20.812 -1.225 -0.154 1 94.12 164 ARG B N 1
ATOM 2792 C CA . ARG B 1 164 ? -19.984 -2.344 -0.578 1 94.12 164 ARG B CA 1
ATOM 2793 C C . ARG B 1 164 ? -20.344 -3.615 0.183 1 94.12 164 ARG B C 1
ATOM 2795 O O . ARG B 1 164 ? -20.25 -4.719 -0.364 1 94.12 164 ARG B O 1
ATOM 2802 N N . LEU B 1 165 ? -20.719 -3.488 1.428 1 94.69 165 LEU B N 1
ATOM 2803 C CA . LEU B 1 165 ? -21.141 -4.637 2.221 1 94.69 165 LEU B CA 1
ATOM 2804 C C . LEU B 1 165 ? -22.328 -5.348 1.571 1 94.69 165 LEU B C 1
ATOM 2806 O O . LEU B 1 165 ? -22.359 -6.578 1.513 1 94.69 165 LEU B O 1
ATOM 2810 N N . LYS B 1 166 ? -23.219 -4.562 1.098 1 91.69 166 LYS B N 1
ATOM 2811 C CA . LYS B 1 166 ? -24.375 -5.141 0.432 1 91.69 166 LYS B CA 1
ATOM 2812 C C . LYS B 1 166 ? -23.969 -5.902 -0.824 1 91.69 166 LYS B C 1
ATOM 2814 O O . LYS B 1 166 ? -24.438 -7.02 -1.057 1 91.69 166 LYS B O 1
ATOM 2819 N N . LEU B 1 167 ? -23.156 -5.277 -1.604 1 90.94 167 LEU B N 1
ATOM 2820 C CA . LEU B 1 167 ? -22.672 -5.91 -2.818 1 90.94 167 LEU B CA 1
ATOM 2821 C C . LEU B 1 167 ? -21.953 -7.223 -2.498 1 90.94 167 LEU B C 1
ATOM 2823 O O . LEU B 1 167 ? -22.172 -8.234 -3.176 1 90.94 167 LEU B O 1
ATOM 2827 N N . LEU B 1 168 ? -21.141 -7.219 -1.468 1 93.75 168 LEU B N 1
ATOM 2828 C CA . LEU B 1 168 ? -20.406 -8.414 -1.085 1 93.75 168 LEU B CA 1
ATOM 2829 C C . LEU B 1 168 ? -21.359 -9.508 -0.589 1 93.75 168 LEU B C 1
ATOM 2831 O O . LEU B 1 168 ? -21.125 -10.688 -0.833 1 93.75 168 LEU B O 1
ATOM 2835 N N . GLY B 1 169 ? -22.359 -9.094 0.142 1 91.06 169 GLY B N 1
ATOM 2836 C CA . GLY B 1 169 ? -23.375 -10.047 0.539 1 91.06 169 GLY B CA 1
ATOM 2837 C C . GLY B 1 169 ? -24 -10.781 -0.637 1 91.06 169 GLY B C 1
ATOM 2838 O O . GLY B 1 169 ? -24.156 -12 -0.606 1 91.06 169 GLY B O 1
ATOM 2839 N N . ASN B 1 170 ? -24.312 -10.031 -1.724 1 89.88 170 ASN B N 1
ATOM 2840 C CA . ASN B 1 170 ? -24.859 -10.617 -2.941 1 89.88 170 ASN B CA 1
ATOM 2841 C C . ASN B 1 170 ? -23.859 -11.57 -3.596 1 89.88 170 ASN B C 1
ATOM 2843 O O . ASN B 1 170 ? -24.234 -12.648 -4.066 1 89.88 170 ASN B O 1
ATOM 2847 N N . LEU B 1 171 ? -22.672 -11.195 -3.604 1 91.75 171 LEU B N 1
ATOM 2848 C CA . LEU B 1 171 ? -21.625 -12.008 -4.215 1 91.75 171 LEU B CA 1
ATOM 2849 C C . LEU B 1 171 ? -21.453 -13.32 -3.457 1 91.75 171 LEU B C 1
ATOM 2851 O O . LEU B 1 171 ? -21.297 -14.375 -4.066 1 91.75 171 LEU B O 1
ATOM 2855 N N . LEU B 1 172 ? -21.438 -13.242 -2.143 1 93.38 172 LEU B N 1
ATOM 2856 C CA . LEU B 1 172 ? -21.297 -14.438 -1.309 1 93.38 172 LEU B CA 1
ATOM 2857 C C . LEU B 1 172 ? -22.469 -15.383 -1.504 1 93.38 172 LEU B C 1
ATOM 2859 O O . LEU B 1 172 ? -22.281 -16.594 -1.575 1 93.38 172 LEU B O 1
ATOM 2863 N N . THR B 1 173 ? -23.625 -14.852 -1.612 1 90.88 173 THR B N 1
ATOM 2864 C CA . THR B 1 173 ? -24.812 -15.656 -1.875 1 90.88 173 THR B CA 1
ATOM 2865 C C . THR B 1 173 ? -24.703 -16.359 -3.227 1 90.88 173 THR B C 1
ATOM 2867 O O . THR B 1 173 ? -24.969 -17.562 -3.334 1 90.88 173 THR B O 1
ATOM 2870 N N . SER B 1 174 ? -24.281 -15.578 -4.242 1 90.06 174 SER B N 1
ATOM 2871 C CA . SER B 1 174 ? -24.094 -16.156 -5.574 1 90.06 174 SER B CA 1
ATOM 2872 C C . SER B 1 174 ? -23.031 -17.25 -5.562 1 90.06 174 SER B C 1
ATOM 2874 O O . SER B 1 174 ? -23.203 -18.281 -6.219 1 90.06 174 SER B O 1
ATOM 2876 N N . ALA B 1 175 ? -21.953 -17.031 -4.836 1 91.38 175 ALA B N 1
ATOM 2877 C CA . ALA B 1 175 ? -20.891 -18.016 -4.746 1 91.38 175 ALA B CA 1
ATOM 2878 C C . ALA B 1 175 ? -21.391 -19.328 -4.141 1 91.38 175 ALA B C 1
ATOM 2880 O O . ALA B 1 175 ? -21.094 -20.406 -4.652 1 91.38 175 ALA B O 1
ATOM 2881 N N . ARG B 1 176 ? -22.156 -19.203 -3.098 1 90.56 176 ARG B N 1
ATOM 2882 C CA . ARG B 1 176 ? -22.703 -20.375 -2.457 1 90.56 176 ARG B CA 1
ATOM 2883 C C . ARG B 1 176 ? -23.719 -21.062 -3.367 1 90.56 176 ARG B C 1
ATOM 2885 O O . ARG B 1 176 ? -23.781 -22.297 -3.428 1 90.56 176 ARG B O 1
ATOM 2892 N N . ARG B 1 177 ? -24.406 -20.281 -4.074 1 88.12 177 ARG B N 1
ATOM 2893 C CA . ARG B 1 177 ? -25.438 -20.812 -4.961 1 88.12 177 ARG B CA 1
ATOM 2894 C C . ARG B 1 177 ? -24.828 -21.656 -6.078 1 88.12 177 ARG B C 1
ATOM 2896 O O . ARG B 1 177 ? -25.391 -22.688 -6.449 1 88.12 177 ARG B O 1
ATOM 2903 N N . VAL B 1 178 ? -23.703 -21.266 -6.562 1 88.88 178 VAL B N 1
ATOM 2904 C CA . VAL B 1 178 ? -23.125 -21.969 -7.691 1 88.88 178 VAL B CA 1
ATOM 2905 C C . VAL B 1 178 ? -22.219 -23.094 -7.18 1 88.88 178 VAL B C 1
ATOM 2907 O O . VAL B 1 178 ? -21.547 -23.766 -7.965 1 88.88 178 VAL B O 1
ATOM 2910 N N . GLY B 1 179 ? -22.062 -23.25 -5.855 1 86.44 179 GLY B N 1
ATOM 2911 C CA . GLY B 1 179 ? -21.406 -24.422 -5.301 1 86.44 179 GLY B CA 1
ATOM 2912 C C . GLY B 1 179 ? -19.969 -24.156 -4.887 1 86.44 179 GLY B C 1
ATOM 2913 O O . GLY B 1 179 ? -19.172 -25.078 -4.758 1 86.44 179 GLY B O 1
ATOM 2914 N N . CYS B 1 180 ? -19.641 -22.891 -4.809 1 87.69 180 CYS B N 1
ATOM 2915 C CA . CYS B 1 180 ? -18.328 -22.625 -4.23 1 87.69 180 CYS B CA 1
ATOM 2916 C C . CYS B 1 180 ? -18.266 -23.094 -2.783 1 87.69 180 CYS B C 1
ATOM 2918 O O . CYS B 1 180 ? -19.219 -22.938 -2.029 1 87.69 180 CYS B O 1
ATOM 2920 N N . THR B 1 181 ? -17.109 -23.797 -2.506 1 83.94 181 THR B N 1
ATOM 2921 C CA . THR B 1 181 ? -16.938 -24.312 -1.152 1 83.94 181 THR B CA 1
ATOM 2922 C C . THR B 1 181 ? -15.656 -23.766 -0.525 1 83.94 181 THR B C 1
ATOM 2924 O O . THR B 1 181 ? -14.883 -23.078 -1.185 1 83.94 181 THR B O 1
ATOM 2927 N N . ASN B 1 182 ? -15.508 -24.125 0.791 1 81.06 182 ASN B N 1
ATOM 2928 C CA . ASN B 1 182 ? -14.359 -23.594 1.525 1 81.06 182 ASN B CA 1
ATOM 2929 C C . ASN B 1 182 ? -13.102 -24.406 1.24 1 81.06 182 ASN B C 1
ATOM 2931 O O . ASN B 1 182 ? -11.984 -23.906 1.437 1 81.06 182 ASN B O 1
ATOM 2935 N N . ASP B 1 183 ? -13.297 -25.547 0.741 1 71.38 183 ASP B N 1
ATOM 2936 C CA . ASP B 1 183 ? -12.172 -26.469 0.689 1 71.38 183 ASP B CA 1
ATOM 2937 C C . ASP B 1 183 ? -11.766 -26.766 -0.753 1 71.38 183 ASP B C 1
ATOM 2939 O O . ASP B 1 183 ? -10.773 -27.453 -0.997 1 71.38 183 ASP B O 1
ATOM 2943 N N . GLN B 1 184 ? -12.555 -26.328 -1.671 1 65.12 184 GLN B N 1
ATOM 2944 C CA . GLN B 1 184 ? -12.266 -26.75 -3.035 1 65.12 184 GLN B CA 1
ATOM 2945 C C . GLN B 1 184 ? -11.742 -25.594 -3.873 1 65.12 184 GLN B C 1
ATOM 2947 O O . GLN B 1 184 ? -12.422 -24.578 -4.031 1 65.12 184 GLN B O 1
ATOM 2952 N N . LYS B 1 185 ? -10.555 -25.781 -4.289 1 68.06 185 LYS B N 1
ATOM 2953 C CA . LYS B 1 185 ? -9.914 -24.875 -5.242 1 68.06 185 LYS B CA 1
ATOM 2954 C C . LYS B 1 185 ? -10.25 -25.266 -6.68 1 68.06 185 LYS B C 1
ATOM 2956 O O . LYS B 1 185 ? -10.133 -26.438 -7.055 1 68.06 185 LYS B O 1
ATOM 2961 N N . GLY B 1 186 ? -10.703 -24.312 -7.441 1 65 186 GLY B N 1
ATOM 2962 C CA . GLY B 1 186 ? -10.836 -24.5 -8.875 1 65 186 GLY B CA 1
ATOM 2963 C C . GLY B 1 186 ? -12.008 -25.391 -9.25 1 65 186 GLY B C 1
ATOM 2964 O O . GLY B 1 186 ? -11.953 -26.109 -10.258 1 65 186 GLY B O 1
ATOM 2965 N N . GLY B 1 187 ? -13.023 -25.375 -8.438 1 77.69 187 GLY B N 1
ATOM 2966 C CA . GLY B 1 187 ? -14.172 -26.188 -8.766 1 77.69 187 GLY B CA 1
ATOM 2967 C C . GLY B 1 187 ? -15.109 -25.547 -9.773 1 77.69 187 GLY B C 1
ATOM 2968 O O . GLY B 1 187 ? -14.891 -24.391 -10.18 1 77.69 187 GLY B O 1
ATOM 2969 N N . PHE B 1 188 ? -15.992 -26.297 -10.266 1 81.31 188 PHE B N 1
ATOM 2970 C CA . PHE B 1 188 ? -16.953 -25.844 -11.273 1 81.31 188 PHE B CA 1
ATOM 2971 C C . PHE B 1 188 ? -17.672 -24.578 -10.805 1 81.31 188 PHE B C 1
ATOM 2973 O O . PHE B 1 188 ? -17.875 -23.641 -11.586 1 81.31 188 PHE B O 1
ATOM 2980 N N . GLY B 1 189 ? -18.047 -24.516 -9.602 1 83.88 189 GLY B N 1
ATOM 2981 C CA . GLY B 1 189 ? -18.688 -23.328 -9.055 1 83.88 189 GLY B CA 1
ATOM 2982 C C . GLY B 1 189 ? -17.828 -22.094 -9.156 1 83.88 189 GLY B C 1
ATOM 2983 O O . GLY B 1 189 ? -18.312 -21.016 -9.523 1 83.88 189 GLY B O 1
ATOM 2984 N N . GLU B 1 190 ? -16.609 -22.203 -8.867 1 86.81 190 GLU B N 1
ATOM 2985 C CA . GLU B 1 190 ? -15.695 -21.062 -8.961 1 86.81 190 GLU B CA 1
ATOM 2986 C C . GLU B 1 190 ? -15.531 -20.609 -10.406 1 86.81 190 GLU B C 1
ATOM 2988 O O . GLU B 1 190 ? -15.438 -19.406 -10.68 1 86.81 190 GLU B O 1
ATOM 2993 N N . TYR B 1 191 ? -15.508 -21.578 -11.25 1 83.25 191 TYR B N 1
ATOM 2994 C CA . TYR B 1 191 ? -15.414 -21.25 -12.672 1 83.25 191 TYR B CA 1
ATOM 2995 C C . TYR B 1 191 ? -16.641 -20.469 -13.125 1 83.25 191 TYR B C 1
ATOM 2997 O O . TYR B 1 191 ? -16.516 -19.469 -13.836 1 83.25 191 TYR B O 1
ATOM 3005 N N . ILE B 1 192 ? -17.75 -20.922 -12.711 1 83.19 192 ILE B N 1
ATOM 3006 C CA . ILE B 1 192 ? -18.984 -20.266 -13.094 1 83.19 192 ILE B CA 1
ATOM 3007 C C . ILE B 1 192 ? -19.031 -18.859 -12.523 1 83.19 192 ILE B C 1
ATOM 3009 O O . ILE B 1 192 ? -19.406 -17.906 -13.211 1 83.19 192 ILE B O 1
ATOM 3013 N N . LEU B 1 193 ? -18.656 -18.781 -11.305 1 85.44 193 LEU B N 1
ATOM 3014 C CA . LEU B 1 193 ? -18.625 -17.469 -10.664 1 85.44 193 LEU B CA 1
ATOM 3015 C C . LEU B 1 193 ? -17.688 -16.531 -11.406 1 85.44 193 LEU B C 1
ATOM 3017 O O . LEU B 1 193 ? -18.031 -15.391 -11.703 1 85.44 193 LEU B O 1
ATOM 3021 N N . ASN B 1 194 ? -16.578 -17.031 -11.719 1 86.31 194 ASN B N 1
ATOM 3022 C CA . ASN B 1 194 ? -15.555 -16.266 -12.43 1 86.31 194 ASN B CA 1
ATOM 3023 C C . ASN B 1 194 ? -16.062 -15.773 -13.781 1 86.31 194 ASN B C 1
ATOM 3025 O O . ASN B 1 194 ? -15.82 -14.625 -14.164 1 86.31 194 ASN B O 1
ATOM 3029 N N . GLU B 1 195 ? -16.812 -16.531 -14.438 1 84.75 195 GLU B N 1
ATOM 3030 C CA . GLU B 1 195 ? -17.203 -16.234 -15.805 1 84.75 195 GLU B CA 1
ATOM 3031 C C . GLU B 1 195 ? -18.484 -15.398 -15.836 1 84.75 195 GLU B C 1
ATOM 3033 O O . GLU B 1 195 ? -18.672 -14.578 -16.734 1 84.75 195 GLU B O 1
ATOM 3038 N N . LEU B 1 196 ? -19.25 -15.523 -14.797 1 76.56 196 LEU B N 1
ATOM 3039 C CA . LEU B 1 196 ? -20.609 -15.023 -15.023 1 76.56 196 LEU B CA 1
ATOM 3040 C C . LEU B 1 196 ? -20.984 -13.969 -13.992 1 76.56 196 LEU B C 1
ATOM 3042 O O . LEU B 1 196 ? -21.922 -13.203 -14.188 1 76.56 196 LEU B O 1
ATOM 3046 N N . GLN B 1 197 ? -20.219 -13.891 -13.023 1 78.94 197 GLN B N 1
ATOM 3047 C CA . GLN B 1 197 ? -20.656 -13.016 -11.945 1 78.94 197 GLN B CA 1
ATOM 3048 C C . GLN B 1 197 ? -20.375 -11.555 -12.281 1 78.94 197 GLN B C 1
ATOM 3050 O O . GLN B 1 197 ? -19.219 -11.125 -12.328 1 78.94 197 GLN B O 1
ATOM 3055 N N . GLU B 1 198 ? -21.391 -10.719 -12.453 1 75.75 198 GLU B N 1
ATOM 3056 C CA . GLU B 1 198 ? -21.344 -9.336 -12.891 1 75.75 198 GLU B CA 1
ATOM 3057 C C . GLU B 1 198 ? -20.672 -8.445 -11.844 1 75.75 198 GLU B C 1
ATOM 3059 O O . GLU B 1 198 ? -19.969 -7.492 -12.195 1 75.75 198 GLU B O 1
ATOM 3064 N N . GLU B 1 199 ? -20.922 -8.852 -10.609 1 78.25 199 GLU B N 1
ATOM 3065 C CA . GLU B 1 199 ? -20.422 -8.039 -9.516 1 78.25 199 GLU B CA 1
ATOM 3066 C C . GLU B 1 199 ? -18.891 -8.031 -9.492 1 78.25 199 GLU B C 1
ATOM 3068 O O . GLU B 1 199 ? -18.281 -7.18 -8.844 1 78.25 199 GLU B O 1
ATOM 3073 N N . LEU B 1 200 ? -18.328 -8.984 -10.133 1 80.06 200 LEU B N 1
ATOM 3074 C CA . LEU B 1 200 ? -16.875 -9.047 -10.18 1 80.06 200 LEU B CA 1
ATOM 3075 C C . LEU B 1 200 ? -16.312 -7.961 -11.094 1 80.06 200 LEU B C 1
ATOM 3077 O O . LEU B 1 200 ? -15.117 -7.652 -11.047 1 80.06 200 LEU B O 1
ATOM 3081 N N . THR B 1 201 ? -17.125 -7.324 -11.961 1 72.06 201 THR B N 1
ATOM 3082 C CA . THR B 1 201 ? -16.656 -6.316 -12.914 1 72.06 201 THR B CA 1
ATOM 3083 C C . THR B 1 201 ? -17.078 -4.918 -12.469 1 72.06 201 THR B C 1
ATOM 3085 O O . THR B 1 201 ? -16.844 -3.936 -13.172 1 72.06 201 THR B O 1
ATOM 3088 N N . ARG B 1 202 ? -17.766 -4.746 -11.344 1 67.94 202 ARG B N 1
ATOM 3089 C CA . ARG B 1 202 ? -18.203 -3.445 -10.844 1 67.94 202 ARG B CA 1
ATOM 3090 C C . ARG B 1 202 ? -17.188 -2.861 -9.867 1 67.94 202 ARG B C 1
ATOM 3092 O O . ARG B 1 202 ? -16.516 -3.6 -9.148 1 67.94 202 ARG B O 1
#

pLDDT: mean 83.82, std 16.9, range [27.2, 97.94]

Sequence (404 aa):
MAEPAGKRLKSSLPLCTAHRSSADGSRAKHNLPAAVEEALCGVSSLLWDGAYRLQALANVFEQDDVTLPRVASFFHQEALKQQDEAEAMLGYLAERGGNFCGKDIQRPSCEAVCAVLPALELLLLQLKEEVSVMVELSQMARDHGDPTTGHIVKSHFLVPRVDRLKLLGNLLTSARRVGCTNDQKGGFGEYILNELQEELTRMAEPAGKRLKSSLPLCTAHRSSADGSRAKHNLPAAVEEALCGVSSLLWDGAYRLQALANVFEQDDVTLPRVASFFHQEALKQQDEAEAMLGYLAERGGNFCGKDIQRPSCEAVCAVLPALELLLLQLKEEVSVMVELSQMARDHGDPTTGHIVKSHFLVPRVDRLKLLGNLLTSARRVGCTNDQKGGFGEYILNELQEELTR

Organism: Amphiprion ocellaris (NCBI:txid80972)

Radius of gyration: 23.08 Å; Cα contacts (8 Å, |Δi|>4): 646; chains: 2; bounding box: 70×60×62 Å

Foldseek 3Di:
DPDPPPPPPDQLAQFDPPFDWPPPPDPLLPQCDSVLLRSLLRLLQLLLLQLQQLLVVLVLCVDPQFPLNLLSLLSNVVSVVSNVVSVVSVVVCVSNVTDHDHDDHDHHPCVLAQFSLVVLVVVLVSLVSSLVSLQVSLVVCVVSPNNVVSVCSCPPPNVVSVVVNVLSVVLNVQLVVLPTDRPDGRDPSSVCSSPPPPSSVD/DPDPPPPPPDQLAQFDPPFDWPPPPDPLLPQCDSVLLRSLLRLLQLLLLQLQQLLVVLVLCVDPQFPLNLLSLLSNVVSVVSNVVSVVSVVVCVSNVTDHDHDDHDHHPCVLAQFSLVVLVVVLVSLVSSLVSLQVSLVVCVVSPNNVVSVCSCPVPNVVSVVVNVLSVVLNVQLVVLPTDRPDGRDPSSNCSSVPPPSSVD

Solvent-accessible surface area (backbone atoms only — not comparable to full-atom values): 21000 Å² total; per-residue (Å²): 132,84,76,78,79,72,80,75,74,79,73,82,58,50,68,42,90,78,51,64,71,69,66,90,67,35,79,47,42,69,71,63,44,64,71,46,42,36,42,52,22,17,51,30,33,50,30,46,36,48,18,53,33,28,42,52,51,15,40,55,25,48,13,58,68,48,57,33,63,44,52,16,48,33,29,39,50,52,15,52,52,31,42,51,51,22,50,50,48,46,50,50,38,9,68,42,32,39,59,80,37,50,48,67,28,72,39,50,85,52,83,82,54,66,20,66,48,51,45,51,50,51,50,50,52,51,49,51,50,51,46,53,40,42,54,49,47,20,51,49,19,40,75,64,71,23,54,65,58,16,48,49,39,41,67,72,52,36,49,60,49,56,56,46,49,53,54,49,53,52,49,53,51,51,38,50,69,51,58,38,36,76,82,46,57,69,38,71,20,47,51,50,44,41,75,62,44,64,73,48,77,104,132,84,76,77,79,71,80,76,74,78,74,79,58,50,70,41,89,78,53,64,71,69,66,91,68,34,78,47,41,69,72,64,44,63,69,46,42,37,42,52,20,18,51,29,33,50,28,45,37,49,18,53,32,28,42,52,52,15,41,56,25,46,14,60,67,48,57,34,64,46,51,16,47,32,29,39,50,51,15,50,51,29,42,52,50,24,50,49,47,46,50,52,38,9,69,42,31,39,60,81,39,49,48,66,29,71,39,50,84,51,84,81,51,64,20,68,47,49,46,52,51,49,52,50,53,51,50,52,50,51,45,53,39,41,52,48,48,20,50,50,19,40,76,63,71,23,52,65,58,16,48,50,40,41,66,73,53,36,49,60,48,56,55,46,51,54,53,48,53,53,49,52,51,52,37,50,70,51,56,38,38,75,82,46,57,69,38,72,22,49,52,48,42,41,74,61,45,65,74,47,78,106

Secondary structure (DSSP, 8-state):
------------S---TT-----TT-SS--S--HHHHHHHHHHHHHHHHHHHHHHHHHHHHHSTTT--HHHHHHHHHHHHHHHHHHHHHHHHHHHTT-------BPPP--TT--SHHHHHHHHHHHHHHHHHHHHHHHHHHHHTT-HHHHHHIIIIIIHHHHHHHHHHHHHHHHHHHTT--SS-SS-HHHHHHHHH-GGGG-/------------S---TT-----TT-SS--S--HHHHHHHHHHHHHHHHHHHHHHHHHHHHHSTTT--HHHHHHHHHHHHHHHHHHHHHHHHHHHTTPPP----BPPP--TT--SHHHHHHHHHHHHHHHHHHHHHHHHHHHHTT-HHHHHHIIIIIIHHHHHHHHHHHHHHHHHHHTT--SS-SS-HHHHHHHHH-GGGG-